Protein AF-A0A034VDF3-F1 (afdb_monomer)

Radius of gyration: 31.43 Å; Cα contacts (8 Å, |Δi|>4): 426; chains: 1; bounding box: 76×62×107 Å

Solvent-accessible surface area (backbone atoms only — not comparable to full-atom values): 31557 Å² total; per-residue (Å²): 115,67,73,64,52,56,60,48,54,59,56,51,50,63,58,51,60,67,54,64,80,74,70,85,83,88,88,80,92,78,87,85,84,91,82,87,89,74,100,77,80,90,82,86,79,82,89,84,81,88,86,86,81,88,84,90,81,88,87,84,90,83,89,78,89,80,91,83,86,88,82,90,83,86,85,84,82,90,80,90,81,88,80,89,76,84,73,83,80,82,69,85,82,65,53,72,37,58,55,27,50,54,52,40,55,52,51,53,57,52,37,75,76,43,74,84,48,64,72,56,47,55,51,39,43,56,33,24,64,58,46,76,39,68,68,53,36,51,49,37,52,50,58,40,53,72,65,34,68,66,53,73,68,58,45,51,58,52,49,55,53,49,61,72,67,42,80,48,76,67,44,37,52,51,49,54,52,48,53,54,53,52,55,65,58,32,63,50,69,69,62,51,50,56,48,58,71,46,24,85,76,44,96,57,34,66,62,50,48,52,53,42,46,72,53,50,34,54,36,40,83,62,4,55,57,49,54,50,52,49,48,54,46,50,72,68,43,88,82,65,51,74,65,58,37,52,50,53,49,53,49,51,50,62,56,54,42,50,44,44,37,55,70,48,66,58,56,53,51,50,50,52,54,52,44,72,76,40,56,94,76,53,85,72,88,75,62,62,69,60,50,51,53,32,32,54,51,14,52,54,51,27,68,70,46,46,67,49,54,53,51,60,70,70,50,59,87,86,44,46,67,62,51,47,52,49,46,52,50,46,50,70,77,36,65,90,74,52,55,65,64,46,49,52,46,52,49,40,45,42,40,47,73,29,49,79,40,66,67,54,42,51,54,46,28,49,52,38,46,51,39,63,74,77,50,76,61,87,86,51,60,97,43,76,85,67,66,57,47,33,66,56,50,43,54,55,39,43,49,56,38,51,61,40,39,68,58,52,42,52,46,41,54,52,39,55,74,70,68,52,54,70,64,64,45,47,50,52,54,57,55,52,69,72,38,62,59,92,49,41,63,44,53,45,54,37,50,48,47,53,54,51,53,47,64,75,68,50,53,70,90,38,67,70,46,47,49,50,52,53,49,50,55,52,48,52,54,51,54,38,36,72,76,43,44,83,58,20,56,71,79,28,61,65,42,52,56,50,21,52,39,21,58,48,77,66,64,35,56,68,60,14,51,51,36,48,50,54,43,37,71,36,80,70,40,72,75,41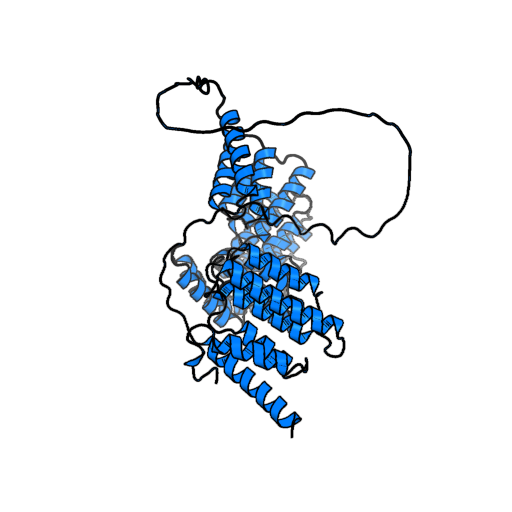,76,92,78,110

Secondary structure (DSSP, 8-state):
-HHHHHHHHHHHHHHHHHHHTT-PPPP---PPPP----S------SSS-------------------------------------------TTS-HHHHHHHHHHHHHHHHHH-TT-HHHHHHHHHHHHHHT-HHHHHHHHHHHHHHSPPPHHHHHHHHHHHHHH--SHHHHHHHHHHHHHHHHHS--HHHHHHHHHHGGGSS-HHHHHHHHHHHTTT-TTTHHHHHHHHHHHHHH-SS--HHHHHHHHHHHHHHHTTS--TTHHHHHHHHHHHHHHHTTT--SPP-HHHHHHHHHHHHHHHHHHHHHHHHHHHS-TT-HHHHHHHHHHHHHHHTTTS-HHHHHHHHHHHHHHTTT-HHHHHHHHHHHHHHHHH---TTS--SHHHH--HHHHHHHHHHH-TT-HHHHHHHHHHHHHTT--HHHHHHHHHHHHTS--SSHHHHHHHHHHHHHHHHHH--TT-HHHHHHHHHHHHHHHHHHHHHHGGGTTTT-HHHHHHHHHHHTTT--HHHHHHHHHHHHHSTTGGG-TTT-

Nearest PDB structures (foldseek):
  5ctq-assembly2_C  TM=8.488E-01  e=6.516E-19  Homo sapiens
  5jjx-assembly1_A  TM=8.533E-01  e=6.844E-13  Homo sapiens
  4eba-assembly2_D  TM=5.563E-01  e=2.983E-06  Kluyveromyces lactis NRRL Y-1140
  7yeh-assembly1_A  TM=3.061E-01  e=1.112E-04  Homo sapiens
  5w5i-assembly1_C  TM=2.427E-01  e=7.327E-03  Homo sapiens

InterPro domains:
  IPR003107 HAT (Half-A-TPR) repeat [SM00386] (132-164)
  IPR003107 HAT (Half-A-TPR) repeat [SM00386] (338-370)
  IPR003107 HAT (Half-A-TPR) repeat [SM00386] (420-456)
  IPR008847 Suppressor of forked [PF05843] (105-186)
  IPR011990 Tetratricopeptide-like helical domain superfamily [G3DSA:1.25.40.10] (109-287)
  IPR011990 Tetratricopeptide-like helical domain superfamily [G3DSA:1.25.40.10] (314-488)
  IPR011990 Tetratricopeptide-like helical domain superfamily [SSF48452] (110-525)

Sequence (532 aa):
MVNRMEEALLKSDDEYDAVRAKVQPAISTLAPPTAVLTDEDSLMNEAAQLQDGTIGIDDASLSDADIAEPSEVAVGQKMEHGVSEDSDDDDDDMDDSEKSLAAYKKLCKELDVNQYAYDKYIQLCDLAHTTDDLDIIREAYSRFSAVYPLSQELWLKYLSIEMNVALSPKEMEFVEGLFRKSLADYYSTAIALEFAALAPRCADPDKIWCELLGTYGLHCLEGQQFFKLYREFLSAHPTMSAEAKQEAYIKSYLQELKYPLFNMEESYIEFKVFYEKNKEHINHEISWELLDKNYFKAKEYQSKILPFEYKLKELDVKCYRERAEVYMNYIKESDKFLDENVLQTVYERMVAACCLNIDCWLTYIDFLTYRDAYGRPEELQDLPIFRQTAVDVNKRALRNCTWSEKLYVKHMLLLEQLGKSREDVQEVLECSMTAGFQTAEQAVTVWLEYLTYLRRHTNYENDDECDILRKNFNLAWTILGQQWGVLADCNCEILQLWGRLEYGPLQDAKRGKELWTTAMESADNSTRSGLW

Mean predicted aligned error: 11.84 Å

pLDDT: mean 83.04, std 23.88, range [24.91, 98.69]

Organism: Bactrocera dorsalis (NCBI:txid27457)

Structure (mmCIF, N/CA/C/O backbone):
data_AF-A0A034VDF3-F1
#
_entry.id   AF-A0A034VDF3-F1
#
loop_
_atom_site.group_PDB
_atom_site.id
_atom_site.type_symbol
_atom_site.label_atom_id
_atom_site.label_alt_id
_atom_site.label_comp_id
_atom_site.label_asym_id
_atom_site.label_entity_id
_atom_site.label_seq_id
_atom_site.pdbx_PDB_ins_code
_atom_site.Cartn_x
_atom_site.Cartn_y
_atom_site.Cartn_z
_atom_site.occupancy
_atom_site.B_iso_or_equiv
_atom_site.auth_seq_id
_atom_site.auth_comp_id
_atom_site.auth_asym_id
_atom_site.auth_atom_id
_atom_site.pdbx_PDB_model_num
ATOM 1 N N . MET A 1 1 ? 44.117 -22.719 -14.085 1.00 38.12 1 MET A N 1
ATOM 2 C CA . MET A 1 1 ? 44.435 -21.272 -14.127 1.00 38.12 1 MET A CA 1
ATOM 3 C C . MET A 1 1 ? 43.209 -20.458 -14.528 1.00 38.12 1 MET A C 1
ATOM 5 O O . MET A 1 1 ? 42.967 -19.462 -13.872 1.00 38.12 1 MET A O 1
ATOM 9 N N . VAL A 1 2 ? 42.399 -20.937 -15.483 1.00 37.16 2 VAL A N 1
ATOM 10 C CA . VAL A 1 2 ? 41.128 -20.322 -15.923 1.00 37.16 2 VAL A CA 1
ATOM 11 C C . VAL A 1 2 ? 40.107 -20.142 -14.780 1.00 37.16 2 VAL A C 1
ATOM 13 O O . VAL A 1 2 ? 39.724 -19.013 -14.509 1.00 37.16 2 VAL A O 1
ATOM 16 N N . ASN A 1 3 ? 39.817 -21.177 -13.978 1.00 36.00 3 ASN A N 1
ATOM 17 C CA . ASN A 1 3 ? 38.837 -21.054 -12.876 1.00 36.00 3 ASN A CA 1
ATOM 18 C C . ASN A 1 3 ? 39.224 -20.060 -11.763 1.00 36.00 3 ASN A C 1
ATOM 20 O O . ASN A 1 3 ? 38.357 -19.597 -11.039 1.00 36.00 3 ASN A O 1
ATOM 24 N N . ARG A 1 4 ? 40.514 -19.717 -11.602 1.00 33.00 4 ARG A N 1
ATOM 25 C CA . ARG A 1 4 ? 40.941 -18.713 -10.603 1.00 33.00 4 ARG A CA 1
ATOM 26 C C . ARG A 1 4 ? 40.824 -17.276 -11.113 1.00 33.00 4 ARG A C 1
ATOM 28 O O . ARG A 1 4 ? 40.828 -16.365 -10.298 1.00 33.00 4 ARG A O 1
ATOM 35 N N . MET A 1 5 ? 40.775 -17.077 -12.432 1.00 37.53 5 MET A N 1
ATOM 36 C CA . MET A 1 5 ? 40.521 -15.767 -13.041 1.00 37.53 5 MET A CA 1
ATOM 37 C C . MET A 1 5 ? 39.025 -15.457 -13.049 1.00 37.53 5 MET A C 1
ATOM 39 O O . MET A 1 5 ? 38.639 -14.343 -12.723 1.00 37.53 5 MET A O 1
ATOM 43 N N . GLU A 1 6 ? 38.199 -16.462 -13.331 1.00 43.53 6 GLU A N 1
ATOM 44 C CA . GLU A 1 6 ? 36.735 -16.370 -13.291 1.00 43.53 6 GLU A CA 1
ATOM 45 C C . GLU A 1 6 ? 36.228 -16.005 -11.882 1.00 43.53 6 GLU A C 1
ATOM 47 O O . GLU A 1 6 ? 35.457 -15.066 -11.709 1.00 43.53 6 GLU A O 1
ATOM 52 N N . GLU A 1 7 ? 36.776 -16.656 -10.850 1.00 35.00 7 GLU A N 1
ATOM 53 C CA . GLU A 1 7 ? 36.454 -16.391 -9.440 1.00 35.00 7 GLU A CA 1
ATOM 54 C C . GLU A 1 7 ? 36.995 -15.035 -8.930 1.00 35.00 7 GLU A C 1
ATOM 56 O O . GLU A 1 7 ? 36.516 -14.509 -7.926 1.00 35.00 7 GLU A O 1
ATOM 61 N N . ALA A 1 8 ? 37.996 -14.460 -9.606 1.00 35.94 8 ALA A N 1
ATOM 62 C CA . ALA A 1 8 ? 38.556 -13.147 -9.276 1.00 35.94 8 ALA A CA 1
ATOM 63 C C . ALA A 1 8 ? 37.782 -11.993 -9.935 1.00 35.94 8 ALA A C 1
ATOM 65 O O . ALA A 1 8 ? 37.648 -10.943 -9.315 1.00 35.94 8 ALA A O 1
ATOM 66 N N . LEU A 1 9 ? 37.249 -12.204 -11.145 1.00 39.12 9 LEU A N 1
ATOM 67 C CA . LEU A 1 9 ? 36.368 -11.260 -11.845 1.00 39.12 9 LEU A CA 1
ATOM 68 C C . LEU A 1 9 ? 35.012 -11.127 -11.140 1.00 39.12 9 LEU A C 1
ATOM 70 O O . LEU A 1 9 ? 34.558 -10.018 -10.889 1.00 39.12 9 LEU A O 1
ATOM 74 N N . LEU A 1 10 ? 34.426 -12.248 -10.708 1.00 41.25 10 LEU A N 1
ATOM 75 C CA . LEU A 1 10 ? 33.172 -12.238 -9.943 1.00 41.25 10 LEU A CA 1
ATOM 76 C C . LEU A 1 10 ? 33.298 -11.488 -8.604 1.00 41.25 10 LEU A C 1
ATOM 78 O O . LEU A 1 10 ? 32.374 -10.796 -8.199 1.00 41.25 10 LEU A O 1
ATOM 82 N N . LYS A 1 11 ? 34.456 -11.574 -7.933 1.00 36.75 11 LYS A N 1
ATOM 83 C CA . LYS A 1 11 ? 34.699 -10.864 -6.664 1.00 36.75 11 LYS A CA 1
ATOM 84 C C . LYS A 1 11 ? 34.949 -9.366 -6.823 1.00 36.75 11 LYS A C 1
ATOM 86 O O . LYS A 1 11 ? 34.703 -8.630 -5.873 1.00 36.75 11 LYS A O 1
ATOM 91 N N . SER A 1 12 ? 35.464 -8.912 -7.969 1.00 39.56 12 SER A N 1
ATOM 92 C CA . SER A 1 12 ? 35.647 -7.475 -8.213 1.00 39.56 12 SER A CA 1
ATOM 93 C C . SER A 1 12 ? 34.336 -6.764 -8.538 1.00 39.56 12 SER A C 1
ATOM 95 O O . SER A 1 12 ? 34.199 -5.586 -8.217 1.00 39.56 12 SER A O 1
ATOM 97 N N . ASP A 1 13 ? 33.375 -7.479 -9.128 1.00 43.44 13 ASP A N 1
ATOM 98 C CA . ASP A 1 13 ? 32.059 -6.938 -9.478 1.00 43.44 13 ASP A CA 1
ATOM 99 C C . ASP A 1 13 ? 31.229 -6.630 -8.212 1.00 43.44 13 ASP A C 1
ATOM 101 O O . ASP A 1 13 ? 30.689 -5.529 -8.089 1.00 43.44 13 ASP A O 1
ATOM 105 N N . ASP A 1 14 ? 31.263 -7.517 -7.205 1.00 38.53 14 ASP A N 1
ATOM 106 C CA . ASP A 1 14 ? 30.608 -7.306 -5.899 1.00 38.53 14 ASP A CA 1
ATOM 107 C C . ASP A 1 14 ? 31.136 -6.054 -5.156 1.00 38.53 14 ASP A C 1
ATOM 109 O O . ASP A 1 14 ? 30.396 -5.372 -4.439 1.00 38.53 14 ASP A O 1
ATOM 113 N N . GLU A 1 15 ? 32.423 -5.723 -5.318 1.00 35.16 15 GLU A N 1
ATOM 114 C CA . GLU A 1 15 ? 33.026 -4.521 -4.722 1.00 35.16 15 GLU A CA 1
ATOM 115 C C . GLU A 1 15 ? 32.682 -3.239 -5.497 1.00 35.16 15 GLU A C 1
ATOM 117 O O . GLU A 1 15 ? 32.597 -2.167 -4.891 1.00 35.16 15 GLU A O 1
ATOM 122 N N . TYR A 1 16 ? 32.463 -3.323 -6.813 1.00 35.56 16 TYR A N 1
ATOM 123 C CA . TYR A 1 16 ? 32.170 -2.165 -7.662 1.00 35.56 16 TYR A CA 1
ATOM 124 C C . TYR A 1 16 ? 30.715 -1.692 -7.507 1.00 35.56 16 TYR A C 1
ATOM 126 O O . TYR A 1 16 ? 30.459 -0.489 -7.367 1.00 35.56 16 TYR A O 1
ATOM 134 N N . ASP A 1 17 ? 29.768 -2.626 -7.402 1.00 37.31 17 ASP A N 1
ATOM 135 C CA . ASP A 1 17 ? 28.349 -2.325 -7.170 1.00 37.31 17 ASP A CA 1
ATOM 136 C C . ASP A 1 17 ? 28.106 -1.679 -5.792 1.00 37.31 17 ASP A C 1
ATOM 138 O O . ASP A 1 17 ? 27.285 -0.765 -5.649 1.00 37.31 17 ASP A O 1
ATOM 142 N N . ALA A 1 18 ? 28.910 -2.038 -4.784 1.00 33.44 18 ALA A N 1
ATOM 143 C CA . ALA A 1 18 ? 28.870 -1.423 -3.456 1.00 33.44 18 ALA A CA 1
ATOM 144 C C . ALA A 1 18 ? 29.307 0.062 -3.440 1.00 33.44 18 ALA A C 1
ATOM 146 O O . ALA A 1 18 ? 28.973 0.804 -2.504 1.00 33.44 18 ALA A O 1
ATOM 147 N N . VAL A 1 19 ? 30.054 0.519 -4.454 1.00 35.34 19 VAL A N 1
ATOM 148 C CA . VAL A 1 19 ? 30.548 1.903 -4.573 1.00 35.34 19 VAL A CA 1
ATOM 149 C C . VAL A 1 19 ? 29.555 2.799 -5.325 1.00 35.34 19 VAL A C 1
ATOM 151 O O . VAL A 1 19 ? 29.384 3.960 -4.939 1.00 35.34 19 VAL A O 1
ATOM 154 N N . ARG A 1 20 ? 28.834 2.269 -6.327 1.00 34.91 20 ARG A N 1
ATOM 155 C CA . ARG A 1 20 ? 27.811 3.005 -7.103 1.00 34.91 20 ARG A CA 1
ATOM 156 C C . ARG A 1 20 ? 26.665 3.526 -6.224 1.00 34.91 20 ARG A C 1
ATOM 158 O O . ARG A 1 20 ? 26.166 4.624 -6.452 1.00 34.91 20 ARG A O 1
ATOM 165 N N . ALA A 1 21 ? 26.324 2.812 -5.149 1.00 34.81 21 ALA A N 1
ATOM 166 C CA . ALA A 1 21 ? 25.263 3.190 -4.210 1.00 34.81 21 ALA A CA 1
ATOM 167 C C . ALA A 1 21 ? 25.528 4.478 -3.388 1.00 34.81 21 ALA A C 1
ATOM 169 O O . ALA A 1 21 ? 24.654 4.909 -2.636 1.00 34.81 21 ALA A O 1
ATOM 170 N N . LYS A 1 22 ? 26.715 5.103 -3.483 1.00 29.62 22 LYS A N 1
ATOM 171 C CA . LYS A 1 22 ? 27.128 6.225 -2.611 1.00 29.62 22 LYS A CA 1
ATOM 172 C C . LYS A 1 22 ? 27.200 7.605 -3.276 1.00 29.62 22 LYS A C 1
ATOM 174 O O . LYS A 1 22 ? 27.598 8.557 -2.605 1.00 29.62 22 LYS A O 1
ATOM 179 N N . VAL A 1 23 ? 26.828 7.757 -4.549 1.00 27.33 23 VAL A N 1
ATOM 180 C CA . VAL A 1 23 ? 26.978 9.035 -5.274 1.00 27.33 23 VAL A CA 1
ATOM 181 C C . VAL A 1 23 ? 25.610 9.615 -5.657 1.00 27.33 23 VAL A C 1
ATOM 183 O O . VAL A 1 23 ? 24.853 8.994 -6.392 1.00 27.33 23 VAL A O 1
ATOM 186 N N . GLN A 1 24 ? 25.288 10.815 -5.157 1.00 26.25 24 GLN A N 1
ATOM 187 C CA . GLN A 1 24 ? 24.077 11.572 -5.522 1.00 26.25 24 GLN A CA 1
ATOM 188 C C . GLN A 1 24 ? 24.335 12.484 -6.738 1.00 26.25 24 GLN A C 1
ATOM 190 O O . GLN A 1 24 ? 25.323 13.224 -6.712 1.00 26.25 24 GLN A O 1
ATOM 195 N N . PRO A 1 25 ? 23.451 12.524 -7.756 1.00 31.33 25 PRO A N 1
ATOM 196 C CA . PRO A 1 25 ? 23.568 13.475 -8.857 1.00 31.33 25 PRO A CA 1
ATOM 197 C C . PRO A 1 25 ? 22.789 14.779 -8.603 1.00 31.33 25 PRO A C 1
ATOM 199 O O . PRO A 1 25 ? 21.683 14.788 -8.061 1.00 31.33 25 PRO A O 1
ATOM 202 N N . ALA A 1 26 ? 23.388 15.901 -9.012 1.00 26.98 26 ALA A N 1
ATOM 203 C CA . ALA A 1 26 ? 22.794 17.235 -8.976 1.00 26.98 26 ALA A CA 1
ATOM 204 C C . ALA A 1 26 ? 21.904 17.472 -10.212 1.00 26.98 26 ALA A C 1
ATOM 206 O O . ALA A 1 26 ? 22.342 17.270 -11.342 1.00 26.98 26 ALA A O 1
ATOM 207 N N . ILE A 1 27 ? 20.665 17.922 -9.992 1.00 27.28 27 ILE A N 1
ATOM 208 C CA . ILE A 1 27 ? 19.632 18.106 -11.024 1.00 27.28 27 ILE A CA 1
ATOM 209 C C . ILE A 1 27 ? 19.645 19.555 -11.540 1.00 27.28 27 ILE A C 1
ATOM 211 O O . ILE A 1 27 ? 19.594 20.495 -10.747 1.00 27.28 27 ILE A O 1
ATOM 215 N N . SER A 1 28 ? 19.643 19.735 -12.864 1.00 24.91 28 SER A N 1
ATOM 216 C CA . SER A 1 28 ? 19.308 20.999 -13.538 1.00 24.91 28 SER A CA 1
ATOM 217 C C . SER A 1 28 ? 18.138 20.758 -14.492 1.00 24.91 28 SER A C 1
ATOM 219 O O . SER A 1 28 ? 18.189 19.862 -15.331 1.00 24.91 28 SER A O 1
ATOM 221 N N . THR A 1 29 ? 17.067 21.531 -14.326 1.00 26.55 29 THR A N 1
ATOM 222 C CA . THR A 1 29 ? 15.771 21.381 -15.001 1.00 26.55 29 THR A CA 1
ATOM 223 C C . THR A 1 29 ? 15.702 22.185 -16.298 1.00 26.55 29 THR A C 1
ATOM 225 O O . THR A 1 29 ? 15.745 23.414 -16.240 1.00 26.55 29 THR A O 1
ATOM 228 N N . LEU A 1 30 ? 15.478 21.527 -17.438 1.00 25.33 30 LEU A N 1
ATOM 229 C CA . LEU A 1 30 ? 14.904 22.141 -18.642 1.00 25.33 30 LEU A CA 1
ATOM 230 C C . LEU A 1 30 ? 13.970 21.131 -19.329 1.00 25.33 30 LEU A C 1
ATOM 232 O O . LEU A 1 30 ? 14.347 19.982 -19.537 1.00 25.33 30 LEU A O 1
ATOM 236 N N . ALA A 1 31 ? 12.743 21.562 -19.630 1.00 25.22 31 ALA A N 1
ATOM 237 C CA . ALA A 1 31 ? 11.687 20.740 -20.224 1.00 25.22 31 ALA A CA 1
ATOM 238 C C . ALA A 1 31 ? 11.920 20.492 -21.733 1.00 25.22 31 ALA A C 1
ATOM 240 O O . ALA A 1 31 ? 12.376 21.414 -22.418 1.00 25.22 31 ALA A O 1
ATOM 241 N N . PRO A 1 32 ? 11.582 19.304 -22.274 1.00 27.06 32 PRO A N 1
ATOM 242 C CA . PRO A 1 32 ? 11.726 19.010 -23.697 1.00 27.06 32 PRO A CA 1
ATOM 243 C C . PRO A 1 32 ? 10.450 19.329 -24.512 1.00 27.06 32 PRO A C 1
ATOM 245 O O . PRO A 1 32 ? 9.351 19.366 -23.953 1.00 27.06 32 PRO A O 1
ATOM 248 N N . PRO A 1 33 ? 10.577 19.563 -25.834 1.00 26.73 33 PRO A N 1
ATOM 249 C CA . PRO A 1 33 ? 9.455 19.831 -26.732 1.00 26.73 33 PRO A CA 1
ATOM 250 C C . PRO A 1 33 ? 8.793 18.545 -27.264 1.00 26.73 33 PRO A C 1
ATOM 252 O O . PRO A 1 33 ? 9.404 17.482 -27.328 1.00 26.73 33 PRO A O 1
ATOM 255 N N . THR A 1 34 ? 7.530 18.677 -27.666 1.00 26.88 34 THR A N 1
ATOM 256 C CA . THR A 1 34 ? 6.620 17.621 -28.139 1.00 26.88 34 THR A CA 1
ATOM 257 C C . THR A 1 34 ? 7.012 17.091 -29.527 1.00 26.88 34 THR A C 1
ATOM 259 O O . THR A 1 34 ? 7.183 17.884 -30.453 1.00 26.88 34 THR A O 1
ATOM 262 N N . ALA A 1 35 ? 7.110 15.766 -29.694 1.00 29.19 35 ALA A N 1
ATOM 263 C CA . ALA A 1 35 ? 7.345 15.113 -30.986 1.00 29.19 35 ALA A CA 1
ATOM 264 C C . ALA A 1 35 ? 6.054 14.469 -31.525 1.00 29.19 35 ALA A C 1
ATOM 266 O O . ALA A 1 35 ? 5.322 13.812 -30.788 1.00 29.19 35 ALA A O 1
ATOM 267 N N . VAL A 1 36 ? 5.783 14.694 -32.813 1.00 26.08 36 VAL A N 1
ATOM 268 C CA . VAL A 1 36 ? 4.655 14.148 -33.585 1.00 26.08 36 VAL A CA 1
ATOM 269 C C . VAL A 1 36 ? 5.129 12.877 -34.292 1.00 26.08 36 VAL A C 1
ATOM 271 O O . VAL A 1 36 ? 6.157 12.909 -34.966 1.00 26.08 36 VAL A O 1
ATOM 274 N N . LEU A 1 37 ? 4.392 11.778 -34.125 1.00 27.64 37 LEU A N 1
ATOM 275 C CA . LEU A 1 37 ? 4.622 10.495 -34.798 1.00 27.64 37 LEU A CA 1
ATOM 276 C C . LEU A 1 37 ? 3.978 10.510 -36.196 1.00 27.64 37 LEU A C 1
ATOM 278 O O . LEU A 1 37 ? 2.889 11.060 -36.359 1.00 27.64 37 LEU A O 1
ATOM 282 N N . THR A 1 38 ? 4.636 9.912 -37.191 1.00 30.61 38 THR A N 1
ATOM 283 C CA . THR A 1 38 ? 4.102 9.710 -38.552 1.00 30.61 38 THR A CA 1
ATOM 284 C C . THR A 1 38 ? 3.950 8.222 -38.872 1.00 30.61 38 THR A C 1
ATOM 286 O O . THR A 1 38 ? 4.781 7.416 -38.461 1.00 30.61 38 THR A O 1
ATOM 289 N N . ASP A 1 39 ? 2.895 7.896 -39.623 1.00 28.80 39 ASP A N 1
ATOM 290 C CA . ASP A 1 39 ? 2.322 6.562 -39.875 1.00 28.80 39 ASP A CA 1
ATOM 291 C C . ASP A 1 39 ? 3.168 5.592 -40.738 1.00 28.80 39 ASP A C 1
ATOM 293 O O . ASP A 1 39 ? 2.749 5.215 -41.832 1.00 28.80 39 ASP A O 1
ATOM 297 N N . GLU A 1 40 ? 4.323 5.116 -40.257 1.00 29.69 40 GLU A N 1
ATOM 298 C CA . GLU A 1 40 ? 5.036 3.985 -40.902 1.00 29.69 40 GLU A CA 1
ATOM 299 C C . GLU A 1 40 ? 5.335 2.770 -39.994 1.00 29.69 40 GLU A C 1
ATOM 301 O O . GLU A 1 40 ? 5.921 1.798 -40.461 1.00 29.69 40 GLU A O 1
ATOM 306 N N . ASP A 1 41 ? 4.843 2.729 -38.749 1.00 36.44 41 ASP A N 1
ATOM 307 C CA . ASP A 1 41 ? 5.169 1.652 -37.784 1.00 36.44 41 ASP A CA 1
ATOM 308 C C . ASP A 1 41 ? 4.055 0.602 -37.548 1.00 36.44 41 ASP A C 1
ATOM 310 O O . ASP A 1 41 ? 4.072 -0.146 -36.568 1.00 36.44 41 ASP A O 1
ATOM 314 N N . SER A 1 42 ? 3.083 0.466 -38.457 1.00 33.34 42 SER A N 1
ATOM 315 C CA . SER A 1 42 ? 2.028 -0.561 -38.348 1.00 33.34 42 SER A CA 1
ATOM 316 C C . SER A 1 42 ? 2.422 -1.890 -39.014 1.00 33.34 42 SER A C 1
ATOM 318 O O . SER A 1 42 ? 1.841 -2.290 -40.018 1.00 33.34 42 SER A O 1
ATOM 320 N N . LEU A 1 43 ? 3.426 -2.590 -38.471 1.00 31.14 43 LEU A N 1
ATOM 321 C CA . LEU A 1 43 ? 3.804 -3.949 -38.907 1.00 31.14 43 LEU A CA 1
ATOM 322 C C . LEU A 1 43 ? 4.241 -4.844 -37.734 1.00 31.14 43 LEU A C 1
ATOM 324 O O . LEU A 1 43 ? 5.315 -5.434 -37.761 1.00 31.14 43 LEU A O 1
ATOM 328 N N . MET A 1 44 ? 3.414 -4.975 -36.694 1.00 34.66 44 MET A N 1
ATOM 329 C CA . MET A 1 44 ? 3.657 -5.937 -35.602 1.00 34.66 44 MET A CA 1
ATOM 330 C C . MET A 1 44 ? 2.360 -6.597 -35.114 1.00 34.66 44 MET A C 1
ATOM 332 O O . MET A 1 44 ? 2.028 -6.516 -33.937 1.00 34.66 44 MET A O 1
ATOM 336 N N . ASN A 1 45 ? 1.602 -7.255 -36.004 1.00 31.86 45 ASN A N 1
ATOM 337 C CA . ASN A 1 45 ? 0.449 -8.059 -35.560 1.00 31.86 45 ASN A CA 1
ATOM 338 C C . ASN A 1 45 ? 0.189 -9.378 -36.317 1.00 31.86 45 ASN A C 1
ATOM 340 O O . ASN A 1 45 ? -0.854 -9.993 -36.125 1.00 31.86 45 ASN A O 1
ATOM 344 N N . GLU A 1 46 ? 1.122 -9.868 -37.142 1.00 28.70 46 GLU A N 1
ATOM 345 C CA . GLU A 1 46 ? 0.889 -11.083 -37.955 1.00 28.70 46 GLU A CA 1
ATOM 346 C C . GLU A 1 46 ? 1.563 -12.369 -37.442 1.00 28.70 46 GLU A C 1
ATOM 348 O O . GLU A 1 46 ? 1.407 -13.428 -38.045 1.00 28.70 46 GLU A O 1
ATOM 353 N N . ALA A 1 47 ? 2.261 -12.348 -36.303 1.00 28.27 47 ALA A N 1
ATOM 354 C CA . ALA A 1 47 ? 2.968 -13.538 -35.805 1.00 28.27 47 ALA A CA 1
ATOM 355 C C . ALA A 1 47 ? 2.179 -14.410 -34.800 1.00 28.27 47 ALA A C 1
ATOM 357 O O . ALA A 1 47 ? 2.719 -15.406 -34.323 1.00 28.27 47 ALA A O 1
ATOM 358 N N . ALA A 1 48 ? 0.917 -14.087 -34.481 1.00 28.66 48 ALA A N 1
ATOM 359 C CA . ALA A 1 48 ? 0.174 -14.736 -33.387 1.00 28.66 48 ALA A CA 1
ATOM 360 C C . ALA A 1 48 ? -1.053 -15.581 -33.798 1.00 28.66 48 ALA A C 1
ATOM 362 O O . ALA A 1 48 ? -1.793 -16.031 -32.926 1.00 28.66 48 ALA A O 1
ATOM 363 N N . GLN A 1 49 ? -1.294 -15.850 -35.087 1.00 30.33 49 GLN A N 1
ATOM 364 C CA . GLN A 1 49 ? -2.448 -16.662 -35.512 1.00 30.33 49 GLN A CA 1
ATOM 365 C C . GLN A 1 49 ? -2.062 -17.796 -36.462 1.00 30.33 49 GLN A C 1
ATOM 367 O O . GLN A 1 49 ? -2.324 -17.757 -37.659 1.00 30.33 49 GLN A O 1
ATOM 372 N N . LEU A 1 50 ? -1.488 -18.860 -35.902 1.00 28.83 50 LEU A N 1
ATOM 373 C CA . LEU A 1 50 ? -1.476 -20.181 -36.531 1.00 28.83 50 LEU A CA 1
ATOM 374 C C . LEU A 1 50 ? -1.741 -21.253 -35.472 1.00 28.83 50 LEU A C 1
ATOM 376 O O . LEU A 1 50 ? -0.807 -21.863 -34.967 1.00 28.83 50 LEU A O 1
ATOM 380 N N . GLN A 1 51 ? -3.021 -21.456 -35.146 1.00 31.28 51 GLN A N 1
ATOM 381 C CA . GLN A 1 51 ? -3.619 -22.719 -34.683 1.00 31.28 51 GLN A CA 1
ATOM 382 C C . GLN A 1 51 ? -5.105 -22.479 -34.366 1.00 31.28 51 GLN A C 1
ATOM 384 O O . GLN A 1 51 ? -5.426 -21.986 -33.295 1.00 31.28 51 GLN A O 1
ATOM 389 N N . ASP A 1 52 ? -6.007 -22.775 -35.304 1.00 28.02 52 ASP A N 1
ATOM 390 C CA . ASP A 1 52 ? -7.048 -23.805 -35.136 1.00 28.02 52 ASP A CA 1
ATOM 391 C C . ASP A 1 52 ? -7.856 -23.950 -36.439 1.00 28.02 52 ASP A C 1
ATOM 393 O O . ASP A 1 52 ? -7.980 -23.016 -37.233 1.00 28.02 52 ASP A O 1
ATOM 397 N N . GLY A 1 53 ? -8.326 -25.162 -36.708 1.00 26.44 53 GLY A N 1
ATOM 398 C CA . GLY A 1 53 ? -8.901 -25.566 -37.982 1.00 26.44 53 GLY A CA 1
ATOM 399 C C . GLY A 1 53 ? -10.424 -25.465 -38.090 1.00 26.44 53 GLY A C 1
ATOM 400 O O . GLY A 1 53 ? -11.157 -25.530 -37.117 1.00 26.44 53 GLY A O 1
ATOM 401 N N . THR A 1 54 ? -10.856 -25.501 -39.354 1.00 27.89 54 THR A N 1
ATOM 402 C CA . THR A 1 54 ? -12.094 -26.112 -39.883 1.00 27.89 54 THR A CA 1
ATOM 403 C C . THR A 1 54 ? -13.452 -25.535 -39.455 1.00 27.89 54 THR A C 1
ATOM 405 O O . THR A 1 54 ? -13.908 -25.744 -38.341 1.00 27.89 54 THR A O 1
ATOM 408 N N . ILE A 1 55 ? -14.191 -24.977 -40.424 1.00 29.12 55 ILE A N 1
ATOM 409 C CA . ILE A 1 55 ? -15.460 -25.499 -40.989 1.00 29.12 55 ILE A CA 1
ATOM 410 C C . ILE A 1 55 ? -15.902 -24.527 -42.099 1.00 29.12 55 ILE A C 1
ATOM 412 O O . ILE A 1 55 ? -15.900 -23.314 -41.912 1.00 29.12 55 ILE A O 1
ATOM 416 N N . GLY A 1 56 ? -16.223 -25.071 -43.275 1.00 24.94 56 GLY A N 1
ATOM 417 C CA . GLY A 1 56 ? -16.677 -24.305 -44.436 1.00 24.94 56 GLY A CA 1
ATOM 418 C C . GLY A 1 56 ? -18.156 -23.924 -44.388 1.00 24.94 56 GLY A C 1
ATOM 419 O O . GLY A 1 56 ? -18.900 -24.477 -43.585 1.00 24.94 56 GLY A O 1
ATOM 420 N N . ILE A 1 57 ? -18.540 -23.009 -45.283 1.00 28.84 57 ILE A N 1
ATOM 421 C CA . ILE A 1 57 ? -19.798 -22.946 -46.051 1.00 28.84 57 ILE A CA 1
ATOM 422 C C . ILE A 1 57 ? -19.645 -21.810 -47.088 1.00 28.84 57 ILE A C 1
ATOM 424 O O . ILE A 1 57 ? -19.520 -20.641 -46.742 1.00 28.84 57 ILE A O 1
ATOM 428 N N . ASP A 1 58 ? -19.517 -22.224 -48.346 1.00 26.53 58 ASP A N 1
ATOM 429 C CA . ASP A 1 58 ? -20.179 -21.783 -49.582 1.00 26.53 58 ASP A CA 1
ATOM 430 C C . ASP A 1 58 ? -20.831 -20.377 -49.707 1.00 26.53 58 ASP A C 1
ATOM 432 O O . ASP A 1 58 ? -21.789 -20.041 -49.016 1.00 26.53 58 ASP A O 1
ATOM 436 N N . ASP A 1 59 ? -20.396 -19.690 -50.778 1.00 26.55 59 ASP A N 1
ATOM 437 C CA . ASP A 1 59 ? -21.198 -19.180 -51.919 1.00 26.55 59 ASP A CA 1
ATOM 438 C C . ASP A 1 59 ? -21.430 -17.662 -52.121 1.00 26.55 59 ASP A C 1
ATOM 440 O O . ASP A 1 59 ? -21.688 -16.893 -51.201 1.00 26.55 59 ASP A O 1
ATOM 444 N N . ALA A 1 60 ? -21.431 -17.326 -53.422 1.00 28.98 60 ALA A N 1
ATOM 445 C CA . ALA A 1 60 ? -21.968 -16.159 -54.132 1.00 28.98 60 ALA A CA 1
ATOM 446 C C . ALA A 1 60 ? -21.197 -14.820 -54.015 1.00 28.98 60 ALA A C 1
ATOM 448 O O . ALA A 1 60 ? -21.317 -14.087 -53.044 1.00 28.98 60 ALA A O 1
ATOM 449 N N . SER A 1 61 ? -20.298 -14.478 -54.951 1.00 26.30 61 SER A N 1
ATOM 450 C CA . SER A 1 61 ? -20.530 -13.965 -56.325 1.00 26.30 61 SER A CA 1
ATOM 451 C C . SER A 1 61 ? -20.927 -12.482 -56.402 1.00 26.30 61 SER A C 1
ATOM 453 O O . SER A 1 61 ? -21.916 -12.108 -55.780 1.00 26.30 61 SER A O 1
ATOM 455 N N . LEU A 1 62 ? -20.190 -11.725 -57.242 1.00 31.17 62 LEU A N 1
ATOM 456 C CA . LEU A 1 62 ? -20.520 -10.530 -58.069 1.00 31.17 62 LEU A CA 1
ATOM 457 C C . LEU A 1 62 ? -19.290 -9.577 -58.067 1.00 31.17 62 LEU A C 1
ATOM 459 O O . LEU A 1 62 ? -19.028 -8.942 -57.054 1.00 31.17 62 LEU A O 1
ATOM 463 N N . SER A 1 63 ? -18.344 -9.613 -59.026 1.00 30.00 63 SER A N 1
ATOM 464 C CA . SER A 1 63 ? -18.350 -9.048 -60.406 1.00 30.00 63 SER A CA 1
ATOM 465 C C . SER A 1 63 ? -18.842 -7.594 -60.461 1.00 30.00 63 SER A C 1
ATOM 467 O O . SER A 1 63 ? -19.924 -7.329 -59.953 1.00 30.00 63 SER A O 1
ATOM 469 N N . ASP A 1 64 ? -18.246 -6.617 -61.138 1.00 28.95 64 ASP A N 1
ATOM 470 C CA . ASP A 1 64 ? -17.064 -6.473 -62.002 1.00 28.95 64 ASP A CA 1
ATOM 471 C C . ASP A 1 64 ? -17.010 -4.967 -62.374 1.00 28.95 64 ASP A C 1
ATOM 473 O O . ASP A 1 64 ? -18.061 -4.321 -62.352 1.00 28.95 64 ASP A O 1
ATOM 477 N N . ALA A 1 65 ? -15.845 -4.489 -62.837 1.00 30.39 65 ALA A N 1
ATOM 478 C CA . ALA A 1 65 ? -15.666 -3.371 -63.789 1.00 30.39 65 ALA A CA 1
ATOM 479 C C . ALA A 1 65 ? -15.984 -1.921 -63.314 1.00 30.39 65 ALA A C 1
ATOM 481 O O . ALA A 1 65 ? -16.957 -1.663 -62.621 1.00 30.39 65 ALA A O 1
ATOM 482 N N . ASP A 1 66 ? -15.281 -0.852 -63.703 1.00 29.95 66 ASP A N 1
ATOM 483 C CA . ASP A 1 66 ? -14.107 -0.661 -64.560 1.00 29.95 66 ASP A CA 1
ATOM 484 C C . ASP A 1 66 ? -13.665 0.829 -64.493 1.00 29.95 66 ASP A C 1
ATOM 486 O O . ASP A 1 66 ? -14.505 1.724 -64.471 1.00 29.95 66 ASP A O 1
ATOM 490 N N . ILE A 1 67 ? -12.343 1.050 -64.554 1.00 28.02 67 ILE A N 1
ATOM 491 C CA . ILE A 1 67 ? -11.621 2.002 -65.437 1.00 28.02 67 ILE A CA 1
ATOM 492 C C . ILE A 1 67 ? -11.857 3.532 -65.297 1.00 28.02 67 ILE A C 1
ATOM 494 O O . ILE A 1 67 ? -12.879 4.056 -65.725 1.00 28.02 67 ILE A O 1
ATOM 498 N N . ALA A 1 68 ? -10.810 4.270 -64.876 1.00 27.94 68 ALA A N 1
ATOM 499 C CA . ALA A 1 68 ? -10.028 5.215 -65.719 1.00 27.94 68 ALA A CA 1
ATOM 500 C C . ALA A 1 68 ? -9.281 6.305 -64.907 1.00 27.94 68 ALA A C 1
ATOM 502 O O . ALA A 1 68 ? -9.883 7.266 -64.437 1.00 27.94 68 ALA A O 1
ATOM 503 N N . GLU A 1 69 ? -7.950 6.225 -64.863 1.00 27.59 69 GLU A N 1
ATOM 504 C CA . GLU A 1 69 ? -7.055 7.402 -64.945 1.00 27.59 69 GLU A CA 1
ATOM 505 C C . GLU A 1 69 ? -6.765 7.709 -66.444 1.00 27.59 69 GLU A C 1
ATOM 507 O O . GLU A 1 69 ? -7.244 6.930 -67.280 1.00 27.59 69 GLU A O 1
ATOM 512 N N . PRO A 1 70 ? -5.946 8.707 -66.877 1.00 41.81 70 PRO A N 1
ATOM 513 C CA . PRO A 1 70 ? -5.198 9.774 -66.171 1.00 41.81 70 PRO A CA 1
ATOM 514 C C . PRO A 1 70 ? -5.295 11.173 -66.847 1.00 41.81 70 PRO A C 1
ATOM 516 O O . PRO A 1 70 ? -5.761 11.289 -67.977 1.00 41.81 70 PRO A O 1
ATOM 519 N N . SER A 1 71 ? -4.746 12.228 -66.221 1.00 27.69 71 SER A N 1
ATOM 520 C CA . SER A 1 71 ? -3.843 13.190 -66.907 1.00 27.69 71 SER A CA 1
ATOM 521 C C . SER A 1 71 ? -3.329 14.307 -65.984 1.00 27.69 71 SER A C 1
ATOM 523 O O . SER A 1 71 ? -4.108 15.076 -65.424 1.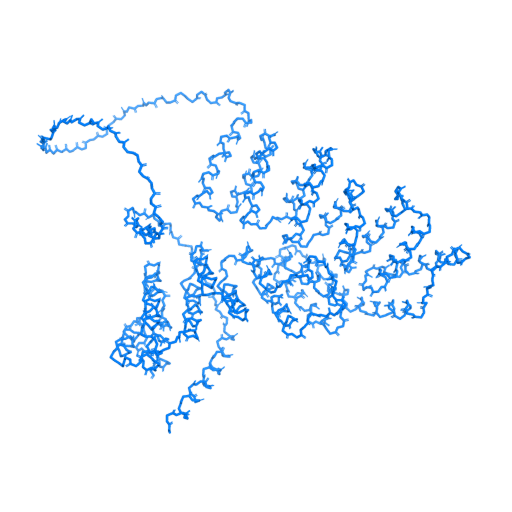00 27.69 71 SER A O 1
ATOM 525 N N . GLU A 1 72 ? -2.002 14.431 -65.922 1.00 27.88 72 GLU A N 1
ATOM 526 C CA . GLU A 1 72 ? -1.224 15.608 -65.504 1.00 27.88 72 GLU A CA 1
ATOM 527 C C . GLU A 1 72 ? -1.586 16.861 -66.333 1.00 27.88 72 GLU A C 1
ATOM 529 O O . GLU A 1 72 ? -1.898 16.695 -67.506 1.00 27.88 72 GLU A O 1
ATOM 534 N N . VAL A 1 73 ? -1.506 18.092 -65.782 1.00 30.05 73 VAL A N 1
ATOM 535 C CA . VAL A 1 73 ? -0.416 19.082 -66.021 1.00 30.05 73 VAL A CA 1
ATOM 536 C C . VAL A 1 73 ? -0.543 20.338 -65.115 1.00 30.05 73 VAL A C 1
ATOM 538 O O . VAL A 1 73 ? -1.580 20.985 -65.069 1.00 30.05 73 VAL A O 1
ATOM 541 N N . ALA A 1 74 ? 0.590 20.717 -64.508 1.00 28.34 74 ALA A N 1
ATOM 542 C CA . ALA A 1 74 ? 1.197 22.061 -64.417 1.00 28.34 74 ALA A CA 1
ATOM 543 C C . ALA A 1 74 ? 0.509 23.302 -63.766 1.00 28.34 74 ALA A C 1
ATOM 545 O O . ALA A 1 74 ? -0.364 23.940 -64.337 1.00 28.34 74 ALA A O 1
ATOM 546 N N . VAL A 1 75 ? 1.212 23.789 -62.723 1.00 30.03 75 VAL A N 1
ATOM 547 C CA . VAL A 1 75 ? 1.717 25.175 -62.511 1.00 30.03 75 VAL A CA 1
ATOM 548 C C . VAL A 1 75 ? 0.766 26.263 -61.962 1.00 30.03 75 VAL A C 1
ATOM 550 O O . VAL A 1 75 ? -0.041 26.830 -62.681 1.00 30.03 75 VAL A O 1
ATOM 553 N N . GLY A 1 76 ? 1.089 26.736 -60.744 1.00 26.83 76 GLY A N 1
ATOM 554 C CA . GLY A 1 76 ? 1.473 28.147 -60.542 1.00 26.83 76 GLY A CA 1
ATOM 555 C C . GLY A 1 76 ? 0.571 29.080 -59.711 1.00 26.83 76 GLY A C 1
ATOM 556 O O . GLY A 1 76 ? -0.445 29.551 -60.191 1.00 26.83 76 GLY A O 1
ATOM 557 N N . GLN A 1 77 ? 1.118 29.501 -58.558 1.00 29.94 77 GLN A N 1
ATOM 558 C CA . GLN A 1 77 ? 0.981 30.813 -57.879 1.00 29.94 77 GLN A CA 1
ATOM 559 C C . GLN A 1 77 ? -0.292 31.204 -57.084 1.00 29.94 77 GLN A C 1
ATOM 561 O O . GLN A 1 77 ? -1.341 31.510 -57.628 1.00 29.94 77 GLN A O 1
ATOM 566 N N . LYS A 1 78 ? -0.067 31.347 -55.762 1.00 29.81 78 LYS A N 1
ATOM 567 C CA . LYS A 1 78 ? -0.459 32.435 -54.827 1.00 29.81 78 LYS A CA 1
ATOM 568 C C . LYS A 1 78 ? -1.544 33.437 -55.280 1.00 29.81 78 LYS A C 1
ATOM 570 O O . LYS A 1 78 ? -1.267 34.253 -56.151 1.00 29.81 78 LYS A O 1
ATOM 575 N N . MET A 1 79 ? -2.612 33.580 -54.489 1.00 30.55 79 MET A N 1
ATOM 576 C CA . MET A 1 79 ? -2.818 34.678 -53.515 1.00 30.55 79 MET A CA 1
ATOM 577 C C . MET A 1 79 ? -4.200 34.580 -52.841 1.00 30.55 79 MET A C 1
ATOM 579 O O . MET A 1 79 ? -5.155 34.070 -53.414 1.00 30.55 79 MET A O 1
ATOM 583 N N . GLU A 1 80 ? -4.241 35.070 -51.603 1.00 34.34 80 GLU A N 1
ATOM 584 C CA . GLU A 1 80 ? -5.377 35.259 -50.694 1.00 34.34 80 GLU A CA 1
ATOM 585 C C . GLU A 1 80 ? -6.586 35.967 -51.337 1.00 34.34 80 GLU A C 1
ATOM 587 O O . GLU A 1 80 ? -6.390 36.927 -52.077 1.00 34.34 80 GLU A O 1
ATOM 592 N N . HIS A 1 81 ? -7.820 35.581 -50.970 1.00 31.05 81 HIS A N 1
ATOM 593 C CA . HIS A 1 81 ? -8.732 36.412 -50.159 1.00 31.05 81 HIS A CA 1
ATOM 594 C C . HIS A 1 81 ? -10.067 35.691 -49.868 1.00 31.05 81 HIS A C 1
ATOM 596 O O . HIS A 1 81 ? -10.735 35.229 -50.785 1.00 31.05 81 HIS A O 1
ATOM 602 N N . GLY A 1 82 ? -10.429 35.652 -48.581 1.00 35.28 82 GLY A N 1
ATOM 603 C CA . GLY A 1 82 ? -11.781 35.696 -48.008 1.00 35.28 82 GLY A CA 1
ATOM 604 C C . GLY A 1 82 ? -12.933 34.926 -48.660 1.00 35.28 82 GLY A C 1
ATOM 605 O O . GLY A 1 82 ? -13.549 35.412 -49.604 1.00 35.28 82 GLY A O 1
ATOM 606 N N . VAL A 1 83 ? -13.363 33.855 -47.991 1.00 35.62 83 VAL A N 1
ATOM 607 C CA . VAL A 1 83 ? -14.790 33.529 -47.871 1.00 35.62 83 VAL A CA 1
ATOM 608 C C . VAL A 1 83 ? -15.055 33.262 -46.393 1.00 35.62 83 VAL A C 1
ATOM 610 O O . VAL A 1 83 ? -14.499 32.334 -45.813 1.00 35.62 83 VAL A O 1
ATOM 613 N N . SER A 1 84 ? -15.824 34.158 -45.776 1.00 42.84 84 SER A N 1
ATOM 614 C CA . SER A 1 84 ? -16.476 33.914 -44.498 1.00 42.84 84 SER A CA 1
ATOM 615 C C . SER A 1 84 ? -17.529 32.834 -44.704 1.00 42.84 84 SER A C 1
ATOM 617 O O . SER A 1 84 ? -18.462 33.036 -45.484 1.00 42.84 84 SER A O 1
ATOM 619 N N . GLU A 1 85 ? -17.399 31.728 -43.992 1.00 38.72 85 GLU A N 1
ATOM 620 C CA . GLU A 1 85 ? -18.543 30.892 -43.662 1.00 38.72 85 GLU A CA 1
ATOM 621 C C . GLU A 1 85 ? -18.861 31.166 -42.194 1.00 38.72 85 GLU A C 1
ATOM 623 O O . GLU A 1 85 ? -18.119 30.771 -41.294 1.00 38.72 85 GLU A O 1
ATOM 628 N N . ASP A 1 86 ? -19.921 31.959 -42.001 1.00 40.34 86 ASP A N 1
ATOM 629 C CA . ASP A 1 86 ? -20.742 31.957 -40.794 1.00 40.34 86 ASP A CA 1
ATOM 630 C C . ASP A 1 86 ? -21.053 30.499 -40.452 1.00 40.34 86 ASP A C 1
ATOM 632 O O . ASP A 1 86 ? -21.795 29.827 -41.171 1.00 40.34 86 ASP A O 1
ATOM 636 N N . SER A 1 87 ? -20.464 30.006 -39.367 1.00 40.00 87 SER A N 1
ATOM 637 C CA . SER A 1 87 ? -21.095 28.942 -38.606 1.00 40.00 87 SER A CA 1
ATOM 638 C C . SER A 1 87 ? -21.911 29.656 -37.544 1.00 40.00 87 SER A C 1
ATOM 640 O O . SER A 1 87 ? -21.343 30.162 -36.577 1.00 40.00 87 SER A O 1
ATOM 642 N N . ASP A 1 88 ? -23.214 29.756 -37.796 1.00 41.19 88 ASP A N 1
ATOM 643 C CA . ASP A 1 88 ? -24.219 30.130 -36.807 1.00 41.19 88 ASP A CA 1
ATOM 644 C C . ASP A 1 88 ? -24.028 29.240 -35.568 1.00 41.19 88 ASP A C 1
ATOM 646 O O . ASP A 1 88 ? -24.324 28.044 -35.580 1.00 41.19 88 ASP A O 1
ATOM 650 N N . ASP A 1 89 ? -23.446 29.831 -34.528 1.00 46.16 89 ASP A N 1
ATOM 651 C CA . ASP A 1 89 ? -23.248 29.247 -33.205 1.00 46.16 89 ASP A CA 1
ATOM 652 C C . ASP A 1 89 ? -24.557 29.422 -32.416 1.00 46.16 89 ASP A C 1
ATOM 654 O O . ASP A 1 89 ? -24.666 30.253 -31.518 1.00 46.16 89 ASP A O 1
ATOM 658 N N . ASP A 1 90 ? -25.591 28.676 -32.815 1.00 47.31 90 ASP A N 1
ATOM 659 C CA . ASP A 1 90 ? -26.837 28.506 -32.051 1.00 47.31 90 ASP A CA 1
ATOM 660 C C . ASP A 1 90 ? -26.624 27.435 -30.948 1.00 47.31 90 ASP A C 1
ATOM 662 O O . ASP A 1 90 ? -27.326 26.427 -30.882 1.00 47.31 90 ASP A O 1
ATOM 666 N N . ASP A 1 91 ? -25.626 27.638 -30.077 1.00 52.28 91 ASP A N 1
ATOM 667 C CA . ASP A 1 91 ? -25.287 26.760 -28.931 1.00 52.28 91 ASP A CA 1
ATOM 668 C C . ASP A 1 91 ? -25.859 27.283 -27.584 1.00 52.28 91 ASP A C 1
ATOM 670 O O . ASP A 1 91 ? -25.579 26.761 -26.492 1.00 52.28 91 ASP A O 1
ATOM 674 N N . ASP A 1 92 ? -26.692 28.327 -27.639 1.00 53.94 92 ASP A N 1
ATOM 675 C CA . ASP A 1 92 ? -27.212 29.034 -26.459 1.00 53.94 92 ASP A CA 1
ATOM 676 C C . ASP A 1 92 ? -28.478 28.408 -25.830 1.00 53.94 92 ASP A C 1
ATOM 678 O O . ASP A 1 92 ? -28.884 28.848 -24.756 1.00 53.94 92 ASP A O 1
ATOM 682 N N . ASP A 1 93 ? -29.050 27.344 -26.416 1.00 61.53 93 ASP A N 1
ATOM 683 C CA . ASP A 1 93 ? -30.254 26.652 -25.897 1.00 61.53 93 ASP A CA 1
ATOM 684 C C . ASP A 1 93 ? -29.996 25.225 -25.350 1.00 61.53 93 ASP A C 1
ATOM 686 O O . ASP A 1 93 ? -30.928 24.549 -24.910 1.00 61.53 93 ASP A O 1
ATOM 690 N N . MET A 1 94 ? -28.746 24.744 -25.350 1.00 61.56 94 MET A N 1
ATOM 691 C CA . MET A 1 94 ? -28.382 23.451 -24.741 1.00 61.56 94 MET A CA 1
ATOM 692 C C . MET A 1 94 ? -28.360 23.552 -23.207 1.00 61.56 94 MET A C 1
ATOM 694 O O . MET A 1 94 ? -27.729 24.461 -22.658 1.00 61.56 94 MET A O 1
ATOM 698 N N . ASP A 1 95 ? -28.995 22.595 -22.522 1.00 79.50 95 ASP A N 1
ATOM 699 C CA . ASP A 1 95 ? -28.977 22.492 -21.056 1.00 79.50 95 ASP A CA 1
ATOM 700 C C . ASP A 1 95 ? -27.541 22.285 -20.533 1.00 79.50 95 ASP A C 1
ATOM 702 O O . ASP A 1 95 ? -26.701 21.647 -21.179 1.00 79.50 95 ASP A O 1
ATOM 706 N N . ASP A 1 96 ? -27.249 22.797 -19.337 1.00 78.69 96 ASP A N 1
ATOM 707 C CA . ASP A 1 96 ? -25.915 22.732 -18.726 1.00 78.69 96 ASP A CA 1
ATOM 708 C C . ASP A 1 96 ? -25.441 21.273 -18.545 1.00 78.69 96 ASP A C 1
ATOM 710 O O . ASP A 1 96 ? -24.240 20.980 -18.642 1.00 78.69 96 ASP A O 1
ATOM 714 N N . SER A 1 97 ? -26.377 20.334 -18.347 1.00 80.38 97 SER A N 1
ATOM 715 C CA . SER A 1 97 ? -26.092 18.894 -18.283 1.00 80.38 97 SER A CA 1
ATOM 716 C C . SER A 1 97 ? -25.668 18.317 -19.643 1.00 80.38 97 SER A C 1
ATOM 718 O O . SER A 1 97 ? -24.695 17.561 -19.725 1.00 80.38 97 SER A O 1
ATOM 720 N N . GLU A 1 98 ? -26.306 18.733 -20.742 1.00 85.00 98 GLU A N 1
ATOM 721 C CA . GLU A 1 98 ? -25.958 18.276 -22.095 1.00 85.00 98 GLU A CA 1
ATOM 722 C C . GLU A 1 98 ? -24.577 18.795 -22.525 1.00 85.00 98 GLU A C 1
ATOM 724 O O . GLU A 1 98 ? -23.757 18.028 -23.048 1.00 85.00 98 GLU A O 1
ATOM 729 N N . LYS A 1 99 ? -24.265 20.061 -22.206 1.00 87.56 99 LYS A N 1
ATOM 730 C CA . LYS A 1 99 ? -22.924 20.647 -22.399 1.00 87.56 99 LYS A CA 1
ATOM 731 C C . LYS A 1 99 ? -21.864 19.886 -21.597 1.00 87.56 99 LYS A C 1
ATOM 733 O O . LYS A 1 99 ? -20.799 19.550 -22.127 1.00 87.56 99 LYS A O 1
ATOM 738 N N . SER A 1 100 ? -22.172 19.550 -20.343 1.00 86.56 100 SER A N 1
ATOM 739 C CA . SER A 1 100 ? -21.286 18.770 -19.468 1.00 86.56 100 SER A CA 1
ATOM 740 C C . SER A 1 100 ? -21.026 17.363 -20.013 1.00 86.56 100 SER A C 1
ATOM 742 O O . SER A 1 100 ? -19.878 16.917 -20.043 1.00 86.56 100 SER A O 1
ATOM 744 N N . LEU A 1 101 ? -22.056 16.681 -20.524 1.00 90.00 101 LEU A N 1
ATOM 745 C CA . LEU A 1 101 ? -21.929 15.348 -21.116 1.00 90.00 101 LEU A CA 1
ATOM 746 C C . LEU A 1 101 ? -21.093 15.360 -22.407 1.00 90.00 101 LEU A C 1
ATOM 748 O O . LEU A 1 101 ? -20.299 14.444 -22.649 1.00 90.00 101 LEU A O 1
ATOM 752 N N . ALA A 1 102 ? -21.238 16.390 -23.244 1.00 91.56 102 ALA A N 1
ATOM 753 C CA . ALA A 1 102 ? -20.412 16.558 -24.438 1.00 91.56 102 ALA A CA 1
ATOM 754 C C . ALA A 1 102 ? -18.931 16.775 -24.073 1.00 91.56 102 ALA A C 1
ATOM 756 O O . ALA A 1 102 ? -18.048 16.116 -24.638 1.00 91.56 102 ALA A O 1
ATOM 757 N N . ALA A 1 103 ? -18.658 17.632 -23.082 1.00 92.44 103 ALA A N 1
ATOM 758 C CA . ALA A 1 103 ? -17.313 17.865 -22.560 1.00 92.44 103 ALA A CA 1
ATOM 759 C C . ALA A 1 103 ? -16.706 16.597 -21.934 1.00 92.44 103 ALA A C 1
ATOM 761 O O . ALA A 1 103 ? -15.554 16.265 -22.223 1.00 92.44 103 ALA A O 1
ATOM 762 N N . TYR A 1 104 ? -17.495 15.839 -21.164 1.00 93.06 104 TYR A N 1
ATOM 763 C CA . TYR A 1 104 ? -17.107 14.547 -20.593 1.00 93.06 104 TYR A CA 1
ATOM 764 C C . TYR A 1 104 ? -16.651 13.567 -21.681 1.00 93.06 104 TYR A C 1
ATOM 766 O O . TYR A 1 104 ? -15.541 13.038 -21.630 1.00 93.06 104 TYR A O 1
ATOM 774 N N . LYS A 1 105 ? -17.461 13.380 -22.732 1.00 93.50 105 LYS A N 1
ATOM 775 C CA . LYS A 1 105 ? -17.134 12.473 -23.847 1.00 93.50 105 LYS A CA 1
ATOM 776 C C . LYS A 1 105 ? -15.878 12.900 -24.602 1.00 93.50 105 LYS A C 1
ATOM 778 O O . LYS A 1 105 ? -15.110 12.045 -25.044 1.00 93.50 105 LYS A O 1
ATOM 783 N N . LYS A 1 106 ? -15.656 14.206 -24.765 1.00 93.75 106 LYS A N 1
ATOM 784 C CA . LYS A 1 106 ? -14.426 14.731 -25.371 1.00 93.75 106 LYS A CA 1
ATOM 785 C C . LYS A 1 106 ? -13.209 14.391 -24.512 1.00 93.75 106 LYS A C 1
ATOM 787 O O . LYS A 1 106 ? -12.233 13.855 -25.029 1.00 93.75 106 LYS A O 1
ATOM 792 N N . LEU A 1 107 ? -13.297 14.640 -23.209 1.00 93.31 107 LEU A N 1
ATOM 793 C CA . LEU A 1 107 ? -12.217 14.370 -22.266 1.00 93.31 107 LEU A CA 1
ATOM 794 C C . LEU A 1 107 ? -11.891 12.874 -22.182 1.00 93.31 107 LEU A C 1
ATOM 796 O O . LEU A 1 107 ? -10.721 12.499 -22.149 1.00 93.31 107 LEU A O 1
ATOM 800 N N . CYS A 1 108 ? -12.913 12.018 -22.265 1.00 92.94 108 CYS A N 1
ATOM 801 C CA . CYS A 1 108 ? -12.746 10.576 -22.390 1.00 92.94 108 CYS A CA 1
ATOM 802 C C . CYS A 1 108 ? -11.861 10.189 -23.584 1.00 92.94 108 CYS A C 1
ATOM 804 O O . CYS A 1 108 ? -10.934 9.404 -23.408 1.00 92.94 108 CYS A O 1
ATOM 806 N N . LYS A 1 109 ? -12.096 10.761 -24.770 1.00 93.06 109 LYS A N 1
ATOM 807 C CA . LYS A 1 109 ? -11.275 10.479 -25.963 1.00 93.06 109 LYS A CA 1
ATOM 808 C C . LYS A 1 109 ? -9.841 10.978 -25.810 1.00 93.06 109 LYS A C 1
ATOM 810 O O . LYS A 1 109 ? -8.905 10.335 -26.267 1.00 93.06 109 LYS A O 1
ATOM 815 N N . GLU A 1 110 ? -9.652 12.124 -25.161 1.00 91.38 110 GLU A N 1
ATOM 816 C CA . GLU A 1 110 ? -8.309 12.648 -24.903 1.00 91.38 110 GLU A CA 1
ATOM 817 C C . GLU A 1 110 ? -7.511 11.760 -23.940 1.00 91.38 110 GLU A C 1
ATOM 819 O O . GLU A 1 110 ? -6.296 11.634 -24.093 1.00 91.38 110 GLU A O 1
ATOM 824 N N . LEU A 1 111 ? -8.181 11.145 -22.964 1.00 91.56 111 LEU A N 1
ATOM 825 C CA . LEU A 1 111 ? -7.580 10.201 -22.021 1.00 91.56 111 LEU A CA 1
ATOM 826 C C . LEU A 1 111 ? -7.256 8.841 -22.654 1.00 91.56 111 LEU A C 1
ATOM 828 O O . LEU A 1 111 ? -6.336 8.181 -22.185 1.00 91.56 111 LEU A O 1
ATOM 832 N N . ASP A 1 112 ? -7.943 8.444 -23.731 1.00 89.00 112 ASP A N 1
ATOM 833 C CA . ASP A 1 112 ? -7.583 7.235 -24.493 1.00 89.00 112 ASP A CA 1
ATOM 834 C C . ASP A 1 112 ? -6.241 7.395 -25.223 1.00 89.00 112 ASP A C 1
ATOM 836 O O . ASP A 1 112 ? -5.538 6.418 -25.455 1.00 89.00 112 ASP A O 1
ATOM 840 N N . VAL A 1 113 ? -5.865 8.635 -25.553 1.00 86.69 113 VAL A N 1
ATOM 841 C CA . VAL A 1 113 ? -4.574 8.956 -26.180 1.00 86.69 113 VAL A CA 1
ATOM 842 C C . VAL A 1 113 ? -3.512 9.297 -25.132 1.00 86.69 113 VAL A C 1
ATOM 844 O O . VAL A 1 113 ? -2.356 8.910 -25.268 1.00 86.69 113 VAL A O 1
ATOM 847 N N . ASN A 1 114 ? -3.883 10.035 -24.082 1.00 83.94 114 ASN A N 1
ATOM 848 C CA . ASN A 1 114 ? -2.977 10.465 -23.019 1.00 83.94 114 ASN A CA 1
ATOM 849 C C . ASN A 1 114 ? -3.457 9.964 -21.650 1.00 83.94 114 ASN A C 1
ATOM 851 O O . ASN A 1 114 ? -3.997 10.722 -20.837 1.00 83.94 114 ASN A O 1
ATOM 855 N N . GLN A 1 115 ? -3.232 8.673 -21.405 1.00 84.81 115 GLN A N 1
ATOM 856 C CA . GLN A 1 115 ? -3.722 7.958 -20.226 1.00 84.81 115 GLN A CA 1
ATOM 857 C C . GLN A 1 115 ? -3.168 8.494 -18.900 1.00 84.81 115 GLN A C 1
ATOM 859 O O . GLN A 1 115 ? -3.823 8.326 -17.874 1.00 84.81 115 GLN A O 1
ATOM 864 N N . TYR A 1 116 ? -2.002 9.147 -18.895 1.00 83.12 116 TYR A N 1
ATOM 865 C CA . TYR A 1 116 ? -1.308 9.566 -17.670 1.00 83.12 116 TYR A CA 1
ATOM 866 C C . TYR A 1 116 ? -1.523 11.047 -17.297 1.00 83.12 116 TYR A C 1
ATOM 868 O O . TYR A 1 116 ? -0.795 11.622 -16.485 1.00 83.12 116 TYR A O 1
ATOM 876 N N . ALA A 1 117 ? -2.532 11.699 -17.878 1.00 87.94 117 ALA A N 1
ATOM 877 C CA . ALA A 1 117 ? -2.875 13.082 -17.561 1.00 87.94 117 ALA A CA 1
ATOM 878 C C . ALA A 1 117 ? -3.773 13.180 -16.310 1.00 87.94 117 ALA A C 1
ATOM 880 O O . ALA A 1 117 ? -4.992 13.299 -16.425 1.00 87.94 117 ALA A O 1
ATOM 881 N N . TYR A 1 118 ? -3.177 13.169 -15.110 1.00 89.81 118 TYR A N 1
ATOM 882 C CA . TYR A 1 118 ? -3.899 13.205 -13.823 1.00 89.81 118 TYR A CA 1
ATOM 883 C C . TYR A 1 118 ? -4.956 14.324 -13.730 1.00 89.81 118 TYR A C 1
ATOM 885 O O . TYR A 1 118 ? -6.114 14.057 -13.412 1.00 89.81 118 TYR A O 1
ATOM 893 N N . ASP A 1 119 ? -4.596 15.565 -14.082 1.00 93.00 119 ASP A N 1
ATOM 894 C CA . ASP A 1 119 ? -5.503 16.723 -13.995 1.00 93.00 119 ASP A CA 1
ATOM 895 C C . ASP A 1 119 ? -6.759 16.566 -14.866 1.00 93.00 119 ASP A C 1
ATOM 897 O O . ASP A 1 119 ? -7.821 17.096 -14.533 1.00 93.00 119 ASP A O 1
ATOM 901 N N . LYS A 1 120 ? -6.665 15.806 -15.966 1.00 93.69 120 LYS A N 1
ATOM 902 C CA . LYS A 1 120 ? -7.815 15.504 -16.823 1.00 93.69 120 LYS A CA 1
ATOM 903 C C . LYS A 1 120 ? -8.783 14.541 -16.146 1.00 93.69 120 LYS A C 1
ATOM 905 O O . LYS A 1 120 ? -9.982 14.703 -16.309 1.00 93.69 120 LYS A O 1
ATOM 910 N N . TYR A 1 121 ? -8.315 13.588 -15.344 1.00 94.56 121 TYR A N 1
ATOM 911 C CA . TYR A 1 121 ? -9.226 12.732 -14.578 1.00 94.56 121 TYR A CA 1
ATOM 912 C C . TYR A 1 121 ? -9.957 13.492 -13.470 1.00 94.56 121 TYR A C 1
ATOM 914 O O . TYR A 1 121 ? -11.126 13.218 -13.215 1.00 94.56 121 TYR A O 1
ATOM 922 N N . ILE A 1 122 ? -9.307 14.478 -12.845 1.00 94.94 122 ILE A N 1
ATOM 923 C CA . ILE A 1 122 ? -9.969 15.358 -11.871 1.00 94.94 122 ILE A CA 1
ATOM 924 C C . ILE A 1 122 ? -11.109 16.123 -12.549 1.00 94.94 122 ILE A C 1
ATOM 926 O O . ILE A 1 122 ? -12.248 16.062 -12.089 1.00 94.94 122 ILE A O 1
ATOM 930 N N . GLN A 1 123 ? -10.821 16.755 -13.692 1.00 94.31 123 GLN A N 1
ATOM 931 C CA . GLN A 1 123 ? -11.831 17.443 -14.501 1.00 94.31 123 GLN A CA 1
ATOM 932 C C . GLN A 1 123 ? -12.943 16.494 -14.963 1.00 94.31 123 GLN A C 1
ATOM 934 O O . GLN A 1 123 ? -14.108 16.877 -14.962 1.00 94.31 123 GLN A O 1
ATOM 939 N N . LEU A 1 124 ? -12.600 15.251 -15.317 1.00 94.81 124 LEU A N 1
ATOM 940 C CA . LEU A 1 124 ? -13.562 14.226 -15.716 1.00 94.81 124 LEU A CA 1
ATOM 941 C C . LEU A 1 124 ? -14.546 13.913 -14.589 1.00 94.81 124 LEU A C 1
ATOM 943 O O . LEU A 1 124 ? -15.750 13.891 -14.827 1.00 94.81 124 LEU A O 1
ATOM 947 N N . CYS A 1 125 ? -14.050 13.703 -13.367 1.00 94.69 125 CYS A N 1
ATOM 948 C CA . CYS A 1 125 ? -14.911 13.478 -12.212 1.00 94.69 125 CYS A CA 1
ATOM 949 C C . CYS A 1 125 ? -15.773 14.706 -11.908 1.00 94.69 125 CYS A C 1
ATOM 951 O O . CYS A 1 125 ? -16.959 14.550 -11.638 1.00 94.69 125 CYS A O 1
ATOM 953 N N . ASP A 1 126 ? -15.215 15.917 -11.963 1.00 93.38 126 ASP A N 1
ATOM 954 C CA . ASP A 1 126 ? -15.982 17.139 -11.703 1.00 93.38 126 ASP A CA 1
ATOM 955 C C . ASP A 1 126 ? -17.095 17.365 -12.736 1.00 93.38 126 ASP A C 1
ATOM 957 O O . ASP A 1 126 ? -18.219 17.661 -12.335 1.00 93.38 126 ASP A O 1
ATOM 961 N N . LEU A 1 127 ? -16.829 17.133 -14.027 1.00 93.31 127 LEU A N 1
ATOM 962 C CA . LEU A 1 127 ? -17.851 17.145 -15.081 1.00 93.31 127 LEU A CA 1
ATOM 963 C C . LEU A 1 127 ? -18.888 16.034 -14.895 1.00 93.31 127 LEU A C 1
ATOM 965 O O . LEU A 1 127 ? -20.068 16.250 -15.137 1.00 93.31 127 LEU A O 1
ATOM 969 N N . ALA A 1 128 ? -18.484 14.845 -14.444 1.00 93.50 128 ALA A N 1
ATOM 970 C CA . ALA A 1 128 ? -19.439 13.772 -14.184 1.00 93.50 128 ALA A CA 1
ATOM 971 C C . ALA A 1 128 ? -20.464 14.185 -13.114 1.00 93.50 128 ALA A C 1
ATOM 973 O O . ALA A 1 128 ? -21.658 13.959 -13.289 1.00 93.50 128 ALA A O 1
ATOM 974 N N . HIS A 1 129 ? -20.031 14.879 -12.055 1.00 91.81 129 HIS A N 1
ATOM 975 C CA . HIS A 1 129 ? -20.948 15.397 -11.029 1.00 91.81 129 HIS A CA 1
ATOM 976 C C . HIS A 1 129 ? -21.910 16.472 -11.550 1.00 91.81 129 HIS A C 1
ATOM 978 O O . HIS A 1 129 ? -22.989 16.613 -10.983 1.00 91.81 129 HIS A O 1
ATOM 984 N N . THR A 1 130 ? -21.569 17.224 -12.605 1.00 90.88 130 THR A N 1
ATOM 985 C CA . THR A 1 130 ? -22.489 18.222 -13.186 1.00 90.88 130 THR A CA 1
ATOM 986 C C . THR A 1 130 ? -23.556 17.605 -14.088 1.00 90.88 130 THR A C 1
ATOM 988 O O . THR A 1 130 ? -24.552 18.265 -14.365 1.00 90.88 130 THR A O 1
ATOM 991 N N . THR A 1 131 ? -23.391 16.346 -14.514 1.00 89.19 131 THR A N 1
ATOM 992 C CA . THR A 1 131 ? -24.413 15.631 -15.305 1.00 89.19 131 THR A CA 1
ATOM 993 C C . THR A 1 131 ? -25.591 15.115 -14.472 1.00 89.19 131 THR A C 1
ATOM 995 O O . THR A 1 131 ? -26.652 14.863 -15.037 1.00 89.19 131 THR A O 1
ATOM 998 N N . ASP A 1 132 ? -25.411 14.957 -13.152 1.00 88.19 132 ASP A N 1
ATOM 999 C CA . ASP A 1 132 ? -26.353 14.297 -12.225 1.00 88.19 132 ASP A CA 1
ATOM 1000 C C . ASP A 1 132 ? -26.753 12.861 -12.648 1.00 88.19 132 ASP A C 1
ATOM 1002 O O . ASP A 1 132 ? -27.770 12.319 -12.217 1.00 88.19 132 ASP A O 1
ATOM 1006 N N . ASP A 1 133 ? -25.933 12.216 -13.489 1.00 92.31 133 ASP A N 1
ATOM 1007 C CA . ASP A 1 133 ? -26.107 10.832 -13.928 1.00 92.31 133 ASP A CA 1
ATOM 1008 C C . ASP A 1 133 ? -25.161 9.905 -13.149 1.00 92.31 133 ASP A C 1
ATOM 1010 O O . ASP A 1 133 ? -23.933 9.948 -13.283 1.00 92.31 133 ASP A O 1
ATOM 1014 N N . LEU A 1 134 ? -25.747 9.038 -12.319 1.00 92.62 134 LEU A N 1
ATOM 1015 C CA . LEU A 1 134 ? -25.006 8.122 -11.457 1.00 92.62 134 LEU A CA 1
ATOM 1016 C C . LEU A 1 134 ? -24.117 7.150 -12.245 1.00 92.62 134 LEU A C 1
ATOM 1018 O O . LEU A 1 134 ? -23.031 6.810 -11.772 1.00 92.62 134 LEU A O 1
ATOM 1022 N N . ASP A 1 135 ? -24.536 6.712 -13.432 1.00 94.25 135 ASP A N 1
ATOM 1023 C CA . ASP A 1 135 ? -23.751 5.774 -14.234 1.00 94.25 135 ASP A CA 1
ATOM 1024 C C . ASP A 1 135 ? -22.516 6.468 -14.827 1.00 94.25 135 ASP A C 1
ATOM 1026 O O . ASP A 1 135 ? -21.421 5.899 -14.805 1.00 94.25 135 ASP A O 1
ATOM 1030 N N . ILE A 1 136 ? -22.645 7.738 -15.229 1.00 94.88 136 ILE A N 1
ATOM 1031 C CA . ILE A 1 136 ? -21.518 8.569 -15.686 1.00 94.88 136 ILE A CA 1
ATOM 1032 C C . ILE A 1 136 ? -20.528 8.840 -14.545 1.00 94.88 136 ILE A C 1
ATOM 1034 O O . ILE A 1 136 ? -19.311 8.756 -14.740 1.00 94.88 136 ILE A O 1
ATOM 1038 N N . ILE A 1 137 ? -21.025 9.112 -13.333 1.00 95.25 137 ILE A N 1
ATOM 1039 C CA . ILE A 1 137 ? -20.187 9.281 -12.135 1.00 95.25 137 ILE A CA 1
ATOM 1040 C C . ILE A 1 137 ? -19.416 7.990 -11.840 1.00 95.25 137 ILE A C 1
ATOM 1042 O O . ILE A 1 137 ? -18.190 8.021 -11.687 1.00 95.25 137 ILE A O 1
ATOM 1046 N N . ARG A 1 138 ? -20.101 6.842 -11.814 1.00 95.88 138 ARG A N 1
ATOM 1047 C CA . ARG A 1 138 ? -19.478 5.525 -11.603 1.00 95.88 138 ARG A CA 1
ATOM 1048 C C . ARG A 1 138 ? -18.401 5.234 -12.638 1.00 95.88 138 ARG A C 1
ATOM 1050 O O . ARG A 1 138 ? -17.310 4.792 -12.270 1.00 95.88 138 ARG A O 1
ATOM 1057 N N . GLU A 1 139 ? -18.679 5.500 -13.912 1.00 95.88 139 GLU A N 1
ATOM 1058 C CA . GLU A 1 139 ? -17.725 5.314 -15.005 1.00 95.88 139 GLU A CA 1
ATOM 1059 C C . GLU A 1 139 ? -16.488 6.205 -14.825 1.00 95.88 139 GLU A C 1
ATOM 1061 O O . GLU A 1 139 ? -15.361 5.709 -14.910 1.00 95.88 139 GLU A O 1
ATOM 1066 N N . ALA A 1 140 ? -16.676 7.484 -14.481 1.00 96.19 140 ALA A N 1
ATOM 1067 C CA . ALA A 1 140 ? -15.584 8.432 -14.258 1.00 96.19 140 ALA A CA 1
ATOM 1068 C C . ALA A 1 140 ? -14.621 7.955 -13.157 1.00 96.19 140 ALA A C 1
ATOM 1070 O O . ALA A 1 140 ? -13.410 7.854 -13.376 1.00 96.19 140 ALA A O 1
ATOM 1071 N N . TYR A 1 141 ? -15.160 7.596 -11.986 1.00 96.38 141 TYR A N 1
ATOM 1072 C CA . TYR A 1 141 ? -14.359 7.103 -10.864 1.00 96.38 141 TYR A CA 1
ATOM 1073 C C . TYR A 1 141 ? -13.747 5.730 -11.140 1.00 96.38 141 TYR A C 1
ATOM 1075 O O . TYR A 1 141 ? -12.604 5.482 -10.753 1.00 96.38 141 TYR A O 1
ATOM 1083 N N . SER A 1 142 ? -14.467 4.837 -11.825 1.00 95.19 142 SER A N 1
ATOM 1084 C CA . SER A 1 142 ? -13.933 3.538 -12.240 1.00 95.19 142 SER A CA 1
ATOM 1085 C C . SER A 1 142 ? -12.705 3.723 -13.128 1.00 95.19 142 SER A C 1
ATOM 1087 O O . SER A 1 142 ? -11.640 3.187 -12.814 1.00 95.19 142 SER A O 1
ATOM 1089 N N . ARG A 1 143 ? -12.817 4.572 -14.156 1.00 94.88 143 ARG A N 1
ATOM 1090 C CA . ARG A 1 143 ? -11.738 4.864 -15.099 1.00 94.88 143 ARG A CA 1
ATOM 1091 C C . ARG A 1 143 ? -10.541 5.525 -14.426 1.00 94.88 143 ARG A C 1
ATOM 1093 O O . ARG A 1 143 ? -9.410 5.111 -14.663 1.00 94.88 143 ARG A O 1
ATOM 1100 N N . PHE A 1 144 ? -10.776 6.495 -13.545 1.00 95.19 144 PHE A N 1
ATOM 1101 C CA . PHE A 1 144 ? -9.698 7.133 -12.793 1.00 95.19 144 PHE A CA 1
ATOM 1102 C C . PHE A 1 144 ? -8.997 6.128 -11.869 1.00 95.19 144 PHE A C 1
ATOM 1104 O O . PHE A 1 144 ? -7.777 5.974 -11.931 1.00 95.19 144 PHE A O 1
ATOM 1111 N N . SER A 1 145 ? -9.770 5.367 -11.086 1.00 94.75 145 SER A N 1
ATOM 1112 C CA . SER A 1 145 ? -9.232 4.375 -10.147 1.00 94.75 145 SER A CA 1
ATOM 1113 C C . SER A 1 145 ? -8.504 3.214 -10.831 1.00 94.75 145 SER A C 1
ATOM 1115 O O . SER A 1 145 ? -7.700 2.544 -10.192 1.00 94.75 145 SER A O 1
ATOM 1117 N N . ALA A 1 146 ? -8.764 2.948 -12.114 1.00 91.75 146 ALA A N 1
ATOM 1118 C CA . ALA A 1 146 ? -8.044 1.927 -12.869 1.00 91.75 146 ALA A CA 1
ATOM 1119 C C . ALA A 1 146 ? -6.587 2.336 -13.141 1.00 91.75 146 ALA A C 1
ATOM 1121 O O . ALA A 1 146 ? -5.705 1.482 -13.160 1.00 91.75 146 ALA A O 1
ATOM 1122 N N . VAL A 1 147 ? -6.329 3.637 -13.299 1.00 89.75 147 VAL A N 1
ATOM 1123 C CA . VAL A 1 147 ? -4.994 4.166 -13.611 1.00 89.75 147 VAL A CA 1
A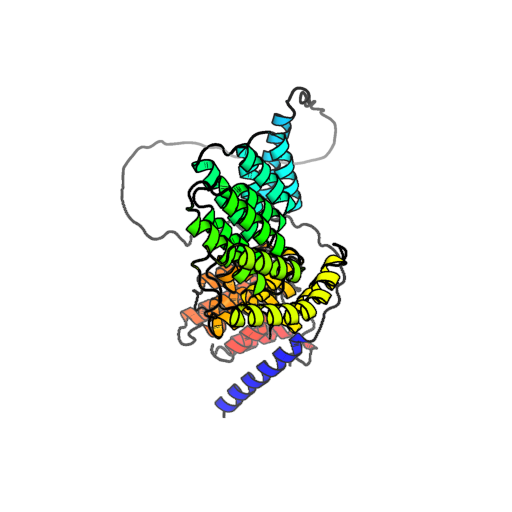TOM 1124 C C . VAL A 1 147 ? -4.282 4.634 -12.346 1.00 89.75 147 VAL A C 1
ATOM 1126 O O . VAL A 1 147 ? -3.165 4.201 -12.073 1.00 89.75 147 VAL A O 1
ATOM 1129 N N . TYR A 1 148 ? -4.951 5.444 -11.523 1.00 92.31 148 TYR A N 1
ATOM 1130 C CA . TYR A 1 148 ? -4.359 6.076 -10.345 1.00 92.31 148 TYR A CA 1
ATOM 1131 C C . TYR A 1 148 ? -5.050 5.656 -9.048 1.00 92.31 148 TYR A C 1
ATOM 1133 O O . TYR A 1 148 ? -6.270 5.482 -9.035 1.00 92.31 148 TYR A O 1
ATOM 1141 N N . PRO A 1 149 ? -4.310 5.513 -7.936 1.00 95.31 149 PRO A N 1
ATOM 1142 C CA . PRO A 1 149 ? -4.928 5.418 -6.623 1.00 95.31 149 PRO A CA 1
ATOM 1143 C C . PRO A 1 149 ? -5.589 6.760 -6.292 1.00 95.31 149 PRO A C 1
ATOM 1145 O O . PRO A 1 149 ? -4.967 7.812 -6.465 1.00 95.31 149 PRO A O 1
ATOM 1148 N N . LEU A 1 150 ? -6.838 6.747 -5.825 1.00 96.31 150 LEU A N 1
ATOM 1149 C CA . LEU A 1 150 ? -7.554 7.997 -5.558 1.00 96.31 150 LEU A CA 1
ATOM 1150 C C . LEU A 1 150 ? -7.234 8.528 -4.160 1.00 96.31 150 LEU A C 1
ATOM 1152 O O . LEU A 1 150 ? -7.025 7.768 -3.212 1.00 96.31 150 LEU A O 1
ATOM 1156 N N . SER A 1 151 ? -7.215 9.855 -4.024 1.00 95.25 151 SER A N 1
ATOM 1157 C CA . SER A 1 151 ? -7.030 10.501 -2.725 1.00 95.25 151 SER A CA 1
ATOM 1158 C C . SER A 1 151 ? -8.221 10.251 -1.797 1.00 95.25 151 SER A C 1
ATOM 1160 O O . SER A 1 151 ? -9.324 9.900 -2.233 1.00 95.25 151 SER A O 1
ATOM 1162 N N . GLN A 1 152 ? -8.009 10.484 -0.501 1.00 96.06 152 GLN A N 1
ATOM 1163 C CA . GLN A 1 152 ? -9.056 10.367 0.510 1.00 96.06 152 GLN A CA 1
ATOM 1164 C C . GLN A 1 152 ? -10.287 11.217 0.160 1.00 96.06 152 GLN A C 1
ATOM 1166 O O . GLN A 1 152 ? -11.418 10.759 0.291 1.00 96.06 152 GLN A O 1
ATOM 1171 N N . GLU A 1 153 ? -10.079 12.446 -0.306 1.00 95.88 153 GLU A N 1
ATOM 1172 C CA . GLU A 1 153 ? -11.144 13.396 -0.633 1.00 95.88 153 GLU A CA 1
ATOM 1173 C C . GLU A 1 153 ? -11.982 12.913 -1.820 1.00 95.88 153 GLU A C 1
ATOM 1175 O O . GLU A 1 153 ? -13.211 12.995 -1.786 1.00 95.88 153 GLU A O 1
ATOM 1180 N N . LEU A 1 154 ? -11.328 12.371 -2.852 1.00 96.62 154 LEU A N 1
ATOM 1181 C CA . LEU A 1 154 ? -11.999 11.831 -4.034 1.00 96.62 154 LEU A CA 1
ATOM 1182 C C . LEU A 1 154 ? -12.843 10.606 -3.678 1.00 96.62 154 LEU A C 1
ATOM 1184 O O . LEU A 1 154 ? -13.998 10.521 -4.101 1.00 96.62 154 LEU A O 1
ATOM 1188 N N . TRP A 1 155 ? -12.290 9.695 -2.871 1.00 97.69 155 TRP A N 1
ATOM 1189 C CA . TRP A 1 155 ? -13.017 8.527 -2.387 1.00 97.69 155 TRP A CA 1
ATOM 1190 C C . TRP A 1 155 ? -14.207 8.914 -1.515 1.00 97.69 155 TRP A C 1
ATOM 1192 O O . TRP A 1 155 ? -15.300 8.411 -1.751 1.00 97.69 155 TRP A O 1
ATOM 1202 N N . LEU A 1 156 ? -14.039 9.825 -0.552 1.00 97.56 156 LEU A N 1
ATOM 1203 C CA . LEU A 1 156 ? -15.138 10.276 0.308 1.00 97.56 156 LEU A CA 1
ATOM 1204 C C . LEU A 1 156 ? -16.255 10.957 -0.496 1.00 97.56 156 LEU A C 1
ATOM 1206 O O . LEU A 1 156 ? -17.428 10.684 -0.244 1.00 97.56 156 LEU A O 1
ATOM 1210 N N . LYS A 1 157 ? -15.910 11.781 -1.499 1.00 95.56 157 LYS A N 1
ATOM 1211 C CA . LYS A 1 157 ? -16.895 12.392 -2.408 1.00 95.56 157 LYS A CA 1
ATOM 1212 C C . LYS A 1 157 ? -17.727 11.311 -3.101 1.00 95.56 157 LYS A C 1
ATOM 1214 O O . LYS A 1 157 ? -18.952 11.362 -3.043 1.00 95.56 157 LYS A O 1
ATOM 1219 N N . TYR A 1 158 ? -17.080 10.299 -3.677 1.00 96.56 158 TYR A N 1
ATOM 1220 C CA . TYR A 1 158 ? -17.772 9.212 -4.371 1.00 96.56 158 TYR A CA 1
ATOM 1221 C C . TYR A 1 158 ? -18.595 8.317 -3.431 1.00 96.56 158 TYR A C 1
ATOM 1223 O O . TYR A 1 158 ? -19.780 8.093 -3.670 1.00 96.56 158 TYR A O 1
ATOM 1231 N N . LEU A 1 159 ? -17.999 7.862 -2.325 1.00 96.88 159 LEU A N 1
ATOM 1232 C CA . LEU A 1 159 ? -18.656 7.010 -1.328 1.00 96.88 159 LEU A CA 1
ATOM 1233 C C . LEU A 1 159 ? -19.916 7.672 -0.767 1.00 96.88 159 LEU A C 1
ATOM 1235 O O . LEU A 1 159 ? -20.927 6.997 -0.595 1.00 96.88 159 LEU A O 1
ATOM 1239 N N . SER A 1 160 ? -19.886 8.989 -0.539 1.00 95.56 160 SER A N 1
ATOM 1240 C CA . SER A 1 160 ? -21.045 9.721 -0.020 1.00 95.56 160 SER A CA 1
ATOM 1241 C C . SER A 1 160 ? -22.266 9.640 -0.946 1.00 95.56 160 SER A C 1
ATOM 1243 O O . SER A 1 160 ? -23.391 9.517 -0.466 1.00 95.56 160 SER A O 1
ATOM 1245 N N . ILE A 1 161 ? -22.055 9.644 -2.266 1.00 93.88 161 ILE A N 1
ATOM 1246 C CA . ILE A 1 161 ? -23.126 9.526 -3.262 1.00 93.88 161 ILE A CA 1
ATOM 1247 C C . ILE A 1 161 ? -23.698 8.114 -3.233 1.00 93.88 161 ILE A C 1
ATOM 1249 O O . ILE A 1 161 ? -24.903 7.938 -3.061 1.00 93.88 161 ILE A O 1
ATOM 1253 N N . GLU A 1 162 ? -22.835 7.104 -3.320 1.00 94.81 162 GLU A N 1
ATOM 1254 C CA . GLU A 1 162 ? -23.270 5.705 -3.338 1.00 94.81 162 GLU A CA 1
ATOM 1255 C C . GLU A 1 162 ? -23.986 5.308 -2.037 1.00 94.81 162 GLU A C 1
ATOM 1257 O O . GLU A 1 162 ? -24.999 4.612 -2.067 1.00 94.81 162 GLU A O 1
ATOM 1262 N N . MET A 1 163 ? -23.540 5.822 -0.886 1.00 93.88 163 MET A N 1
ATOM 1263 C CA . MET A 1 163 ? -24.209 5.609 0.402 1.00 93.88 163 MET A CA 1
ATOM 1264 C C . MET A 1 163 ? -25.624 6.199 0.467 1.00 93.88 163 MET A C 1
ATOM 1266 O O . MET A 1 163 ? -26.476 5.638 1.166 1.00 93.88 163 MET A O 1
ATOM 1270 N N . ASN A 1 164 ? -25.865 7.321 -0.219 1.00 91.81 164 ASN A N 1
ATOM 1271 C CA . ASN A 1 164 ? -27.173 7.979 -0.273 1.00 91.81 164 ASN A CA 1
ATOM 1272 C C . ASN A 1 164 ? -28.152 7.242 -1.195 1.00 91.81 164 ASN A C 1
ATOM 1274 O O . ASN A 1 164 ? -29.357 7.270 -0.947 1.00 91.81 164 ASN A O 1
ATOM 1278 N N . VAL A 1 165 ? -27.642 6.576 -2.234 1.00 92.06 165 VAL A N 1
ATOM 1279 C CA . VAL A 1 165 ? -28.457 5.831 -3.205 1.00 92.06 165 VAL A CA 1
ATOM 1280 C C . VAL A 1 165 ? -28.691 4.380 -2.766 1.00 92.06 165 VAL A C 1
ATOM 1282 O O . VAL A 1 165 ? -29.715 3.796 -3.112 1.00 92.06 165 VAL A O 1
ATOM 1285 N N . ALA A 1 166 ? -27.793 3.793 -1.971 1.00 93.12 166 ALA A N 1
ATOM 1286 C CA . ALA A 1 166 ? -27.902 2.401 -1.543 1.00 93.12 166 ALA A CA 1
ATOM 1287 C C . ALA A 1 166 ? -29.054 2.169 -0.547 1.00 93.12 166 ALA A C 1
ATOM 1289 O O . ALA A 1 166 ? -28.958 2.488 0.644 1.00 93.12 166 ALA A O 1
ATOM 1290 N N . LEU A 1 167 ? -30.136 1.547 -1.030 1.00 91.06 167 LEU A N 1
ATOM 1291 C CA . LEU A 1 167 ? -31.335 1.227 -0.245 1.00 91.06 167 LEU A CA 1
ATOM 1292 C C . LEU A 1 167 ? -31.581 -0.282 -0.139 1.00 91.06 167 LEU A C 1
ATOM 1294 O O . LEU A 1 167 ? -32.153 -0.757 0.843 1.00 91.06 167 LEU A O 1
ATOM 1298 N N . SER A 1 168 ? -31.161 -1.046 -1.145 1.00 94.31 168 SER A N 1
ATOM 1299 C CA . SER A 1 168 ? -31.303 -2.497 -1.194 1.00 94.31 168 SER A CA 1
ATOM 1300 C C . SER A 1 168 ? -30.077 -3.218 -0.611 1.00 94.31 168 SER A C 1
ATOM 1302 O O . SER A 1 168 ? -28.964 -2.693 -0.656 1.00 94.31 168 SER A O 1
ATOM 1304 N N . PRO A 1 169 ? -30.225 -4.467 -0.128 1.00 93.44 169 PRO A N 1
ATOM 1305 C CA . PRO A 1 169 ? -29.091 -5.252 0.370 1.00 93.44 169 PRO A CA 1
ATOM 1306 C C . PRO A 1 169 ? -27.964 -5.446 -0.655 1.00 93.44 169 PRO A C 1
ATOM 1308 O O . PRO A 1 169 ? -26.799 -5.475 -0.279 1.00 93.44 169 PRO A O 1
ATOM 1311 N N . LYS A 1 170 ? -28.300 -5.545 -1.949 1.00 94.44 170 LYS A N 1
ATOM 1312 C CA . LYS A 1 170 ? -27.309 -5.686 -3.029 1.00 94.44 170 LYS A CA 1
ATOM 1313 C C . LYS A 1 170 ? -26.505 -4.406 -3.245 1.00 94.44 170 LYS A C 1
ATOM 1315 O O . LYS A 1 170 ? -25.302 -4.470 -3.464 1.00 94.44 170 LYS A O 1
ATOM 1320 N N . GLU A 1 171 ? -27.160 -3.250 -3.180 1.00 94.56 171 GLU A N 1
ATOM 1321 C CA . GLU A 1 171 ? -26.464 -1.962 -3.263 1.00 94.56 171 GLU A CA 1
ATOM 1322 C C . GLU A 1 171 ? -25.579 -1.749 -2.033 1.00 94.56 171 GLU A C 1
ATOM 1324 O O . GLU A 1 171 ? -24.461 -1.270 -2.165 1.00 94.56 171 GLU A O 1
ATOM 1329 N N . MET A 1 172 ? -26.027 -2.176 -0.848 1.00 95.62 172 MET A N 1
ATOM 1330 C CA . MET A 1 172 ? -25.196 -2.136 0.359 1.00 95.62 172 MET A CA 1
ATOM 1331 C C . MET A 1 172 ? -23.947 -3.018 0.235 1.00 95.62 172 MET A C 1
ATOM 1333 O O . MET A 1 172 ? -22.868 -2.581 0.621 1.00 95.62 172 MET A O 1
ATOM 1337 N N . GLU A 1 173 ? -24.061 -4.218 -0.341 1.00 96.06 173 GLU A N 1
ATOM 1338 C CA . GLU A 1 173 ? -22.909 -5.088 -0.632 1.00 96.06 173 GLU A CA 1
ATOM 1339 C C . GLU A 1 173 ? -21.936 -4.435 -1.628 1.00 96.06 173 GLU A C 1
ATOM 1341 O O . GLU A 1 173 ? -20.719 -4.485 -1.441 1.00 96.06 173 GLU A O 1
ATOM 1346 N N . PHE A 1 174 ? -22.460 -3.758 -2.655 1.00 95.50 174 PHE A N 1
ATOM 1347 C CA . PHE A 1 174 ? -21.645 -2.979 -3.588 1.00 95.50 174 PHE A CA 1
ATOM 1348 C C . PHE A 1 174 ? -20.886 -1.844 -2.882 1.00 95.50 174 PHE A C 1
ATOM 1350 O O . PHE A 1 174 ? -19.673 -1.719 -3.058 1.00 95.50 174 PHE A O 1
ATOM 1357 N N . VAL A 1 175 ? -21.566 -1.062 -2.035 1.00 96.81 175 VAL A N 1
ATOM 1358 C CA . VAL A 1 175 ? -20.943 0.016 -1.246 1.00 96.81 175 VAL A CA 1
ATOM 1359 C C . VAL A 1 175 ? -19.893 -0.541 -0.283 1.00 96.81 175 VAL A C 1
ATOM 1361 O O . VAL A 1 175 ? -18.807 0.022 -0.167 1.00 96.81 175 VAL A O 1
ATOM 1364 N N . GLU A 1 176 ? -20.162 -1.675 0.365 1.00 96.81 176 GLU A N 1
ATOM 1365 C CA . GLU A 1 176 ? -19.196 -2.369 1.224 1.00 96.81 176 GLU A CA 1
ATOM 1366 C C . GLU A 1 176 ? -17.923 -2.759 0.448 1.00 96.81 176 GLU A C 1
ATOM 1368 O O . GLU A 1 176 ? -16.801 -2.560 0.923 1.00 96.81 176 GLU A O 1
ATOM 1373 N N . GLY A 1 177 ? -18.079 -3.271 -0.777 1.00 96.69 177 GLY A N 1
ATOM 1374 C CA . GLY A 1 177 ? -16.966 -3.536 -1.690 1.00 96.69 177 GLY A CA 1
ATOM 1375 C C . GLY A 1 177 ? -16.197 -2.266 -2.067 1.00 96.69 177 GLY A C 1
ATOM 1376 O O . GLY A 1 177 ? -14.965 -2.283 -2.120 1.00 96.69 177 GLY A O 1
ATOM 1377 N N . LEU A 1 178 ? -16.906 -1.152 -2.263 1.00 96.94 178 LEU A N 1
ATOM 1378 C CA . LEU A 1 178 ? -16.309 0.138 -2.594 1.00 96.94 178 LEU A CA 1
ATOM 1379 C C . LEU A 1 178 ? -15.461 0.702 -1.447 1.00 96.94 178 LEU A C 1
ATOM 1381 O O . LEU A 1 178 ? -14.362 1.194 -1.696 1.00 96.94 178 LEU A O 1
ATOM 1385 N N . PHE A 1 179 ? -15.910 0.554 -0.197 1.00 97.88 179 PHE A N 1
ATOM 1386 C CA . PHE A 1 179 ? -15.116 0.891 0.990 1.00 97.88 179 PHE A CA 1
ATOM 1387 C C . PHE A 1 179 ? -13.833 0.064 1.090 1.00 97.88 179 PHE A C 1
ATOM 1389 O O . PHE A 1 179 ? -12.768 0.595 1.390 1.00 97.88 179 PHE A O 1
ATOM 1396 N N . ARG A 1 180 ? -13.887 -1.240 0.800 1.00 96.88 180 ARG A N 1
ATOM 1397 C CA . ARG A 1 180 ? -12.661 -2.055 0.792 1.00 96.88 180 ARG A CA 1
ATOM 1398 C C . ARG A 1 180 ? -11.714 -1.660 -0.335 1.00 96.88 180 ARG A C 1
ATOM 1400 O O . ARG A 1 180 ? -10.506 -1.651 -0.123 1.00 96.88 180 ARG A O 1
ATOM 1407 N N . LYS A 1 181 ? -12.249 -1.305 -1.508 1.00 96.12 181 LYS A N 1
ATOM 1408 C CA . LYS A 1 181 ? -11.450 -0.802 -2.632 1.00 96.12 181 LYS A CA 1
ATOM 1409 C C . LYS A 1 181 ? -10.764 0.520 -2.280 1.00 96.12 181 LYS A C 1
ATOM 1411 O O . LYS A 1 181 ? -9.574 0.658 -2.540 1.00 96.12 181 LYS A O 1
ATOM 1416 N N . SER A 1 182 ? -11.472 1.459 -1.654 1.00 96.88 182 SER A N 1
ATOM 1417 C CA . SER A 1 182 ? -10.893 2.753 -1.276 1.00 96.88 182 SER A CA 1
ATOM 1418 C C . SER A 1 182 ? -9.806 2.619 -0.206 1.00 96.88 182 SER A C 1
ATOM 1420 O O . SER A 1 182 ? -8.746 3.229 -0.324 1.00 96.88 182 SER A O 1
ATOM 1422 N N . LEU A 1 183 ? -10.015 1.750 0.787 1.00 96.81 183 LEU A N 1
ATOM 1423 C CA . LEU A 1 183 ? -9.022 1.450 1.825 1.00 96.81 183 LEU A CA 1
ATOM 1424 C C . LEU A 1 183 ? -7.825 0.620 1.321 1.00 96.81 183 LEU A C 1
ATOM 1426 O O . LEU A 1 183 ? -6.842 0.477 2.046 1.00 96.81 183 LEU A O 1
ATOM 1430 N N . ALA A 1 184 ? -7.889 0.072 0.102 1.00 95.19 184 ALA A N 1
ATOM 1431 C CA . ALA A 1 184 ? -6.768 -0.619 -0.535 1.00 95.19 184 ALA A CA 1
ATOM 1432 C C . ALA A 1 184 ? -5.805 0.337 -1.264 1.00 95.19 184 ALA A C 1
ATOM 1434 O O . ALA A 1 184 ? -4.631 -0.002 -1.434 1.00 95.19 184 ALA A O 1
ATOM 1435 N N . ASP A 1 185 ? -6.267 1.524 -1.678 1.00 95.50 185 ASP A N 1
ATOM 1436 C CA . ASP A 1 185 ? -5.391 2.537 -2.277 1.00 95.50 185 ASP A CA 1
ATOM 1437 C C . ASP A 1 185 ? -4.443 3.107 -1.209 1.00 95.50 185 ASP A C 1
ATOM 1439 O O . ASP A 1 185 ? -3.217 2.985 -1.329 1.00 95.50 185 ASP A O 1
ATOM 1443 N N . TYR A 1 186 ? -5.005 3.646 -0.121 1.00 96.75 186 TYR A N 1
ATOM 1444 C CA . TYR A 1 186 ? -4.240 4.221 0.985 1.00 96.75 186 TYR A CA 1
ATOM 1445 C C . TYR A 1 186 ? -4.865 3.940 2.349 1.00 96.75 186 TYR A C 1
ATOM 1447 O O . TYR A 1 186 ? -6.083 3.855 2.504 1.00 96.75 186 TYR A O 1
ATOM 1455 N N . TYR A 1 187 ? -4.008 3.904 3.370 1.00 97.88 187 TYR A N 1
ATOM 1456 C CA . TYR A 1 187 ? -4.435 3.911 4.762 1.00 97.88 187 TYR A CA 1
ATOM 1457 C C . TYR A 1 187 ? -5.149 5.230 5.093 1.00 97.88 187 TYR A C 1
ATOM 1459 O O . TYR A 1 187 ? -4.523 6.292 5.094 1.00 97.88 187 TYR A O 1
ATOM 1467 N N . SER A 1 188 ? -6.445 5.168 5.408 1.00 98.00 188 SER A N 1
ATOM 1468 C CA . SER A 1 188 ? -7.255 6.344 5.751 1.00 98.00 188 SER A CA 1
ATOM 1469 C C . SER A 1 188 ? -8.186 6.058 6.924 1.00 98.00 188 SER A C 1
ATOM 1471 O O . SER A 1 188 ? -9.141 5.288 6.818 1.00 98.00 188 SER A O 1
ATOM 1473 N N . THR A 1 189 ? -7.940 6.731 8.046 1.00 98.00 189 THR A N 1
ATOM 1474 C CA . THR A 1 189 ? -8.826 6.670 9.213 1.00 98.00 189 THR A CA 1
ATOM 1475 C C . THR A 1 189 ? -10.162 7.360 8.954 1.00 98.00 189 THR A C 1
ATOM 1477 O O . THR A 1 189 ? -11.179 6.894 9.457 1.00 98.00 189 THR A O 1
ATOM 1480 N N . ALA A 1 190 ? -10.197 8.412 8.130 1.00 98.12 190 ALA A N 1
ATOM 1481 C CA . ALA A 1 190 ? -11.436 9.105 7.778 1.00 98.12 190 ALA A CA 1
ATOM 1482 C C . ALA A 1 190 ? -12.398 8.203 6.989 1.00 98.12 190 ALA A C 1
ATOM 1484 O O . ALA A 1 190 ? -13.569 8.101 7.340 1.00 98.12 190 ALA A O 1
ATOM 1485 N N . ILE A 1 191 ? -11.905 7.485 5.973 1.00 98.50 191 ILE A N 1
ATOM 1486 C CA . ILE A 1 191 ? -12.728 6.516 5.233 1.00 98.50 191 ILE A CA 1
ATOM 1487 C C . ILE A 1 191 ? -13.127 5.349 6.143 1.00 98.50 191 ILE A C 1
ATOM 1489 O O . ILE A 1 191 ? -14.270 4.898 6.105 1.00 98.50 191 ILE A O 1
ATOM 1493 N N . ALA A 1 192 ? -12.217 4.875 6.997 1.00 98.44 192 ALA A N 1
ATOM 1494 C CA . ALA A 1 192 ? -12.514 3.803 7.942 1.00 98.44 192 ALA A CA 1
ATOM 1495 C C . ALA A 1 192 ? -13.604 4.187 8.963 1.00 98.44 192 ALA A C 1
ATOM 1497 O O . ALA A 1 192 ? -14.384 3.327 9.366 1.00 98.44 192 ALA A O 1
ATOM 1498 N N . LEU A 1 193 ? -13.690 5.460 9.367 1.00 98.44 193 LEU A N 1
ATOM 1499 C CA . LEU A 1 193 ? -14.769 5.974 10.219 1.00 98.44 193 LEU A CA 1
ATOM 1500 C C . LEU A 1 193 ? -16.128 5.937 9.511 1.00 98.44 193 LEU A C 1
ATOM 1502 O O . LEU A 1 193 ? -17.106 5.479 10.099 1.00 98.44 193 LEU A O 1
ATOM 1506 N N . GLU A 1 194 ? -16.188 6.354 8.246 1.00 98.19 194 GLU A N 1
ATOM 1507 C CA . GLU A 1 194 ? -17.412 6.233 7.442 1.00 98.19 194 GLU A CA 1
ATOM 1508 C C . GLU A 1 194 ? -17.796 4.760 7.234 1.00 98.19 194 GLU A C 1
ATOM 1510 O O . GLU A 1 194 ? -18.972 4.397 7.306 1.00 98.19 194 GLU A O 1
ATOM 1515 N N . PHE A 1 195 ? -16.806 3.873 7.085 1.00 98.06 195 PHE A N 1
ATOM 1516 C CA . PHE A 1 195 ? -17.066 2.439 6.996 1.00 98.06 195 PHE A CA 1
ATOM 1517 C C . PHE A 1 195 ? -17.622 1.868 8.310 1.00 98.06 195 PHE A C 1
ATOM 1519 O O . PHE A 1 195 ? -18.553 1.063 8.300 1.00 98.06 195 PHE A O 1
ATOM 1526 N N . ALA A 1 196 ? -17.109 2.335 9.453 1.00 97.50 196 ALA A N 1
ATOM 1527 C CA . ALA A 1 196 ? -17.635 1.997 10.773 1.00 97.50 196 ALA A CA 1
ATOM 1528 C C . ALA A 1 196 ? -19.101 2.434 10.934 1.00 97.50 196 ALA A C 1
ATOM 1530 O O . ALA A 1 196 ? -19.916 1.683 11.472 1.00 97.50 196 ALA A O 1
ATOM 1531 N N . ALA A 1 197 ? -19.451 3.624 10.437 1.00 95.62 197 ALA A N 1
ATOM 1532 C CA . ALA A 1 197 ? -20.821 4.134 10.448 1.00 95.62 197 ALA A CA 1
ATOM 1533 C C . ALA A 1 197 ? -21.758 3.334 9.523 1.00 95.62 197 ALA A C 1
ATOM 1535 O O . ALA A 1 197 ? -22.943 3.175 9.828 1.00 95.62 197 ALA A O 1
ATOM 1536 N N . LEU A 1 198 ? -21.234 2.796 8.415 1.00 94.69 198 LEU A N 1
ATOM 1537 C CA . LEU A 1 198 ? -21.970 1.917 7.507 1.00 94.69 198 LEU A CA 1
ATOM 1538 C C . LEU A 1 198 ? -22.216 0.525 8.106 1.00 94.69 198 LEU A C 1
ATOM 1540 O O . LEU A 1 198 ? -23.269 -0.058 7.845 1.00 94.69 198 LEU A O 1
ATOM 1544 N N . ALA A 1 199 ? -21.283 0.003 8.911 1.00 94.81 199 ALA A N 1
ATOM 1545 C CA . ALA A 1 199 ? -21.259 -1.391 9.362 1.00 94.81 199 ALA A CA 1
ATOM 1546 C C . ALA A 1 199 ? -22.613 -1.947 9.859 1.00 94.81 199 ALA A C 1
ATOM 1548 O O . ALA A 1 199 ? -22.974 -3.039 9.424 1.00 94.81 199 ALA A O 1
ATOM 1549 N N . PRO A 1 200 ? -23.427 -1.236 10.673 1.00 92.94 200 PRO A N 1
ATOM 1550 C CA . PRO A 1 200 ? -24.724 -1.747 11.138 1.00 92.94 200 PRO A CA 1
ATOM 1551 C C . PRO A 1 200 ? -25.757 -2.002 10.028 1.00 92.94 200 PRO A C 1
ATOM 1553 O O . PRO A 1 200 ? -26.744 -2.695 10.264 1.00 92.94 200 PRO A O 1
ATOM 1556 N N . ARG A 1 201 ? -25.569 -1.408 8.843 1.00 92.06 201 ARG A N 1
ATOM 1557 C CA . ARG A 1 201 ? -26.430 -1.580 7.663 1.00 92.06 201 ARG A CA 1
ATOM 1558 C C . ARG A 1 201 ? -25.955 -2.719 6.747 1.00 92.06 201 ARG A C 1
ATOM 1560 O O . ARG A 1 201 ? -26.675 -3.063 5.811 1.00 92.06 201 ARG A O 1
ATOM 1567 N N . CYS A 1 202 ? -24.761 -3.265 6.978 1.00 93.12 202 CYS A N 1
ATOM 1568 C CA . CYS A 1 202 ? -24.171 -4.323 6.161 1.00 93.12 202 CYS A CA 1
ATOM 1569 C C . CYS A 1 202 ? -24.637 -5.718 6.597 1.00 93.12 202 CYS A C 1
ATOM 1571 O O . CYS A 1 202 ? -25.206 -5.903 7.673 1.00 93.12 202 CYS A O 1
ATOM 1573 N N . ALA A 1 203 ? -24.384 -6.716 5.745 1.00 92.50 203 ALA A N 1
ATOM 1574 C CA . ALA A 1 203 ? -24.803 -8.093 5.997 1.00 92.50 203 ALA A CA 1
ATOM 1575 C C . ALA A 1 203 ? -24.052 -8.743 7.174 1.00 92.50 203 ALA A C 1
ATOM 1577 O O . ALA A 1 203 ? -24.655 -9.503 7.932 1.00 92.50 203 ALA A O 1
ATOM 1578 N N . ASP A 1 204 ? -22.761 -8.431 7.330 1.00 93.44 204 ASP A N 1
ATOM 1579 C CA . ASP A 1 204 ? -21.897 -8.956 8.394 1.00 93.44 204 ASP A CA 1
ATOM 1580 C C . ASP A 1 204 ? -21.123 -7.813 9.089 1.00 93.44 204 ASP A C 1
ATOM 1582 O O . ASP A 1 204 ? -19.963 -7.536 8.760 1.00 93.44 204 ASP A O 1
ATOM 1586 N N . PRO A 1 205 ? -21.771 -7.103 10.033 1.00 94.50 205 PRO A N 1
ATOM 1587 C CA . PRO A 1 205 ? -21.146 -6.001 10.760 1.00 94.50 205 PRO A CA 1
ATOM 1588 C C . PRO A 1 205 ? -19.947 -6.445 11.607 1.00 94.50 205 PRO A C 1
ATOM 1590 O O . PRO A 1 205 ? -18.978 -5.698 11.740 1.00 94.50 205 PRO A O 1
ATOM 1593 N N . ASP A 1 206 ? -19.996 -7.653 12.176 1.00 93.12 206 ASP A N 1
ATOM 1594 C CA . ASP A 1 206 ? -18.952 -8.171 13.065 1.00 93.12 206 ASP A CA 1
ATOM 1595 C C . ASP A 1 206 ? -17.636 -8.359 12.309 1.00 93.12 206 ASP A C 1
ATOM 1597 O O . ASP A 1 206 ? -16.575 -7.955 12.791 1.00 93.12 206 ASP A O 1
ATOM 1601 N N . LYS A 1 207 ? -17.696 -8.885 11.079 1.00 95.00 207 LYS A N 1
ATOM 1602 C CA . LYS A 1 207 ? -16.522 -8.995 10.208 1.00 95.00 207 LYS A CA 1
ATOM 1603 C C . LYS A 1 207 ? -15.905 -7.633 9.890 1.00 95.00 207 LYS A C 1
ATOM 1605 O O . LYS A 1 207 ? -14.681 -7.497 9.940 1.00 95.00 207 LYS A O 1
ATOM 1610 N N . ILE A 1 208 ? -16.729 -6.623 9.604 1.00 97.00 208 ILE A N 1
ATOM 1611 C CA . ILE A 1 208 ? -16.256 -5.252 9.356 1.00 97.00 208 ILE A CA 1
ATOM 1612 C C . ILE A 1 208 ? -15.543 -4.714 10.601 1.00 97.00 208 ILE A C 1
ATOM 1614 O O . ILE A 1 208 ? -14.437 -4.187 10.501 1.00 97.00 208 ILE A O 1
ATOM 1618 N N . TRP A 1 209 ? -16.115 -4.901 11.790 1.00 97.25 209 TRP A N 1
ATOM 1619 C CA . TRP A 1 209 ? -15.477 -4.472 13.034 1.00 97.25 209 TRP A CA 1
ATOM 1620 C C . TRP A 1 209 ? -14.177 -5.214 13.336 1.00 97.25 209 TRP A C 1
ATOM 1622 O O . TRP A 1 209 ? -13.218 -4.584 13.783 1.00 97.25 209 TRP A O 1
ATOM 1632 N N . CYS A 1 210 ? -14.091 -6.512 13.046 1.00 96.38 210 CYS A N 1
ATOM 1633 C CA . CYS A 1 210 ? -12.829 -7.244 13.128 1.00 96.38 210 CYS A CA 1
ATOM 1634 C C . CYS A 1 210 ? -11.754 -6.630 12.215 1.00 96.38 210 CYS A C 1
ATOM 1636 O O . CYS A 1 210 ? -10.626 -6.420 12.664 1.00 96.38 210 CYS A O 1
ATOM 1638 N N . GLU A 1 211 ? -12.101 -6.293 10.967 1.00 97.12 211 GLU A N 1
ATOM 1639 C CA . GLU A 1 211 ? -11.195 -5.627 10.020 1.00 97.12 211 GLU A CA 1
ATOM 1640 C C . GLU A 1 211 ? -10.759 -4.241 10.534 1.00 97.12 211 GLU A C 1
ATOM 1642 O O . GLU A 1 211 ? -9.564 -3.919 10.539 1.00 97.12 211 GLU A O 1
ATOM 1647 N N . LEU A 1 212 ? -11.713 -3.438 11.019 1.00 98.31 212 LEU A N 1
ATOM 1648 C CA . LEU A 1 212 ? -11.477 -2.075 11.495 1.00 98.31 212 LEU A CA 1
ATOM 1649 C C . LEU A 1 212 ? -10.625 -2.035 12.765 1.00 98.31 212 LEU A C 1
ATOM 1651 O O . LEU A 1 212 ? -9.636 -1.306 12.813 1.00 98.31 212 LEU A O 1
ATOM 1655 N N . LEU A 1 213 ? -10.948 -2.829 13.786 1.00 98.06 213 LEU A N 1
ATOM 1656 C CA . LEU A 1 213 ? -10.163 -2.871 15.024 1.00 98.06 213 LEU A CA 1
ATOM 1657 C C . LEU A 1 213 ? -8.775 -3.473 14.798 1.00 98.06 213 LEU A C 1
ATOM 1659 O O . LEU A 1 213 ? -7.801 -3.007 15.388 1.00 98.06 213 LEU A O 1
ATOM 1663 N N . GLY A 1 214 ? -8.676 -4.483 13.932 1.00 97.12 214 GLY A N 1
ATOM 1664 C CA . GLY A 1 214 ? -7.411 -5.136 13.612 1.00 97.12 214 GLY A CA 1
ATOM 1665 C C . GLY A 1 214 ? -6.460 -4.291 12.761 1.00 97.12 214 GLY A C 1
ATOM 1666 O O . GLY A 1 214 ? -5.267 -4.584 12.744 1.00 97.12 214 GLY A O 1
ATOM 1667 N N . THR A 1 215 ? -6.954 -3.236 12.102 1.00 97.44 215 THR A N 1
ATOM 1668 C CA . THR A 1 215 ? -6.160 -2.373 11.205 1.00 97.44 215 THR A CA 1
ATOM 1669 C C . THR A 1 215 ? -6.078 -0.928 11.700 1.00 97.44 215 THR A C 1
ATOM 1671 O O . THR A 1 215 ? -4.996 -0.372 11.882 1.00 97.44 215 THR A O 1
ATOM 1674 N N . TYR A 1 216 ? -7.226 -0.300 11.943 1.00 98.25 216 TYR A N 1
ATOM 1675 C CA . TYR A 1 216 ? -7.337 1.107 12.332 1.00 98.25 216 TYR A CA 1
ATOM 1676 C C . TYR A 1 216 ? -7.330 1.298 13.846 1.00 98.25 216 TYR A C 1
ATOM 1678 O O . TYR A 1 216 ? -6.814 2.301 14.335 1.00 98.25 216 TYR A O 1
ATOM 1686 N N . GLY A 1 217 ? -7.771 0.287 14.603 1.00 97.88 217 GLY A N 1
ATOM 1687 C CA . GLY A 1 217 ? -7.587 0.237 16.056 1.00 97.88 217 GLY A CA 1
ATOM 1688 C C . GLY A 1 217 ? -6.114 0.238 16.489 1.00 97.88 217 GLY A C 1
ATOM 1689 O O . GLY A 1 217 ? -5.820 0.547 17.639 1.00 97.88 217 GLY A O 1
ATOM 1690 N N . LEU A 1 218 ? -5.177 -0.047 15.577 1.00 97.88 218 LEU A N 1
ATOM 1691 C CA . LEU A 1 218 ? -3.736 -0.060 15.852 1.00 97.88 218 LEU A CA 1
ATOM 1692 C C . LEU A 1 218 ? -3.070 1.320 15.756 1.00 97.88 218 LEU A C 1
ATOM 1694 O O . LEU A 1 218 ? -1.918 1.474 16.165 1.00 97.88 218 LEU A O 1
ATOM 1698 N N . HIS A 1 219 ? -3.766 2.328 15.223 1.00 98.25 219 HIS A N 1
ATOM 1699 C CA . HIS A 1 219 ? -3.211 3.668 15.063 1.00 98.25 219 HIS A CA 1
ATOM 1700 C C . HIS A 1 219 ? -2.962 4.320 16.429 1.00 98.25 219 HIS A C 1
ATOM 1702 O O . HIS A 1 219 ? -3.902 4.512 17.193 1.00 98.25 219 HIS A O 1
ATOM 1708 N N . CYS A 1 220 ? -1.735 4.776 16.715 1.00 97.88 220 CYS A N 1
ATOM 1709 C CA . CYS A 1 220 ? -1.386 5.319 18.036 1.00 97.88 220 CYS A CA 1
ATOM 1710 C C . CYS A 1 220 ? -2.331 6.445 18.497 1.00 97.88 220 CYS A C 1
ATOM 1712 O O . CYS A 1 220 ? -2.935 6.333 19.558 1.00 97.88 220 CYS A O 1
ATOM 1714 N N . LEU A 1 221 ? -2.502 7.509 17.703 1.00 97.81 221 LEU A N 1
ATOM 1715 C CA . LEU A 1 221 ? -3.335 8.654 18.109 1.00 97.81 221 LEU A CA 1
ATOM 1716 C C . LEU A 1 221 ? -4.851 8.452 17.938 1.00 97.81 221 LEU A C 1
ATOM 1718 O O . LEU A 1 221 ? -5.619 8.969 18.743 1.00 97.81 221 LEU A O 1
ATOM 1722 N N . GLU A 1 222 ? -5.285 7.732 16.903 1.00 97.38 222 GLU A N 1
ATOM 1723 C CA . GLU A 1 222 ? -6.695 7.669 16.489 1.00 97.38 222 GLU A CA 1
ATOM 1724 C C . GLU A 1 222 ? -7.352 6.310 16.778 1.00 97.38 222 GLU A C 1
ATOM 1726 O O . GLU A 1 222 ? -8.572 6.206 16.779 1.00 97.38 222 GLU A O 1
ATOM 1731 N N . GLY A 1 223 ? -6.583 5.265 17.094 1.00 97.62 223 GLY A N 1
ATOM 1732 C CA . GLY A 1 223 ? -7.088 3.896 17.245 1.00 97.62 223 GLY A CA 1
ATOM 1733 C C . GLY A 1 223 ? -8.116 3.731 18.363 1.00 97.62 223 GLY A C 1
ATOM 1734 O O . GLY A 1 223 ? -9.088 2.991 18.204 1.00 97.62 223 GLY A O 1
ATOM 1735 N N . GLN A 1 224 ? -7.974 4.486 19.461 1.00 97.06 224 GLN A N 1
ATOM 1736 C CA . GLN A 1 224 ? -8.924 4.461 20.582 1.00 97.06 224 GLN A CA 1
ATOM 1737 C C . GLN A 1 224 ? -10.362 4.766 20.129 1.00 97.06 224 GLN A C 1
ATOM 1739 O O . GLN A 1 224 ? -11.313 4.192 20.664 1.00 97.06 224 GLN A O 1
ATOM 1744 N N . GLN A 1 225 ? -10.546 5.648 19.140 1.00 97.62 225 GLN A N 1
ATOM 1745 C CA . GLN A 1 225 ? -11.882 6.034 18.687 1.00 97.62 225 GLN A CA 1
ATOM 1746 C C . GLN A 1 225 ? -12.638 4.845 18.076 1.00 97.62 225 GLN A C 1
ATOM 1748 O O . GLN A 1 225 ? -13.831 4.695 18.318 1.00 97.62 225 GLN A O 1
ATOM 1753 N N . PHE A 1 226 ? -11.942 3.950 17.368 1.00 98.38 226 PHE A N 1
ATOM 1754 C CA . PHE A 1 226 ? -12.546 2.760 16.770 1.00 98.38 226 PHE A CA 1
ATOM 1755 C C . PHE A 1 226 ? -13.011 1.778 17.845 1.00 98.38 226 PHE A C 1
ATOM 1757 O O . PHE A 1 226 ? -14.109 1.236 17.748 1.00 98.38 226 PHE A O 1
ATOM 1764 N N . PHE A 1 227 ? -12.230 1.606 18.914 1.00 98.19 227 PHE A N 1
ATOM 1765 C CA . PHE A 1 227 ? -12.642 0.794 20.059 1.00 98.19 227 PHE A CA 1
ATOM 1766 C C . PHE A 1 227 ? -13.856 1.384 20.790 1.00 98.19 227 PHE A C 1
ATOM 1768 O O . PHE A 1 227 ? -14.758 0.637 21.173 1.00 98.19 227 PHE A O 1
ATOM 1775 N N . LYS A 1 228 ? -13.918 2.713 20.950 1.00 97.06 228 LYS A N 1
ATOM 1776 C CA . LYS A 1 228 ? -15.083 3.405 21.529 1.00 97.06 228 LYS A CA 1
ATOM 1777 C C . LYS A 1 228 ? -16.337 3.204 20.671 1.00 97.06 228 LYS A C 1
ATOM 1779 O O . LYS A 1 228 ? -17.346 2.737 21.192 1.00 97.06 228 LYS A O 1
ATOM 1784 N N . LEU A 1 229 ? -16.245 3.446 19.363 1.00 97.81 229 LEU A N 1
ATOM 1785 C CA . LEU A 1 229 ? -17.359 3.249 18.430 1.00 97.81 229 LEU A CA 1
ATOM 1786 C C . LEU A 1 229 ? -17.822 1.785 18.379 1.00 97.81 229 LEU A C 1
ATOM 1788 O O . LEU A 1 229 ? -19.022 1.521 18.367 1.00 97.81 229 LEU A O 1
ATOM 1792 N N . TYR A 1 230 ? -16.899 0.819 18.424 1.00 97.94 230 TYR A N 1
ATOM 1793 C CA . TYR A 1 230 ? -17.263 -0.597 18.490 1.00 97.94 230 TYR A CA 1
ATOM 1794 C C . TYR A 1 230 ? -18.040 -0.932 19.767 1.00 97.94 230 TYR A C 1
ATOM 1796 O O . TYR A 1 230 ? -19.048 -1.634 19.727 1.00 97.94 230 TYR A O 1
ATOM 1804 N N . ARG A 1 231 ? -17.612 -0.408 20.920 1.00 96.81 231 ARG A N 1
ATOM 1805 C CA . ARG A 1 231 ? -18.328 -0.601 22.189 1.00 96.81 231 ARG A CA 1
ATOM 1806 C C . ARG A 1 231 ? -19.726 0.021 22.175 1.00 96.81 231 ARG A C 1
ATOM 1808 O O . ARG A 1 231 ? -20.661 -0.585 22.701 1.00 96.81 231 ARG A O 1
ATOM 1815 N N . GLU A 1 232 ? -19.890 1.181 21.543 1.00 95.44 232 GLU A N 1
ATOM 1816 C CA . GLU A 1 232 ? -21.203 1.792 21.301 1.00 95.44 232 GLU A CA 1
ATOM 1817 C C . GLU A 1 232 ? -22.067 0.906 20.392 1.00 95.44 232 GLU A C 1
ATOM 1819 O O . GLU A 1 232 ? -23.218 0.612 20.729 1.00 95.44 232 GLU A O 1
ATOM 1824 N N . PHE A 1 233 ? -21.492 0.388 19.304 1.00 95.31 233 PHE A N 1
ATOM 1825 C CA . PHE A 1 233 ? -22.143 -0.566 18.409 1.00 95.31 233 PHE A CA 1
ATOM 1826 C C . PHE A 1 233 ? -22.618 -1.829 19.146 1.00 95.31 233 PHE A C 1
ATOM 1828 O O . PHE A 1 233 ? -23.779 -2.214 19.007 1.00 95.31 233 PHE A O 1
ATOM 1835 N N . LEU A 1 234 ? -21.783 -2.430 20.003 1.00 94.62 234 LEU A N 1
ATOM 1836 C CA . LEU A 1 234 ? -22.153 -3.605 20.803 1.00 94.62 234 LEU A CA 1
ATOM 1837 C C . LEU A 1 234 ? -23.382 -3.349 21.685 1.00 94.62 234 LEU A C 1
ATOM 1839 O O . LEU A 1 234 ? -24.246 -4.221 21.830 1.00 94.62 234 LEU A O 1
ATOM 1843 N N . SER A 1 235 ? -23.491 -2.146 22.258 1.00 88.31 235 SER A N 1
ATOM 1844 C CA . SER A 1 235 ? -24.645 -1.771 23.081 1.00 88.31 235 SER A CA 1
ATOM 1845 C C . SER A 1 235 ? -25.943 -1.770 22.259 1.00 88.31 235 SER A C 1
ATOM 1847 O O . SER A 1 235 ? -26.946 -2.359 22.681 1.00 88.31 235 SER A O 1
ATOM 1849 N N . ALA A 1 236 ? -25.884 -1.222 21.042 1.00 88.81 236 ALA A N 1
ATOM 1850 C CA . ALA A 1 236 ? -26.998 -1.111 20.106 1.00 88.81 236 ALA A CA 1
ATOM 1851 C C . ALA A 1 236 ? -27.235 -2.377 19.261 1.00 88.81 236 ALA A C 1
ATOM 1853 O O . ALA A 1 236 ? -28.223 -2.441 18.530 1.00 88.81 236 ALA A O 1
ATOM 1854 N N . HIS A 1 237 ? -26.370 -3.394 19.363 1.00 87.69 237 HIS A N 1
ATOM 1855 C CA . HIS A 1 237 ? -26.423 -4.566 18.491 1.00 87.69 237 HIS A CA 1
ATOM 1856 C C . HIS A 1 237 ? -27.778 -5.297 18.607 1.00 87.69 237 HIS A C 1
ATOM 1858 O O . HIS A 1 237 ? -28.155 -5.701 19.715 1.00 87.69 237 HIS A O 1
ATOM 1864 N N . PRO A 1 238 ? -28.523 -5.512 17.504 1.00 75.56 238 PRO A N 1
ATOM 1865 C CA . PRO A 1 238 ? -29.918 -5.959 17.573 1.00 75.56 238 PRO A CA 1
ATOM 1866 C C . PRO A 1 238 ? -30.088 -7.440 17.942 1.00 75.56 238 PRO A C 1
ATOM 1868 O O . PRO A 1 238 ? -31.068 -7.805 18.584 1.00 75.56 238 PRO A O 1
ATOM 1871 N N . THR A 1 239 ? -29.147 -8.295 17.537 1.00 83.94 239 THR A N 1
ATOM 1872 C CA . THR A 1 239 ? -29.289 -9.762 17.598 1.00 83.94 239 THR A CA 1
ATOM 1873 C C . THR A 1 239 ? -28.417 -10.461 18.646 1.00 83.94 239 THR A C 1
ATOM 1875 O O . THR A 1 239 ? -28.695 -11.610 18.983 1.00 83.94 239 THR A O 1
ATOM 1878 N N . MET A 1 240 ? -27.384 -9.806 19.187 1.00 89.25 240 MET A N 1
ATOM 1879 C CA . MET A 1 240 ? -26.491 -10.422 20.177 1.00 89.25 240 MET A CA 1
ATOM 1880 C C . MET A 1 240 ? -27.158 -10.545 21.554 1.00 89.25 240 MET A C 1
ATOM 1882 O O . MET A 1 240 ? -27.745 -9.587 22.062 1.00 89.25 240 MET A O 1
ATOM 1886 N N . SER A 1 241 ? -26.993 -11.705 22.200 1.00 91.19 241 SER A N 1
ATOM 1887 C CA . SER A 1 241 ? -27.375 -11.923 23.606 1.00 91.19 241 SER A CA 1
ATOM 1888 C C . SER A 1 241 ? -26.609 -10.997 24.557 1.00 91.19 241 SER A C 1
ATOM 1890 O O . SER A 1 241 ? -25.490 -10.587 24.242 1.00 91.19 241 SER A O 1
ATOM 1892 N N . ALA A 1 242 ? -27.158 -10.727 25.743 1.00 89.62 242 ALA A N 1
ATOM 1893 C CA . ALA A 1 242 ? -26.504 -9.891 26.753 1.00 89.62 242 ALA A CA 1
ATOM 1894 C C . ALA A 1 242 ? -25.128 -10.442 27.172 1.00 89.62 242 ALA A C 1
ATOM 1896 O O . ALA A 1 242 ? -24.180 -9.676 27.328 1.00 89.62 242 ALA A O 1
ATOM 1897 N N . GLU A 1 243 ? -25.005 -11.764 27.279 1.00 89.56 243 GLU A N 1
ATOM 1898 C CA . GLU A 1 243 ? -23.769 -12.462 27.627 1.00 89.56 243 GLU A CA 1
ATOM 1899 C C . GLU A 1 243 ? -22.706 -12.277 26.536 1.00 89.56 243 GLU A C 1
ATOM 1901 O O . GLU A 1 243 ? -21.595 -11.838 26.826 1.00 89.56 243 GLU A O 1
ATOM 1906 N N . ALA A 1 244 ? -23.064 -12.518 25.270 1.00 91.06 244 ALA A N 1
ATOM 1907 C CA . ALA A 1 244 ? -22.161 -12.299 24.136 1.00 91.06 244 ALA A CA 1
ATOM 1908 C C . ALA A 1 244 ? -21.730 -10.828 24.004 1.00 91.06 244 ALA A C 1
ATOM 1910 O O . ALA A 1 244 ? -20.565 -10.551 23.724 1.00 91.06 244 ALA A O 1
ATOM 1911 N N . LYS A 1 245 ? -22.645 -9.875 24.242 1.00 91.81 245 LYS A N 1
ATOM 1912 C CA . LYS A 1 245 ? -22.320 -8.440 24.265 1.00 91.81 245 LYS A CA 1
ATOM 1913 C C . LYS A 1 245 ? -21.305 -8.124 25.357 1.00 91.81 245 LYS A C 1
ATOM 1915 O O . LYS A 1 245 ? -20.329 -7.431 25.092 1.00 91.81 245 LYS A O 1
ATOM 1920 N N . GLN A 1 246 ? -21.518 -8.639 26.568 1.00 91.62 246 GLN A N 1
ATOM 1921 C CA . GLN A 1 246 ? -20.598 -8.440 27.687 1.00 91.62 246 GLN A CA 1
ATOM 1922 C C . GLN A 1 246 ? -19.218 -9.041 27.388 1.00 91.62 246 GLN A C 1
ATOM 1924 O O . GLN A 1 246 ? -18.202 -8.396 27.641 1.00 91.62 246 GLN A O 1
ATOM 1929 N N . GLU A 1 247 ? -19.167 -10.239 26.806 1.00 92.44 247 GLU A N 1
ATOM 1930 C CA . GLU A 1 247 ? -17.914 -10.885 26.418 1.00 92.44 247 GLU A CA 1
ATOM 1931 C C . GLU A 1 247 ? -17.162 -10.085 25.343 1.00 92.44 247 GLU A C 1
ATOM 1933 O O . GLU A 1 247 ? -15.970 -9.818 25.497 1.00 92.44 247 GLU A O 1
ATOM 1938 N N . ALA A 1 248 ? -17.847 -9.650 24.282 1.00 94.25 248 ALA A N 1
ATOM 1939 C CA . ALA A 1 248 ? -17.261 -8.822 23.228 1.00 94.25 248 ALA A CA 1
ATOM 1940 C C . ALA A 1 248 ? -16.779 -7.462 23.763 1.00 94.25 248 ALA A C 1
ATOM 1942 O O . ALA A 1 248 ? -15.703 -6.990 23.392 1.00 94.25 248 ALA A O 1
ATOM 1943 N N . TYR A 1 249 ? -17.533 -6.867 24.692 1.00 94.69 249 TYR A N 1
ATOM 1944 C CA . TYR A 1 249 ? -17.178 -5.617 25.359 1.00 94.69 249 TYR A CA 1
ATOM 1945 C C . TYR A 1 249 ? -15.881 -5.770 26.163 1.00 94.69 249 TYR A C 1
ATOM 1947 O O . TYR A 1 249 ? -14.963 -4.965 26.007 1.00 94.69 249 TYR A O 1
ATOM 1955 N N . ILE A 1 250 ? -15.758 -6.844 26.952 1.00 95.12 250 ILE A N 1
ATOM 1956 C CA . ILE A 1 250 ? -14.534 -7.175 27.696 1.00 95.12 250 ILE A CA 1
ATOM 1957 C C . ILE A 1 250 ? -13.363 -7.406 26.735 1.00 95.12 250 ILE A C 1
ATOM 1959 O O . ILE A 1 250 ? -12.316 -6.775 26.887 1.00 95.12 250 ILE A O 1
ATOM 1963 N N . LYS A 1 251 ? -13.544 -8.254 25.714 1.00 95.31 251 LYS A N 1
ATOM 1964 C CA . LYS A 1 251 ? -12.514 -8.548 24.704 1.00 95.31 251 LYS A CA 1
ATOM 1965 C C . LYS A 1 251 ? -12.008 -7.285 24.008 1.00 95.31 251 LYS A C 1
ATOM 1967 O O . LYS A 1 251 ? -10.806 -7.180 23.779 1.00 95.31 251 LYS A O 1
ATOM 1972 N N . SER A 1 252 ? -12.885 -6.311 23.748 1.00 96.56 252 SER A N 1
ATOM 1973 C CA . SER A 1 252 ? -12.489 -5.035 23.142 1.00 96.56 252 SER A CA 1
ATOM 1974 C C . SER A 1 252 ? -11.452 -4.280 23.984 1.00 96.56 252 SER A C 1
ATOM 1976 O O . SER A 1 252 ? -10.452 -3.826 23.436 1.00 96.56 252 SER A O 1
ATOM 1978 N N . TYR A 1 253 ? -11.619 -4.211 25.313 1.00 97.25 253 TYR A N 1
ATOM 1979 C CA . TYR A 1 253 ? -10.636 -3.574 26.198 1.00 97.25 253 TYR A CA 1
ATOM 1980 C C . TYR A 1 253 ? -9.346 -4.375 26.289 1.00 97.25 253 TYR A C 1
ATOM 1982 O O . TYR A 1 253 ? -8.266 -3.794 26.269 1.00 97.25 253 TYR A O 1
ATOM 1990 N N . LEU A 1 254 ? -9.443 -5.703 26.383 1.00 96.06 254 LEU A N 1
ATOM 1991 C CA . LEU A 1 254 ? -8.256 -6.557 26.443 1.00 96.06 254 LEU A CA 1
ATOM 1992 C C . LEU A 1 254 ? -7.403 -6.419 25.174 1.00 96.06 254 LEU A C 1
ATOM 1994 O O . LEU A 1 254 ? -6.176 -6.423 25.257 1.00 96.06 254 LEU A O 1
ATOM 1998 N N . GLN A 1 255 ? -8.046 -6.264 24.014 1.00 95.62 255 GLN A N 1
ATOM 1999 C CA . GLN A 1 255 ? -7.371 -5.986 22.751 1.00 95.62 255 GLN A CA 1
ATOM 2000 C C . GLN A 1 255 ? -6.778 -4.571 22.726 1.00 95.62 255 GLN A C 1
ATOM 2002 O O . GLN A 1 255 ? -5.593 -4.426 22.439 1.00 95.62 255 GLN A O 1
ATOM 2007 N N . GLU A 1 256 ? -7.569 -3.546 23.057 1.00 97.31 256 GLU A N 1
ATOM 2008 C CA . GLU A 1 256 ? -7.145 -2.138 23.071 1.00 97.31 256 GLU A CA 1
ATOM 2009 C C . GLU A 1 256 ? -5.908 -1.919 23.956 1.00 97.31 256 GLU A C 1
ATOM 2011 O O . GLU A 1 256 ? -4.915 -1.333 23.530 1.00 97.31 256 GLU A O 1
ATOM 2016 N N . LEU A 1 257 ? -5.938 -2.454 25.180 1.00 97.56 257 LEU A N 1
ATOM 2017 C CA . LEU A 1 257 ? -4.918 -2.234 26.207 1.00 97.56 257 LEU A CA 1
ATOM 2018 C C . LEU A 1 257 ? -3.606 -2.984 25.949 1.00 97.56 257 LEU A C 1
ATOM 2020 O O . LEU A 1 257 ? -2.637 -2.776 26.681 1.00 97.56 257 LEU A O 1
ATOM 2024 N N . LYS A 1 258 ? -3.548 -3.839 24.919 1.00 95.75 258 LYS A N 1
ATOM 2025 C CA . LYS A 1 258 ? -2.303 -4.485 24.482 1.00 95.75 258 LYS A CA 1
ATOM 2026 C C . LYS A 1 258 ? -1.477 -3.600 23.541 1.00 95.75 258 LYS A C 1
ATOM 2028 O O . LYS A 1 258 ? -0.295 -3.880 23.341 1.00 95.75 258 LYS A O 1
ATOM 2033 N N . TYR A 1 259 ? -2.079 -2.563 22.960 1.00 97.12 259 TYR A N 1
ATOM 2034 C CA . TYR A 1 259 ? -1.446 -1.713 21.956 1.00 97.12 259 TYR A CA 1
ATOM 2035 C C . TYR A 1 259 ? -1.051 -0.341 22.529 1.00 97.12 259 TYR A C 1
ATOM 2037 O O . TYR A 1 259 ? -1.718 0.166 23.433 1.00 97.12 259 TYR A O 1
ATOM 2045 N N . PRO A 1 260 ? 0.035 0.283 22.027 1.00 97.69 260 PRO A N 1
ATOM 2046 C CA . PRO A 1 260 ? 0.553 1.555 22.536 1.00 97.69 260 PRO A CA 1
ATOM 2047 C C . PRO A 1 260 ? -0.281 2.759 22.051 1.00 97.69 260 PRO A C 1
ATOM 2049 O O . PRO A 1 260 ? 0.213 3.630 21.335 1.00 97.69 260 PRO A O 1
ATOM 2052 N N . LEU A 1 261 ? -1.561 2.805 22.422 1.00 97.81 261 LEU A N 1
ATOM 2053 C CA . LEU A 1 261 ? -2.525 3.818 21.978 1.00 97.81 261 LEU A CA 1
ATOM 2054 C C . LEU A 1 261 ? -2.526 5.045 22.883 1.00 97.81 261 LEU A C 1
ATOM 2056 O O . LEU A 1 261 ? -2.360 4.929 24.094 1.00 97.81 261 LEU A O 1
ATOM 2060 N N . PHE A 1 262 ? -2.748 6.226 22.314 1.00 96.06 262 PHE A N 1
ATOM 2061 C CA . PHE A 1 262 ? -2.928 7.479 23.040 1.00 96.06 262 PHE A CA 1
ATOM 2062 C C . PHE A 1 262 ? -4.115 7.392 24.014 1.00 96.06 262 PHE A C 1
ATOM 2064 O O . PHE A 1 262 ? -5.127 6.761 23.718 1.00 96.06 262 PHE A O 1
ATOM 2071 N N . ASN A 1 263 ? -3.975 8.004 25.194 1.00 94.44 263 ASN A N 1
ATOM 2072 C CA . ASN A 1 263 ? -4.968 7.979 26.280 1.00 94.44 263 ASN A CA 1
ATOM 2073 C C . ASN A 1 263 ? -5.397 6.579 26.774 1.00 94.44 263 ASN A C 1
ATOM 2075 O O . ASN A 1 263 ? -6.466 6.439 27.368 1.00 94.44 263 ASN A O 1
ATOM 2079 N N . MET A 1 264 ? -4.570 5.543 26.596 1.00 95.38 264 MET A N 1
ATOM 2080 C CA . MET A 1 264 ? -4.876 4.184 27.067 1.00 95.38 264 MET A CA 1
ATOM 2081 C C . MET A 1 264 ? -5.104 4.078 28.591 1.00 95.38 264 MET A C 1
ATOM 2083 O O . MET A 1 264 ? -5.760 3.144 29.050 1.00 95.38 264 MET A O 1
ATOM 2087 N N . GLU A 1 265 ? -4.603 5.027 29.393 1.00 97.25 265 GLU A N 1
ATOM 2088 C CA . GLU A 1 265 ? -4.885 5.089 30.835 1.00 97.25 265 GLU A CA 1
ATOM 2089 C C . GLU A 1 265 ? -6.371 5.289 31.141 1.00 97.25 265 GLU A C 1
ATOM 2091 O O . GLU A 1 265 ? -6.878 4.712 32.105 1.00 97.25 265 GLU A O 1
ATOM 2096 N N . GLU A 1 266 ? -7.073 6.083 30.326 1.00 96.88 266 GLU A N 1
ATOM 2097 C CA . GLU A 1 266 ? -8.512 6.308 30.477 1.00 96.88 266 GLU A CA 1
ATOM 2098 C C . GLU A 1 266 ? -9.264 4.990 30.292 1.00 96.88 266 GLU A C 1
ATOM 2100 O O . GLU A 1 266 ? -10.049 4.600 31.156 1.00 96.88 266 GLU A O 1
ATOM 2105 N N . SER A 1 267 ? -8.946 4.259 29.220 1.00 97.00 267 SER A N 1
ATOM 2106 C CA . SER A 1 267 ? -9.534 2.954 28.908 1.00 97.00 267 SER A CA 1
ATOM 2107 C C . SER A 1 267 ? -9.228 1.911 29.985 1.00 97.00 267 SER A C 1
ATOM 2109 O O . SER A 1 267 ? -10.085 1.104 30.338 1.00 97.00 267 SER A O 1
ATOM 2111 N N . TYR A 1 268 ? -8.022 1.941 30.559 1.00 97.62 268 TYR A N 1
ATOM 2112 C CA . TYR A 1 268 ? -7.628 1.032 31.636 1.00 97.62 268 TYR A CA 1
ATOM 2113 C C . TYR A 1 268 ? -8.429 1.283 32.922 1.00 97.62 268 TYR A C 1
ATOM 2115 O O . TYR A 1 268 ? -8.911 0.340 33.558 1.00 97.62 268 TYR A O 1
ATOM 2123 N N . ILE A 1 269 ? -8.610 2.554 33.299 1.00 97.44 269 ILE A N 1
ATOM 2124 C CA . ILE A 1 269 ? -9.427 2.943 34.456 1.00 97.44 269 ILE A CA 1
ATOM 2125 C C . ILE A 1 269 ? -10.897 2.596 34.209 1.00 97.44 269 ILE A C 1
ATOM 2127 O O . ILE A 1 269 ? -11.540 2.008 35.080 1.00 97.44 269 ILE A O 1
ATOM 2131 N N . GLU A 1 270 ? -11.420 2.929 33.029 1.00 96.94 270 GLU A N 1
ATOM 2132 C CA . GLU A 1 270 ? -12.797 2.637 32.640 1.00 96.94 270 GLU A CA 1
ATOM 2133 C C . GLU A 1 270 ? -13.089 1.136 32.731 1.00 96.94 270 GLU A C 1
ATOM 2135 O O . GLU A 1 270 ? -14.066 0.735 33.369 1.00 96.94 270 GLU A O 1
ATOM 2140 N N . PHE A 1 271 ? -12.197 0.300 32.191 1.00 96.62 271 PHE A N 1
ATOM 2141 C CA . PHE A 1 271 ? -12.339 -1.149 32.243 1.00 96.62 271 PHE A CA 1
ATOM 2142 C C . PHE A 1 271 ? -12.333 -1.689 33.677 1.00 96.62 271 PHE A C 1
ATOM 2144 O O . PHE A 1 271 ? -13.180 -2.512 34.028 1.00 96.62 271 PHE A O 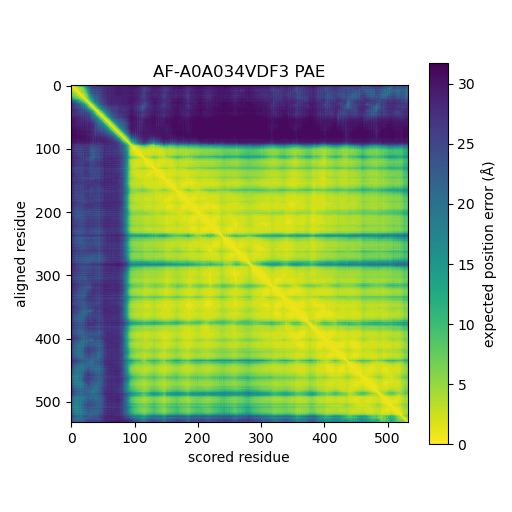1
ATOM 2151 N N . LYS A 1 272 ? -11.439 -1.195 34.545 1.00 95.38 272 LYS A N 1
ATOM 2152 C CA . LYS A 1 272 ? -11.421 -1.581 35.967 1.00 95.38 272 LYS A CA 1
ATOM 2153 C C . LYS A 1 272 ? -12.717 -1.215 36.682 1.00 95.38 272 LYS A C 1
ATOM 2155 O O . LYS A 1 272 ? -13.263 -2.033 37.419 1.00 95.38 272 LYS A O 1
ATOM 2160 N N . VAL A 1 273 ? -13.231 -0.006 36.455 1.00 96.62 273 VAL A N 1
ATOM 2161 C CA . VAL A 1 273 ? -14.501 0.442 37.045 1.00 96.62 273 VAL A CA 1
ATOM 2162 C C . VAL A 1 273 ? -15.667 -0.400 36.530 1.00 96.62 273 VAL A C 1
ATOM 2164 O O . VAL A 1 273 ? -16.536 -0.783 37.314 1.00 96.62 273 VAL A O 1
ATOM 2167 N N . PHE A 1 274 ? -15.694 -0.698 35.230 1.00 94.62 274 PHE A N 1
ATOM 2168 C CA . PHE A 1 274 ? -16.689 -1.580 34.630 1.00 94.62 274 PHE A CA 1
ATOM 2169 C C . PHE A 1 274 ? -16.644 -2.977 35.256 1.00 94.62 274 PHE A C 1
ATOM 2171 O O . PHE A 1 274 ? -17.684 -3.480 35.683 1.00 94.62 274 PHE A O 1
ATOM 2178 N N . TYR A 1 275 ? -15.459 -3.581 35.362 1.00 93.75 275 TYR A N 1
ATOM 2179 C CA . TYR A 1 275 ? -15.307 -4.910 35.941 1.00 93.75 275 TYR A CA 1
ATOM 2180 C C . TYR A 1 275 ? -15.757 -4.947 37.400 1.00 93.75 275 TYR A C 1
ATOM 2182 O O . TYR A 1 275 ? -16.586 -5.777 37.756 1.00 93.75 275 TYR A O 1
ATOM 2190 N N . GLU A 1 276 ? -15.297 -4.018 38.243 1.00 93.88 276 GLU A N 1
ATOM 2191 C CA . GLU A 1 276 ? -15.672 -4.000 39.663 1.00 93.88 276 GLU A CA 1
ATOM 2192 C C . GLU A 1 276 ? -17.183 -3.869 39.881 1.00 93.88 276 GLU A C 1
ATOM 2194 O O . GLU A 1 276 ? -17.727 -4.483 40.799 1.00 93.88 276 GLU A O 1
ATOM 2199 N N . LYS A 1 277 ? -17.876 -3.115 39.018 1.00 93.62 277 LYS A N 1
ATOM 2200 C CA . LYS A 1 277 ? -19.340 -2.973 39.060 1.00 93.62 277 LYS A CA 1
ATOM 2201 C C . LYS A 1 277 ? -20.091 -4.234 38.629 1.00 93.62 277 LYS A C 1
ATOM 2203 O O . LYS A 1 277 ? -21.234 -4.403 39.035 1.00 93.62 277 LYS A O 1
ATOM 2208 N N . ASN A 1 278 ? -19.483 -5.081 37.800 1.00 90.81 278 ASN A N 1
ATOM 2209 C CA . ASN A 1 278 ? -20.161 -6.199 37.141 1.00 90.81 278 ASN A CA 1
ATOM 2210 C C . ASN A 1 278 ? -19.574 -7.574 37.492 1.00 90.81 278 ASN A C 1
ATOM 2212 O O . ASN A 1 278 ? -20.064 -8.576 36.986 1.00 90.81 278 ASN A O 1
ATOM 2216 N N . LYS A 1 279 ? -18.559 -7.657 38.360 1.00 89.25 279 LYS A N 1
ATOM 2217 C CA . LYS A 1 279 ? -17.812 -8.894 38.661 1.00 89.25 279 LYS A CA 1
ATOM 2218 C C . LYS A 1 279 ? -18.663 -10.073 39.136 1.00 89.25 279 LYS A C 1
ATOM 2220 O O . LYS A 1 279 ? -18.265 -11.211 38.945 1.00 89.25 279 LYS A O 1
ATOM 2225 N N . GLU A 1 280 ? -19.826 -9.818 39.736 1.00 89.50 280 GLU A N 1
ATOM 2226 C CA . GLU A 1 280 ? -20.770 -10.868 40.158 1.00 89.50 280 GLU A CA 1
ATOM 2227 C C . GLU A 1 280 ? -21.543 -11.488 38.980 1.00 89.50 280 GLU A C 1
ATOM 2229 O O . GLU A 1 280 ? -22.116 -12.567 39.109 1.00 89.50 280 GLU A O 1
ATOM 2234 N N . HIS A 1 281 ? -21.560 -10.807 37.834 1.00 85.44 281 HIS A N 1
ATOM 2235 C CA . HIS A 1 281 ? -22.285 -11.188 36.621 1.00 85.44 281 HIS A CA 1
ATOM 2236 C C . HIS A 1 281 ? -21.358 -11.483 35.436 1.00 85.44 281 HIS A C 1
ATOM 2238 O O . HIS A 1 281 ? -21.840 -11.867 34.374 1.00 85.44 281 HIS A O 1
ATOM 2244 N N . ILE A 1 282 ? -20.046 -11.284 35.594 1.00 85.19 282 ILE A N 1
ATOM 2245 C CA . ILE A 1 282 ? -19.050 -11.600 34.573 1.00 85.19 282 ILE A CA 1
ATOM 2246 C C . ILE A 1 282 ? -18.648 -13.065 34.732 1.00 85.19 282 ILE A C 1
ATOM 2248 O O . ILE A 1 282 ? -17.977 -13.439 35.689 1.00 85.19 282 ILE A O 1
ATOM 2252 N N . ASN A 1 283 ? -19.019 -13.880 33.747 1.00 77.44 283 ASN A N 1
ATOM 2253 C CA . ASN A 1 283 ? -18.587 -15.279 33.661 1.00 77.44 283 ASN A CA 1
ATOM 2254 C C . ASN A 1 283 ? -17.250 -15.443 32.915 1.00 77.44 283 ASN A C 1
ATOM 2256 O O . ASN A 1 283 ? -16.705 -16.543 32.860 1.00 77.44 283 ASN A O 1
ATOM 2260 N N . HIS A 1 284 ? -16.735 -14.369 32.310 1.00 78.56 284 HIS A N 1
ATOM 2261 C CA . HIS A 1 284 ? -15.480 -14.379 31.566 1.00 78.56 284 HIS A CA 1
ATOM 2262 C C . HIS A 1 284 ? -14.285 -14.288 32.521 1.00 78.56 284 HIS A C 1
ATOM 2264 O O . HIS A 1 284 ? -14.141 -13.308 33.255 1.00 78.56 284 HIS A O 1
ATOM 2270 N N . GLU A 1 285 ? -13.412 -15.293 32.505 1.00 82.00 285 GLU A N 1
ATOM 2271 C CA . GLU A 1 285 ? -12.207 -15.299 33.332 1.00 82.00 285 GLU A CA 1
ATOM 2272 C C . GLU A 1 285 ? -11.182 -14.292 32.790 1.00 82.00 285 GLU A C 1
ATOM 2274 O O . GLU A 1 285 ? -10.692 -14.417 31.668 1.00 82.00 285 GLU A O 1
ATOM 2279 N N . ILE A 1 286 ? -10.860 -13.274 33.591 1.00 89.00 286 ILE A N 1
ATOM 2280 C CA . ILE A 1 286 ? -9.883 -12.241 33.234 1.00 89.00 286 ILE A CA 1
ATOM 2281 C C . ILE A 1 286 ? -8.576 -12.503 33.977 1.00 89.00 286 ILE A C 1
ATOM 2283 O O . ILE A 1 286 ? -8.515 -12.451 35.207 1.00 89.00 286 ILE A O 1
ATOM 2287 N N . SER A 1 287 ? -7.500 -12.708 33.216 1.00 93.12 287 SER A N 1
ATOM 2288 C CA . SER A 1 287 ? -6.143 -12.731 33.762 1.00 93.12 287 SER A CA 1
ATOM 2289 C C . SER A 1 287 ? -5.640 -11.303 33.991 1.00 93.12 287 SER A C 1
ATOM 2291 O O . SER A 1 287 ? -5.079 -10.669 33.096 1.00 93.12 287 SER A O 1
ATOM 2293 N N . TRP A 1 288 ? -5.847 -10.790 35.206 1.00 93.88 288 TRP A N 1
ATOM 2294 C CA . TRP A 1 288 ? -5.389 -9.456 35.615 1.00 93.88 288 TRP A CA 1
ATOM 2295 C C . TRP A 1 288 ? -3.874 -9.286 35.515 1.00 93.88 288 TRP A C 1
ATOM 2297 O O . TRP A 1 288 ? -3.403 -8.226 35.119 1.00 93.88 288 TRP A O 1
ATOM 2307 N N . GLU A 1 289 ? -3.110 -10.338 35.812 1.00 95.56 289 GLU A N 1
ATOM 2308 C CA . GLU A 1 289 ? -1.650 -10.317 35.693 1.00 95.56 289 GLU A CA 1
ATOM 2309 C C . GLU A 1 289 ? -1.205 -10.123 34.236 1.00 95.56 289 GLU A C 1
ATOM 2311 O O . GLU A 1 289 ? -0.344 -9.289 33.951 1.00 95.56 289 GLU A O 1
ATOM 2316 N N . LEU A 1 290 ? -1.818 -10.857 33.298 1.00 95.00 290 LEU A N 1
ATOM 2317 C CA . LEU A 1 290 ? -1.518 -10.717 31.874 1.00 95.00 290 LEU A CA 1
ATOM 2318 C C . LEU A 1 290 ? -1.960 -9.351 31.339 1.00 95.00 290 LEU A C 1
ATOM 2320 O O . LEU A 1 290 ? -1.221 -8.730 30.575 1.00 95.00 290 LEU A O 1
ATOM 2324 N N . LEU A 1 291 ? -3.139 -8.877 31.752 1.00 95.94 291 LEU A N 1
ATOM 2325 C CA . LEU A 1 291 ? -3.642 -7.557 31.383 1.00 95.94 291 LEU A CA 1
ATOM 2326 C C . LEU A 1 291 ? -2.688 -6.451 31.838 1.00 95.94 291 LEU A C 1
ATOM 2328 O O . LEU A 1 291 ? -2.291 -5.624 31.022 1.00 95.94 291 LEU A O 1
ATOM 2332 N N . ASP A 1 292 ? -2.286 -6.461 33.108 1.00 96.88 292 ASP A N 1
ATOM 2333 C CA . ASP A 1 292 ? -1.373 -5.465 33.667 1.00 96.88 292 ASP A CA 1
ATOM 2334 C C . ASP A 1 292 ? -0.022 -5.508 32.950 1.00 96.88 292 ASP A C 1
ATOM 2336 O O . ASP A 1 292 ? 0.496 -4.470 32.538 1.00 96.88 292 ASP A O 1
ATOM 2340 N N . LYS A 1 293 ? 0.520 -6.707 32.709 1.00 97.25 293 LYS A N 1
ATOM 2341 C CA . LYS A 1 293 ? 1.758 -6.885 31.941 1.00 97.25 293 LYS A CA 1
ATOM 2342 C C . LYS A 1 293 ? 1.656 -6.277 30.539 1.00 97.25 293 LYS A C 1
ATOM 2344 O O . LYS A 1 293 ? 2.566 -5.555 30.127 1.00 97.25 293 LYS A O 1
ATOM 2349 N N . ASN A 1 294 ? 0.577 -6.564 29.813 1.00 96.50 294 ASN A N 1
ATOM 2350 C CA . ASN A 1 294 ? 0.357 -6.041 28.464 1.00 96.50 294 ASN A CA 1
ATOM 2351 C C . ASN A 1 294 ? 0.197 -4.518 28.479 1.00 96.50 294 ASN A C 1
ATOM 2353 O O . ASN A 1 294 ? 0.868 -3.836 27.709 1.00 96.50 294 ASN A O 1
ATOM 2357 N N . TYR A 1 295 ? -0.606 -3.992 29.405 1.00 98.06 295 TYR A N 1
ATOM 2358 C CA . TYR A 1 295 ? -0.830 -2.561 29.581 1.00 98.06 295 TYR A CA 1
ATOM 2359 C C . TYR A 1 295 ? 0.468 -1.805 29.883 1.00 98.06 295 TYR A C 1
ATOM 2361 O O . TYR A 1 295 ? 0.785 -0.830 29.204 1.00 98.06 295 TYR A O 1
ATOM 2369 N N . PHE A 1 296 ? 1.264 -2.253 30.860 1.00 98.00 296 PHE A N 1
ATOM 2370 C CA . PHE A 1 296 ? 2.507 -1.561 31.215 1.00 98.00 296 PHE A CA 1
ATOM 2371 C C . PHE A 1 296 ? 3.545 -1.624 30.090 1.00 98.00 296 PHE A C 1
ATOM 2373 O O . PHE A 1 296 ? 4.228 -0.631 29.841 1.00 98.00 296 PHE A O 1
ATOM 2380 N N . LYS A 1 297 ? 3.621 -2.748 29.364 1.00 97.81 297 LYS A N 1
ATOM 2381 C CA . LYS A 1 297 ? 4.469 -2.880 28.171 1.00 97.81 297 LYS A CA 1
ATOM 2382 C C . LYS A 1 297 ? 4.029 -1.915 27.065 1.00 97.81 297 LYS A C 1
ATOM 2384 O O . LYS A 1 297 ? 4.850 -1.173 26.531 1.00 97.81 297 LYS A O 1
ATOM 2389 N N . ALA A 1 298 ? 2.735 -1.884 26.754 1.00 98.06 298 ALA A N 1
ATOM 2390 C CA . ALA A 1 298 ? 2.167 -0.967 25.772 1.00 98.06 298 ALA A CA 1
ATOM 2391 C C . ALA A 1 298 ? 2.391 0.499 26.168 1.00 98.06 298 ALA A C 1
ATOM 2393 O O . ALA A 1 298 ? 2.770 1.307 25.325 1.00 98.06 298 ALA A O 1
ATOM 2394 N N . LYS A 1 299 ? 2.264 0.833 27.456 1.00 98.06 299 LYS A N 1
ATOM 2395 C CA . LYS A 1 299 ? 2.522 2.178 27.978 1.00 98.06 299 LYS A CA 1
ATOM 2396 C C . LYS A 1 299 ? 3.988 2.592 27.838 1.00 98.06 299 LYS A C 1
ATOM 2398 O O . LYS A 1 299 ? 4.274 3.730 27.462 1.00 98.06 299 LYS A O 1
ATOM 2403 N N . GLU A 1 300 ? 4.921 1.676 28.099 1.00 97.94 300 GLU A N 1
ATOM 2404 C CA . GLU A 1 300 ? 6.348 1.911 27.863 1.00 97.94 300 GLU A CA 1
ATOM 2405 C C . GLU A 1 300 ? 6.608 2.214 26.381 1.00 97.94 300 GLU A C 1
ATOM 2407 O O . GLU A 1 300 ? 7.267 3.201 26.054 1.00 97.94 300 GLU A O 1
ATOM 2412 N N . TYR A 1 301 ? 6.057 1.405 25.475 1.00 98.12 301 TYR A N 1
ATOM 2413 C CA . TYR A 1 301 ? 6.238 1.576 24.031 1.00 98.12 301 TYR A CA 1
ATOM 2414 C C . TYR A 1 301 ? 5.588 2.858 23.519 1.00 98.12 301 TYR A C 1
ATOM 2416 O O . TYR A 1 301 ? 6.218 3.590 22.759 1.00 98.12 301 TYR A O 1
ATOM 2424 N N . GLN A 1 302 ? 4.393 3.187 24.011 1.00 97.88 302 GLN A N 1
ATOM 2425 C CA . GLN A 1 302 ? 3.696 4.438 23.727 1.00 97.88 302 GLN A CA 1
ATOM 2426 C C . GLN A 1 302 ? 4.596 5.646 24.033 1.00 97.88 302 GLN A C 1
ATOM 2428 O O . GLN A 1 302 ? 4.756 6.526 23.191 1.00 97.88 302 GLN A O 1
ATOM 2433 N N . SER A 1 303 ? 5.267 5.660 25.192 1.00 97.50 303 SER A N 1
ATOM 2434 C CA . SER A 1 303 ? 6.174 6.758 25.560 1.00 97.50 303 SER A CA 1
ATOM 2435 C C . SER A 1 303 ? 7.335 6.965 24.577 1.00 97.50 303 SER A C 1
ATOM 2437 O O . SER A 1 303 ? 7.780 8.098 24.393 1.00 97.50 303 SER A O 1
ATOM 2439 N N . LYS A 1 304 ? 7.797 5.894 23.914 1.00 98.19 304 LYS A N 1
ATOM 2440 C CA . LYS A 1 304 ? 8.888 5.938 22.928 1.00 98.19 304 LYS A CA 1
ATOM 2441 C C . LYS A 1 304 ? 8.415 6.424 21.561 1.00 98.19 304 LYS A C 1
ATOM 2443 O O . LYS A 1 304 ? 9.183 7.073 20.860 1.00 98.19 304 LYS A O 1
ATOM 2448 N N . ILE A 1 305 ? 7.170 6.120 21.185 1.00 98.06 305 ILE A N 1
ATOM 2449 C CA . ILE A 1 305 ? 6.635 6.435 19.851 1.00 98.06 305 ILE A CA 1
ATOM 2450 C C . ILE A 1 305 ? 5.926 7.795 19.777 1.00 98.06 305 ILE A C 1
ATOM 2452 O O . ILE A 1 305 ? 5.943 8.434 18.727 1.00 98.06 305 ILE A O 1
ATOM 2456 N N . LEU A 1 306 ? 5.366 8.291 20.889 1.00 98.00 306 LEU A N 1
ATOM 2457 C CA . LEU A 1 306 ? 4.649 9.575 20.931 1.00 98.00 306 LEU A CA 1
ATOM 2458 C C . LEU A 1 306 ? 5.442 10.785 20.405 1.00 98.00 306 LEU A C 1
ATOM 2460 O O . LEU A 1 306 ? 4.834 11.621 19.737 1.00 98.00 306 LEU A O 1
ATOM 2464 N N . PRO A 1 307 ? 6.764 10.917 20.640 1.00 98.31 307 PRO A N 1
ATOM 2465 C CA . PRO A 1 307 ? 7.535 12.013 20.057 1.00 98.31 307 PRO A CA 1
ATOM 2466 C C . PRO A 1 307 ? 7.470 12.056 18.523 1.00 98.31 307 PRO A C 1
ATOM 2468 O O . PRO A 1 307 ? 7.389 13.141 17.949 1.00 98.31 307 PRO A O 1
ATOM 2471 N N . PHE A 1 308 ? 7.460 10.895 17.857 1.00 98.50 308 PHE A N 1
ATOM 2472 C CA . PHE A 1 308 ? 7.313 10.820 16.402 1.00 98.50 308 PHE A CA 1
ATOM 2473 C C . PHE A 1 308 ? 5.896 11.196 15.970 1.00 98.50 308 PHE A C 1
ATOM 2475 O O . PHE A 1 308 ? 5.732 11.989 15.048 1.00 98.50 308 PHE A O 1
ATOM 2482 N N . GLU A 1 309 ? 4.882 10.684 16.670 1.00 98.25 309 GLU A N 1
ATOM 2483 C CA . GLU A 1 309 ? 3.468 10.970 16.395 1.00 98.25 309 GLU A CA 1
ATOM 2484 C C . GLU A 1 309 ? 3.144 12.467 16.493 1.00 98.25 309 GLU A C 1
ATOM 2486 O O . GLU A 1 309 ? 2.514 13.036 15.599 1.00 98.25 309 GLU A O 1
ATOM 2491 N N . TYR A 1 310 ? 3.624 13.141 17.542 1.00 98.12 310 TYR A N 1
ATOM 2492 C CA . TYR A 1 310 ? 3.439 14.585 17.682 1.00 98.12 310 TYR A CA 1
ATOM 2493 C C . TYR A 1 310 ? 4.190 15.366 16.615 1.00 98.12 310 TYR A C 1
ATOM 2495 O O . TYR A 1 310 ? 3.607 16.264 16.010 1.00 98.12 310 TYR A O 1
ATOM 2503 N N . LYS A 1 311 ? 5.434 14.979 16.306 1.00 98.12 311 LYS A N 1
ATOM 2504 C CA . LYS A 1 311 ? 6.184 15.622 15.228 1.00 98.12 311 LYS A CA 1
ATOM 2505 C C . LYS A 1 311 ? 5.451 15.492 13.888 1.00 98.12 311 LYS A C 1
ATOM 2507 O O . LYS A 1 311 ? 5.300 16.479 13.179 1.00 98.12 311 LYS A O 1
ATOM 2512 N N . LEU A 1 312 ? 4.940 14.306 13.552 1.00 97.94 312 LEU A N 1
ATOM 2513 C CA . LEU A 1 312 ? 4.166 14.082 12.326 1.00 97.94 312 LEU A CA 1
ATOM 2514 C C . LEU A 1 312 ? 2.897 14.939 12.266 1.00 97.94 312 LEU A C 1
ATOM 2516 O O . LEU A 1 312 ? 2.561 15.443 11.192 1.00 97.94 312 LEU A O 1
ATOM 2520 N N . LYS A 1 313 ? 2.209 15.110 13.399 1.00 96.38 313 LYS A N 1
ATOM 2521 C CA . LYS A 1 313 ? 1.002 15.938 13.508 1.00 96.38 313 LYS A CA 1
ATOM 2522 C C . LYS A 1 313 ? 1.289 17.434 13.340 1.00 96.38 313 LYS A C 1
ATOM 2524 O O . LYS A 1 313 ? 0.458 18.147 12.790 1.00 96.38 313 LYS A O 1
ATOM 2529 N N . GLU A 1 314 ? 2.435 17.905 13.825 1.00 96.69 314 GLU A N 1
ATOM 2530 C CA . GLU A 1 314 ? 2.839 19.316 13.751 1.00 96.69 314 GLU A CA 1
ATOM 2531 C C . GLU A 1 314 ? 3.375 19.725 12.373 1.00 96.69 314 GLU A C 1
ATOM 2533 O O . GLU A 1 314 ? 3.313 20.901 12.016 1.00 96.69 314 GLU A O 1
ATOM 2538 N N . LEU A 1 315 ? 3.902 18.775 11.594 1.00 96.94 315 LEU A N 1
ATOM 2539 C CA . LEU A 1 315 ? 4.433 19.059 10.263 1.00 96.94 315 LEU A CA 1
ATOM 2540 C C . LEU A 1 315 ? 3.345 19.568 9.313 1.00 96.94 315 LEU A C 1
ATOM 2542 O O . LEU A 1 315 ? 2.295 18.943 9.155 1.00 96.94 315 LEU A O 1
ATOM 2546 N N . ASP A 1 316 ? 3.663 20.642 8.589 1.00 94.69 316 ASP A N 1
ATOM 2547 C CA . ASP A 1 316 ? 2.847 21.131 7.479 1.00 94.69 316 ASP A CA 1
ATOM 2548 C C . ASP A 1 316 ? 2.747 20.076 6.362 1.00 94.69 316 ASP A C 1
ATOM 2550 O O . ASP A 1 316 ? 3.627 19.222 6.179 1.00 94.69 316 ASP A O 1
ATOM 2554 N N . VAL A 1 317 ? 1.663 20.130 5.589 1.00 88.25 317 VAL A N 1
ATOM 2555 C CA . VAL A 1 317 ? 1.413 19.207 4.472 1.00 88.25 317 VAL A CA 1
ATOM 2556 C C . VAL A 1 317 ? 2.521 19.295 3.413 1.00 88.25 317 VAL A C 1
ATOM 2558 O O . VAL A 1 317 ? 2.890 18.286 2.819 1.00 88.25 317 VAL A O 1
ATOM 2561 N N . LYS A 1 318 ? 3.129 20.473 3.218 1.00 91.75 318 LYS A N 1
ATOM 2562 C CA . LYS A 1 318 ? 4.195 20.695 2.227 1.00 91.75 318 LYS A CA 1
ATOM 2563 C C . LYS A 1 318 ? 5.555 20.141 2.658 1.00 91.75 318 LYS A C 1
ATOM 2565 O O . LYS A 1 318 ? 6.448 20.019 1.821 1.00 91.75 318 LYS A O 1
ATOM 2570 N N . CYS A 1 319 ? 5.736 19.777 3.927 1.00 95.06 319 CYS A N 1
ATOM 2571 C CA . CYS A 1 319 ? 6.995 19.247 4.458 1.00 95.06 319 CYS A CA 1
ATOM 2572 C C . CYS A 1 319 ? 7.184 17.750 4.143 1.00 95.06 319 CYS A C 1
ATOM 2574 O O . CYS A 1 319 ? 7.542 16.966 5.019 1.00 95.06 319 CYS A O 1
ATOM 2576 N N . TYR A 1 320 ? 6.951 17.331 2.895 1.00 92.81 320 TYR A N 1
ATOM 2577 C CA . TYR A 1 320 ? 6.921 15.913 2.507 1.00 92.81 320 TYR A CA 1
ATOM 2578 C C . TYR A 1 320 ? 8.260 15.185 2.731 1.00 92.81 320 TYR A C 1
ATOM 2580 O O . TYR A 1 320 ? 8.266 14.027 3.142 1.00 92.81 320 TYR A O 1
ATOM 2588 N N . ARG A 1 321 ? 9.404 15.858 2.521 1.00 95.06 321 ARG A N 1
ATOM 2589 C CA . ARG A 1 321 ? 10.738 15.268 2.762 1.00 95.06 321 ARG A CA 1
ATOM 2590 C C . ARG A 1 321 ? 10.979 15.008 4.242 1.00 95.06 321 ARG A C 1
ATOM 2592 O O . ARG A 1 321 ? 11.293 13.887 4.622 1.00 95.06 321 ARG A O 1
ATOM 2599 N N . GLU A 1 322 ? 10.756 16.022 5.075 1.00 97.50 322 GLU A N 1
ATOM 2600 C CA . GLU A 1 322 ? 10.903 15.879 6.524 1.00 97.50 322 GLU A CA 1
ATOM 2601 C C . GLU A 1 322 ? 9.911 14.848 7.076 1.00 97.50 322 GLU A C 1
ATOM 2603 O O . GLU A 1 322 ? 10.270 14.036 7.922 1.00 97.50 322 GLU A O 1
ATOM 2608 N N . ARG A 1 323 ? 8.677 14.813 6.558 1.00 98.12 323 ARG A N 1
ATOM 2609 C CA . ARG A 1 323 ? 7.685 13.802 6.937 1.00 98.12 323 ARG A CA 1
ATOM 2610 C C . ARG A 1 323 ? 8.182 12.382 6.658 1.00 98.12 323 ARG A C 1
ATOM 2612 O O . ARG A 1 323 ? 8.082 11.534 7.542 1.00 98.12 323 ARG A O 1
ATOM 2619 N N . ALA A 1 324 ? 8.748 12.135 5.475 1.00 98.12 324 ALA A N 1
ATOM 2620 C CA . ALA A 1 324 ? 9.354 10.848 5.138 1.00 98.12 324 ALA A CA 1
ATOM 2621 C C . ALA A 1 324 ? 10.503 10.494 6.098 1.00 98.12 324 ALA A C 1
ATOM 2623 O O . ALA A 1 324 ? 10.529 9.390 6.633 1.00 98.12 324 ALA A O 1
ATOM 2624 N N . GLU A 1 325 ? 11.399 11.437 6.397 1.00 98.19 325 GLU A N 1
ATOM 2625 C CA . GLU A 1 325 ? 12.497 11.222 7.351 1.00 98.19 325 GLU A CA 1
ATOM 2626 C C . GLU A 1 325 ? 11.999 10.884 8.763 1.00 98.19 325 GLU A C 1
ATOM 2628 O O . GLU A 1 325 ? 12.566 10.020 9.435 1.00 98.19 325 GLU A O 1
ATOM 2633 N N . VAL A 1 326 ? 10.932 11.538 9.232 1.00 98.56 326 VAL A N 1
ATOM 2634 C CA . VAL A 1 326 ? 10.339 11.242 10.543 1.00 98.56 326 VAL A CA 1
ATOM 2635 C C . VAL A 1 326 ? 9.754 9.835 10.571 1.00 98.56 326 VAL A C 1
ATOM 2637 O O . VAL A 1 326 ? 10.026 9.112 11.526 1.00 98.56 326 VAL A O 1
ATOM 2640 N N . TYR A 1 327 ? 9.019 9.416 9.537 1.00 98.69 327 TYR A N 1
ATOM 2641 C CA . TYR A 1 327 ? 8.512 8.043 9.447 1.00 98.69 327 TYR A CA 1
ATOM 2642 C C . TYR A 1 327 ? 9.637 7.005 9.391 1.00 98.69 327 TYR A C 1
ATOM 2644 O O . TYR A 1 327 ? 9.582 6.018 10.119 1.00 98.69 327 TYR A O 1
ATOM 2652 N N . MET A 1 328 ? 10.680 7.240 8.593 1.00 98.31 328 MET A N 1
ATOM 2653 C CA . MET A 1 328 ? 11.820 6.323 8.496 1.00 98.31 328 MET A CA 1
ATOM 2654 C C . MET A 1 328 ? 12.535 6.151 9.836 1.00 98.31 328 MET A C 1
ATOM 2656 O O . MET A 1 328 ? 12.850 5.033 10.239 1.00 98.31 328 MET A O 1
ATOM 2660 N N . ASN A 1 329 ? 12.756 7.252 10.559 1.00 98.38 329 ASN A N 1
ATOM 2661 C CA . ASN A 1 329 ? 13.342 7.197 11.895 1.00 98.38 329 ASN A CA 1
ATOM 2662 C C . ASN A 1 329 ? 12.398 6.533 12.900 1.00 98.38 329 ASN A C 1
ATOM 2664 O O . ASN A 1 329 ? 12.851 5.746 13.724 1.00 98.38 329 ASN A O 1
ATOM 2668 N N . TYR A 1 330 ? 11.095 6.806 12.812 1.00 98.38 330 TYR A N 1
ATOM 2669 C CA . TYR A 1 330 ? 10.096 6.157 13.651 1.00 98.38 330 TYR A CA 1
ATOM 2670 C C . TYR A 1 330 ? 10.153 4.631 13.468 1.00 98.38 330 TYR A C 1
ATOM 2672 O O . TYR A 1 330 ? 10.347 3.901 14.438 1.00 98.38 330 TYR A O 1
ATOM 2680 N N . ILE A 1 331 ? 10.076 4.141 12.233 1.00 98.25 331 ILE A N 1
ATOM 2681 C CA . ILE A 1 331 ? 10.161 2.711 11.912 1.00 98.25 331 ILE A CA 1
ATOM 2682 C C . ILE A 1 331 ? 11.477 2.119 12.429 1.00 98.25 331 ILE A C 1
ATOM 2684 O O . ILE A 1 331 ? 11.460 1.150 13.183 1.00 98.25 331 ILE A O 1
ATOM 2688 N N . LYS A 1 332 ? 12.614 2.745 12.108 1.00 97.62 332 LYS A N 1
ATOM 2689 C CA . LYS A 1 332 ? 13.946 2.270 12.504 1.00 97.62 332 LYS A CA 1
ATOM 2690 C C . LYS A 1 332 ? 14.136 2.156 14.017 1.00 97.62 332 LYS A C 1
ATOM 2692 O O . LYS A 1 332 ? 14.800 1.237 14.477 1.00 97.62 332 LYS A O 1
ATOM 2697 N N . GLU A 1 333 ? 13.622 3.105 14.793 1.00 97.25 333 GLU A N 1
ATOM 2698 C CA . GLU A 1 333 ? 13.772 3.084 16.252 1.00 97.25 333 GLU A CA 1
ATOM 2699 C C . GLU A 1 333 ? 12.771 2.133 16.926 1.00 97.25 333 GLU A C 1
ATOM 2701 O O . GLU A 1 333 ? 12.950 1.789 18.095 1.00 97.25 333 GLU A O 1
ATOM 2706 N N . SER A 1 334 ? 11.718 1.714 16.215 1.00 96.50 334 SER A N 1
ATOM 2707 C CA . SER A 1 334 ? 10.606 0.941 16.774 1.00 96.50 334 SER A CA 1
ATOM 2708 C C . SER A 1 334 ? 10.514 -0.517 16.310 1.00 96.50 334 SER A C 1
ATOM 2710 O O . SER A 1 334 ? 9.838 -1.314 16.967 1.00 96.50 334 SER A O 1
ATOM 2712 N N . ASP A 1 335 ? 11.259 -0.889 15.266 1.00 93.06 335 ASP A N 1
ATOM 2713 C CA . ASP A 1 335 ? 11.312 -2.225 14.655 1.00 93.06 335 ASP A CA 1
ATOM 2714 C C . ASP A 1 335 ? 11.540 -3.377 15.652 1.00 93.06 335 ASP A C 1
ATOM 2716 O O . ASP A 1 335 ? 10.960 -4.450 15.526 1.00 93.06 335 ASP A O 1
ATOM 2720 N N . LYS A 1 336 ? 12.357 -3.153 16.684 1.00 92.25 336 LYS A N 1
ATOM 2721 C CA . LYS A 1 336 ? 12.762 -4.176 17.662 1.00 92.25 336 LYS A CA 1
ATOM 2722 C C . LYS A 1 336 ? 11.757 -4.427 18.773 1.00 92.25 336 LYS A C 1
ATOM 2724 O O . LYS A 1 336 ? 11.945 -5.371 19.542 1.00 92.25 336 LYS A O 1
ATOM 2729 N N . PHE A 1 337 ? 10.774 -3.549 18.951 1.00 94.81 337 PHE A N 1
ATOM 2730 C CA . PHE A 1 337 ? 9.877 -3.634 20.102 1.00 94.81 337 PHE A CA 1
ATOM 2731 C C . PHE A 1 337 ? 8.397 -3.558 19.749 1.00 94.81 337 PHE A C 1
ATOM 2733 O O . PHE A 1 337 ? 7.591 -4.087 20.514 1.00 94.81 337 PHE A O 1
ATOM 2740 N N . LEU A 1 338 ? 8.014 -2.915 18.644 1.00 95.06 338 LEU A N 1
ATOM 2741 C CA . LEU A 1 338 ? 6.613 -2.882 18.245 1.00 95.06 338 LEU A CA 1
ATOM 2742 C C . LEU A 1 338 ? 6.143 -4.247 17.746 1.00 95.06 338 LEU A C 1
ATOM 2744 O O . LEU A 1 338 ? 6.878 -4.996 17.113 1.00 95.06 338 LEU A O 1
ATOM 2748 N N . ASP A 1 339 ? 4.879 -4.540 18.044 1.00 93.31 339 ASP A N 1
ATOM 2749 C CA . ASP A 1 339 ? 4.143 -5.637 17.424 1.00 93.31 339 ASP A CA 1
ATOM 2750 C C . ASP A 1 339 ? 4.118 -5.440 15.903 1.00 93.31 339 ASP A C 1
ATOM 2752 O O . ASP A 1 339 ? 3.915 -4.319 15.431 1.00 93.31 339 ASP A O 1
ATOM 2756 N N . GLU A 1 340 ? 4.313 -6.513 15.137 1.00 93.94 340 GLU A N 1
ATOM 2757 C CA . GLU A 1 340 ? 4.456 -6.413 13.682 1.00 93.94 340 GLU A CA 1
ATOM 2758 C C . GLU A 1 340 ? 3.195 -5.870 13.002 1.00 93.94 340 GLU A C 1
ATOM 2760 O O . GLU A 1 340 ? 3.302 -5.111 12.039 1.00 93.94 340 GLU A O 1
ATOM 2765 N N . ASN A 1 341 ? 2.004 -6.150 13.548 1.00 95.62 341 ASN A N 1
ATOM 2766 C CA . ASN A 1 341 ? 0.776 -5.549 13.037 1.00 95.62 341 ASN A CA 1
ATOM 2767 C C . ASN A 1 341 ? 0.824 -4.023 13.197 1.00 95.62 341 ASN A C 1
ATOM 2769 O O . ASN A 1 341 ? 0.493 -3.285 12.272 1.00 95.62 341 ASN A O 1
ATOM 2773 N N . VAL A 1 342 ? 1.282 -3.533 14.356 1.00 97.12 342 VAL A N 1
ATOM 2774 C CA . VAL A 1 342 ? 1.421 -2.091 14.609 1.00 97.12 342 VAL A CA 1
ATOM 2775 C C . VAL A 1 342 ? 2.490 -1.500 13.693 1.00 97.12 342 VAL A C 1
ATOM 2777 O O . VAL A 1 342 ? 2.240 -0.485 13.045 1.00 97.12 342 VAL A O 1
ATOM 2780 N N . LEU A 1 343 ? 3.650 -2.149 13.576 1.00 96.81 343 LEU A N 1
ATOM 2781 C CA . LEU A 1 343 ? 4.747 -1.688 12.727 1.00 96.81 343 LEU A CA 1
ATOM 2782 C C . LEU A 1 343 ? 4.319 -1.581 11.256 1.00 96.81 343 LEU A C 1
ATOM 2784 O O . LEU A 1 343 ? 4.541 -0.546 10.628 1.00 96.81 343 LEU A O 1
ATOM 2788 N N . GLN A 1 344 ? 3.632 -2.594 10.720 1.00 97.19 344 GLN A N 1
ATOM 2789 C CA . GLN A 1 344 ? 3.134 -2.560 9.345 1.00 97.19 344 GLN A CA 1
ATOM 2790 C C . GLN A 1 344 ? 2.088 -1.452 9.138 1.00 97.19 344 GLN A C 1
ATOM 2792 O O . GLN A 1 344 ? 2.073 -0.825 8.080 1.00 97.19 344 GLN A O 1
ATOM 2797 N N . THR A 1 345 ? 1.277 -1.103 10.147 1.00 97.88 345 THR A N 1
ATOM 2798 C CA . THR A 1 345 ? 0.397 0.076 10.022 1.00 97.88 345 THR A CA 1
ATOM 2799 C C . THR A 1 345 ? 1.173 1.395 9.949 1.00 97.88 345 THR A C 1
ATOM 2801 O O . THR A 1 345 ? 0.728 2.317 9.270 1.00 97.88 345 THR A O 1
ATOM 2804 N N . VAL A 1 346 ? 2.352 1.505 10.578 1.00 98.50 346 VAL A N 1
ATOM 2805 C CA . VAL A 1 346 ? 3.234 2.679 10.425 1.00 98.50 346 VAL A CA 1
ATOM 2806 C C . VAL A 1 346 ? 3.792 2.761 9.001 1.00 98.50 346 VAL A C 1
ATOM 2808 O O . VAL A 1 346 ? 3.806 3.850 8.428 1.00 98.50 346 VAL A O 1
ATOM 2811 N N . TYR A 1 347 ? 4.177 1.632 8.395 1.00 98.62 347 TYR A N 1
ATOM 2812 C CA . TYR A 1 347 ? 4.561 1.584 6.977 1.00 98.62 347 TYR A CA 1
ATOM 2813 C C . TYR A 1 347 ? 3.430 2.046 6.053 1.00 98.62 347 TYR A C 1
ATOM 2815 O O . TYR A 1 347 ? 3.651 2.866 5.165 1.00 98.62 347 TYR A O 1
ATOM 2823 N N . GLU A 1 348 ? 2.208 1.578 6.296 1.00 98.56 348 GLU A N 1
ATOM 2824 C CA . GLU A 1 348 ? 1.032 1.934 5.493 1.00 98.56 348 GLU A CA 1
ATOM 2825 C C . GLU A 1 348 ? 0.668 3.418 5.627 1.00 98.56 348 GLU A C 1
ATOM 2827 O O . GLU A 1 348 ? 0.382 4.090 4.635 1.00 98.56 348 GLU A O 1
ATOM 2832 N N . ARG A 1 349 ? 0.791 3.978 6.834 1.00 98.50 349 ARG A N 1
ATOM 2833 C CA . ARG A 1 349 ? 0.664 5.424 7.072 1.00 98.50 349 ARG A CA 1
ATOM 2834 C C . ARG A 1 349 ? 1.771 6.225 6.385 1.00 98.50 349 ARG A C 1
ATOM 2836 O O . ARG A 1 349 ? 1.499 7.304 5.859 1.00 98.50 349 ARG A O 1
ATOM 2843 N N . MET A 1 350 ? 3.003 5.712 6.367 1.00 98.50 350 MET A N 1
ATOM 2844 C CA . MET A 1 350 ? 4.130 6.353 5.687 1.00 98.50 350 MET A CA 1
ATOM 2845 C C . MET A 1 350 ? 3.876 6.448 4.183 1.00 98.50 350 MET A C 1
ATOM 2847 O O . MET A 1 350 ? 3.992 7.536 3.625 1.00 98.50 350 MET A O 1
ATOM 2851 N N . VAL A 1 351 ? 3.514 5.344 3.525 1.00 98.19 351 VAL A N 1
ATOM 2852 C CA . VAL A 1 351 ? 3.281 5.357 2.073 1.00 98.19 351 VAL A CA 1
ATOM 2853 C C . VAL A 1 351 ? 1.989 6.077 1.691 1.00 98.19 351 VAL A C 1
ATOM 2855 O O . VAL A 1 351 ? 1.938 6.656 0.616 1.00 98.19 351 VAL A O 1
ATOM 2858 N N . ALA A 1 352 ? 0.985 6.144 2.571 1.00 97.62 352 ALA A N 1
ATOM 2859 C CA . ALA A 1 352 ? -0.188 6.996 2.361 1.00 97.62 352 ALA A CA 1
ATOM 2860 C C . ALA A 1 352 ? 0.165 8.495 2.407 1.00 97.62 352 ALA A C 1
ATOM 2862 O O . ALA A 1 352 ? -0.295 9.271 1.576 1.00 97.62 352 ALA A O 1
ATOM 2863 N N . ALA A 1 353 ? 1.008 8.912 3.357 1.00 96.81 353 ALA A N 1
ATOM 2864 C CA . ALA A 1 353 ? 1.371 10.320 3.532 1.00 96.81 353 ALA A CA 1
ATOM 2865 C C . ALA A 1 353 ? 2.511 10.793 2.609 1.00 96.81 353 ALA A C 1
ATOM 2867 O O . ALA A 1 353 ? 2.638 11.989 2.343 1.00 96.81 353 ALA A O 1
ATOM 2868 N N . CYS A 1 354 ? 3.358 9.870 2.152 1.00 97.19 354 CYS A N 1
ATOM 2869 C CA . CYS A 1 354 ? 4.544 10.128 1.337 1.00 97.19 354 CYS A CA 1
ATOM 2870 C C . CYS A 1 354 ? 4.514 9.297 0.045 1.00 97.19 354 CYS A C 1
ATOM 2872 O O . CYS A 1 354 ? 5.541 8.771 -0.379 1.00 97.19 354 CYS A O 1
ATOM 2874 N N . CYS A 1 355 ? 3.342 9.171 -0.581 1.00 96.81 355 CYS A N 1
ATOM 2875 C CA . CYS A 1 355 ? 3.104 8.249 -1.692 1.00 96.81 355 CYS A CA 1
ATOM 2876 C C . CYS A 1 355 ? 3.970 8.500 -2.935 1.00 96.81 355 CYS A C 1
ATOM 2878 O O . CYS A 1 355 ? 4.235 7.568 -3.683 1.00 96.81 355 CYS A O 1
ATOM 2880 N N . LEU A 1 356 ? 4.483 9.719 -3.125 1.00 95.81 356 LEU A N 1
ATOM 2881 C CA . LEU A 1 356 ? 5.388 10.058 -4.231 1.00 95.81 356 LEU A CA 1
ATOM 2882 C C . LEU A 1 356 ? 6.880 9.900 -3.879 1.00 95.81 356 LEU A C 1
ATOM 2884 O O . LEU A 1 356 ? 7.754 10.240 -4.676 1.00 95.81 356 LEU A O 1
ATOM 2888 N N . ASN A 1 357 ? 7.196 9.427 -2.669 1.00 97.50 357 ASN A N 1
ATOM 2889 C CA . ASN A 1 357 ? 8.564 9.157 -2.244 1.00 97.50 357 ASN A CA 1
ATOM 2890 C C . ASN A 1 357 ? 8.922 7.690 -2.527 1.00 97.50 357 ASN A C 1
ATOM 2892 O O . ASN A 1 357 ? 8.451 6.772 -1.856 1.00 97.50 357 ASN A O 1
ATOM 2896 N N . ILE A 1 358 ? 9.790 7.481 -3.516 1.00 97.50 358 ILE A N 1
ATOM 2897 C CA . ILE A 1 358 ? 10.243 6.155 -3.958 1.00 97.50 358 ILE A CA 1
ATOM 2898 C C . ILE A 1 358 ? 10.924 5.377 -2.820 1.00 97.50 358 ILE A C 1
ATOM 2900 O O . ILE A 1 358 ? 10.678 4.182 -2.665 1.00 97.50 358 ILE A O 1
ATOM 2904 N N . ASP A 1 359 ? 11.730 6.041 -1.989 1.00 98.12 359 ASP A N 1
ATOM 2905 C CA . ASP A 1 359 ? 12.480 5.384 -0.914 1.00 98.12 359 ASP A CA 1
ATOM 2906 C C . ASP A 1 359 ? 11.549 4.885 0.207 1.00 98.12 359 ASP A C 1
ATOM 2908 O O . ASP A 1 359 ? 11.815 3.843 0.810 1.00 98.12 359 ASP A O 1
ATOM 2912 N N . CYS A 1 360 ? 10.419 5.565 0.451 1.00 98.56 360 CYS A N 1
ATOM 2913 C CA . CYS A 1 360 ? 9.357 5.079 1.344 1.00 98.56 360 CYS A CA 1
ATOM 2914 C C . CYS A 1 360 ? 8.798 3.732 0.880 1.00 98.56 360 CYS A C 1
ATOM 2916 O O . CYS A 1 360 ? 8.694 2.800 1.680 1.00 98.56 360 CYS A O 1
ATOM 2918 N N . TRP A 1 361 ? 8.492 3.608 -0.411 1.00 98.69 361 TRP A N 1
ATOM 2919 C CA . TRP A 1 361 ? 8.006 2.355 -0.982 1.00 98.69 361 TRP A CA 1
ATOM 2920 C C . TRP A 1 361 ? 9.063 1.258 -0.961 1.00 98.69 361 TRP A C 1
ATOM 2922 O O . TRP A 1 361 ? 8.767 0.157 -0.509 1.00 98.69 361 TRP A O 1
ATOM 2932 N N . LEU A 1 362 ? 10.293 1.549 -1.395 1.00 98.69 362 LEU A N 1
ATOM 2933 C CA . LEU A 1 362 ? 11.385 0.570 -1.388 1.00 98.69 362 LEU A CA 1
ATOM 2934 C C . LEU A 1 362 ? 11.639 0.022 0.018 1.00 98.69 362 LEU A C 1
ATOM 2936 O O . LEU A 1 362 ? 11.717 -1.190 0.191 1.00 98.69 362 LEU A O 1
ATOM 2940 N N . THR A 1 363 ? 11.646 0.891 1.032 1.00 98.44 363 THR A N 1
ATOM 2941 C CA . THR A 1 363 ? 11.819 0.472 2.431 1.00 98.44 363 THR A CA 1
ATOM 2942 C C . THR A 1 363 ? 10.682 -0.438 2.902 1.00 98.44 363 THR A C 1
ATOM 2944 O O . THR A 1 363 ? 10.920 -1.388 3.648 1.00 98.44 363 THR A O 1
ATOM 2947 N N . TYR A 1 364 ? 9.443 -0.181 2.470 1.00 98.56 364 TYR A N 1
ATOM 2948 C CA . TYR A 1 364 ? 8.313 -1.050 2.800 1.00 98.56 364 TYR A CA 1
ATOM 2949 C C . TYR A 1 364 ? 8.396 -2.405 2.080 1.00 98.56 364 TYR A C 1
ATOM 2951 O O . TYR A 1 364 ? 8.197 -3.456 2.689 1.00 98.56 364 TYR A O 1
ATOM 2959 N N . ILE A 1 365 ? 8.755 -2.396 0.797 1.00 98.62 365 ILE A N 1
ATOM 2960 C CA . ILE A 1 365 ? 8.960 -3.608 -0.002 1.00 98.62 365 ILE A CA 1
ATOM 2961 C C . ILE A 1 365 ? 10.071 -4.469 0.613 1.00 98.62 365 ILE A C 1
ATOM 2963 O O . ILE A 1 365 ? 9.912 -5.684 0.721 1.00 98.62 365 ILE A O 1
ATOM 2967 N N . ASP A 1 366 ? 11.172 -3.860 1.056 1.00 97.44 366 ASP A N 1
ATOM 2968 C CA . ASP A 1 366 ? 12.286 -4.558 1.704 1.00 97.44 366 ASP A CA 1
ATOM 2969 C C . ASP A 1 366 ? 11.876 -5.188 3.036 1.00 97.44 366 ASP A C 1
ATOM 2971 O O . ASP A 1 366 ? 12.237 -6.334 3.305 1.00 97.44 366 ASP A O 1
ATOM 2975 N N . PHE A 1 367 ? 11.067 -4.487 3.835 1.00 96.62 367 PHE A N 1
ATOM 2976 C CA . PHE A 1 367 ? 10.489 -5.038 5.061 1.00 96.62 367 PHE A CA 1
ATOM 2977 C C . PHE A 1 367 ? 9.673 -6.309 4.788 1.00 96.62 367 PHE A C 1
ATOM 2979 O O . PHE A 1 367 ? 9.900 -7.335 5.431 1.00 96.62 367 PHE A O 1
ATOM 2986 N N . LEU A 1 368 ? 8.776 -6.278 3.796 1.00 96.56 368 LEU A N 1
ATOM 2987 C CA . LEU A 1 368 ? 7.975 -7.452 3.437 1.00 96.56 368 LEU A CA 1
ATOM 2988 C C . LEU A 1 368 ? 8.825 -8.566 2.822 1.00 96.56 368 LEU A C 1
ATOM 2990 O O . LEU A 1 368 ? 8.609 -9.731 3.133 1.00 96.56 368 LEU A O 1
ATOM 2994 N N . THR A 1 369 ? 9.828 -8.221 2.011 1.00 95.50 369 THR A N 1
ATOM 2995 C CA . THR A 1 369 ? 10.759 -9.198 1.420 1.00 95.50 369 THR A CA 1
ATOM 2996 C C . THR A 1 369 ? 11.533 -9.936 2.512 1.00 95.50 369 THR A C 1
ATOM 2998 O O . THR A 1 369 ? 11.656 -11.159 2.469 1.00 95.50 369 THR A O 1
ATOM 3001 N N . TYR A 1 370 ? 12.026 -9.205 3.517 1.00 93.19 370 TYR A N 1
ATOM 3002 C CA . TYR A 1 370 ? 12.688 -9.789 4.679 1.00 93.19 370 TYR A CA 1
ATOM 3003 C C . TYR A 1 370 ? 11.730 -10.703 5.451 1.00 93.19 370 TYR A C 1
ATOM 3005 O O . TYR A 1 370 ? 12.044 -11.868 5.684 1.00 93.19 370 TYR A O 1
ATOM 3013 N N . ARG A 1 371 ? 10.532 -10.218 5.794 1.00 91.81 371 ARG A N 1
ATOM 3014 C CA . ARG A 1 371 ? 9.516 -11.013 6.497 1.00 91.81 371 ARG A CA 1
ATOM 3015 C C . ARG A 1 371 ? 9.185 -12.308 5.750 1.00 91.81 371 ARG A C 1
ATOM 3017 O O . ARG A 1 371 ? 9.194 -13.381 6.346 1.00 91.81 371 ARG A O 1
ATOM 3024 N N . ASP A 1 372 ? 8.929 -12.226 4.449 1.00 86.75 372 ASP A N 1
ATOM 3025 C CA . ASP A 1 372 ? 8.547 -13.381 3.635 1.00 86.75 372 ASP A CA 1
ATOM 3026 C C . ASP A 1 372 ? 9.703 -14.400 3.530 1.00 86.75 372 ASP A C 1
ATOM 3028 O O . ASP A 1 372 ? 9.460 -15.607 3.538 1.00 86.75 372 ASP A O 1
ATOM 3032 N N . ALA A 1 373 ? 10.962 -13.940 3.521 1.00 88.94 373 ALA A N 1
ATOM 3033 C CA . ALA A 1 373 ? 12.145 -14.805 3.505 1.00 88.94 373 ALA A CA 1
ATOM 3034 C C . ALA A 1 373 ? 12.403 -15.537 4.837 1.00 88.94 373 ALA A C 1
ATOM 3036 O O . ALA A 1 373 ? 12.870 -16.677 4.827 1.00 88.94 373 ALA A O 1
ATOM 3037 N N . TYR A 1 374 ? 12.113 -14.902 5.979 1.00 87.50 374 TYR A N 1
ATOM 3038 C CA . TYR A 1 374 ? 12.338 -15.478 7.316 1.00 87.50 374 TYR A CA 1
ATOM 3039 C C . TYR A 1 374 ? 11.089 -16.120 7.939 1.00 87.50 374 TYR A C 1
ATOM 3041 O O . TYR A 1 374 ? 11.191 -16.775 8.977 1.00 87.50 374 TYR A O 1
ATOM 3049 N N . GLY A 1 375 ? 9.941 -16.004 7.271 1.00 83.38 375 GLY A N 1
ATOM 3050 C CA . GLY A 1 375 ? 8.668 -16.587 7.670 1.00 83.38 375 GLY A CA 1
ATOM 3051 C C . GLY A 1 375 ? 7.731 -15.564 8.310 1.00 83.38 375 GLY A C 1
ATOM 3052 O O . GLY A 1 375 ? 8.118 -14.787 9.181 1.00 83.38 375 GLY A O 1
ATOM 3053 N N . ARG A 1 376 ? 6.460 -15.603 7.893 1.00 84.19 376 ARG A N 1
ATOM 3054 C CA . ARG A 1 376 ? 5.382 -14.782 8.459 1.00 84.19 376 ARG A CA 1
ATOM 3055 C C . ARG A 1 376 ? 5.186 -15.124 9.949 1.00 84.19 376 ARG A C 1
ATOM 3057 O O . ARG A 1 376 ? 4.982 -16.305 10.245 1.00 84.19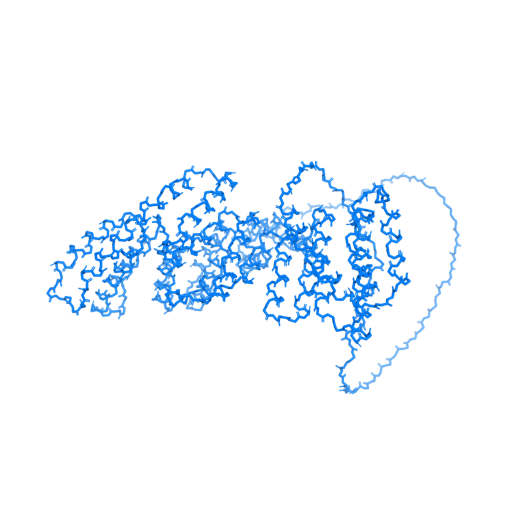 376 ARG A O 1
ATOM 3064 N N . PRO A 1 377 ? 5.193 -14.142 10.869 1.00 86.06 377 PRO A N 1
ATOM 3065 C CA . PRO A 1 377 ? 4.941 -14.402 12.285 1.00 86.06 377 PRO A CA 1
ATOM 3066 C C . PRO A 1 377 ? 3.558 -15.005 12.528 1.00 86.06 377 PRO A C 1
ATOM 3068 O O . PRO A 1 377 ? 2.585 -14.635 11.867 1.00 86.06 377 PRO A O 1
ATOM 3071 N N . GLU A 1 378 ? 3.459 -15.889 13.521 1.00 84.81 378 GLU A N 1
ATOM 3072 C CA . GLU A 1 378 ? 2.193 -16.523 13.908 1.00 84.81 378 GLU A CA 1
ATOM 3073 C C . GLU A 1 378 ? 1.195 -15.500 14.476 1.00 84.81 378 GLU A C 1
ATOM 3075 O O . GLU A 1 378 ? -0.010 -15.629 14.270 1.00 84.81 378 GLU A O 1
ATOM 3080 N N . GLU A 1 379 ? 1.679 -14.440 15.135 1.00 85.19 379 GLU A N 1
ATOM 3081 C CA . GLU A 1 379 ? 0.826 -13.381 15.682 1.00 85.19 379 GLU A CA 1
ATOM 3082 C C . GLU A 1 379 ? 0.356 -12.347 14.639 1.00 85.19 379 GLU A C 1
ATOM 3084 O O . GLU A 1 379 ? -0.412 -11.434 14.977 1.00 85.19 379 GLU A O 1
ATOM 3089 N N . LEU A 1 380 ? 0.800 -12.453 13.379 1.00 92.00 380 LEU A N 1
ATOM 3090 C CA . LEU A 1 380 ? 0.376 -11.540 12.321 1.00 92.00 380 LEU A CA 1
ATOM 3091 C C . LEU A 1 380 ? -1.074 -11.840 11.927 1.00 92.00 380 LEU A C 1
ATOM 3093 O O . LEU A 1 380 ? -1.419 -12.947 11.513 1.00 92.00 380 LEU A O 1
ATOM 3097 N N . GLN A 1 381 ? -1.934 -10.831 12.026 1.00 93.69 381 GLN A N 1
ATOM 3098 C CA . GLN A 1 381 ? -3.362 -10.987 11.783 1.00 93.69 381 GLN A CA 1
ATOM 3099 C C . GLN A 1 381 ? -3.653 -11.401 10.340 1.00 93.69 381 GLN A C 1
ATOM 3101 O O . GLN A 1 381 ? -2.943 -11.043 9.397 1.00 93.69 381 GLN A O 1
ATOM 3106 N N . ASP A 1 382 ? -4.755 -12.123 10.152 1.00 93.69 382 ASP A N 1
ATOM 3107 C CA . ASP A 1 382 ? -5.178 -12.607 8.843 1.00 93.69 382 ASP A CA 1
ATOM 3108 C C . ASP A 1 382 ? -6.140 -11.641 8.130 1.00 93.69 382 ASP A C 1
ATOM 3110 O O . ASP A 1 382 ? -7.244 -12.007 7.718 1.00 93.69 382 ASP A O 1
ATOM 3114 N N . LEU A 1 383 ? -5.707 -10.383 7.998 1.00 95.19 383 LEU A N 1
ATOM 3115 C CA . LEU A 1 383 ? -6.460 -9.282 7.383 1.00 95.19 383 LEU A CA 1
ATOM 3116 C C . LEU A 1 383 ? -5.801 -8.807 6.079 1.00 95.19 383 LEU A C 1
ATOM 3118 O O . LEU A 1 383 ? -4.592 -8.991 5.919 1.00 95.19 383 LEU A O 1
ATOM 3122 N N . PRO A 1 384 ? -6.554 -8.171 5.155 1.00 92.62 384 PRO A N 1
ATOM 3123 C CA . PRO A 1 384 ? -6.045 -7.776 3.840 1.00 92.62 384 PRO A CA 1
ATOM 3124 C C . PRO A 1 384 ? -4.713 -7.021 3.885 1.00 92.62 384 PRO A C 1
ATOM 3126 O O . PRO A 1 384 ? -3.784 -7.395 3.177 1.00 92.62 384 PRO A O 1
ATOM 3129 N N . ILE A 1 385 ? -4.584 -6.036 4.781 1.00 93.88 385 ILE A N 1
ATOM 3130 C CA . ILE A 1 385 ? -3.376 -5.213 4.915 1.00 93.88 385 ILE A CA 1
ATOM 3131 C C . ILE A 1 385 ? -2.128 -6.044 5.257 1.00 93.88 385 ILE A C 1
ATOM 3133 O O . ILE A 1 385 ? -1.065 -5.810 4.691 1.00 93.88 385 ILE A O 1
ATOM 3137 N N . PHE A 1 386 ? -2.263 -7.067 6.105 1.00 95.06 386 PHE A N 1
ATOM 3138 C CA . PHE A 1 386 ? -1.148 -7.896 6.575 1.00 95.06 386 PHE A CA 1
ATOM 3139 C C . PHE A 1 386 ? -0.861 -9.101 5.666 1.00 95.06 386 PHE A C 1
ATOM 3141 O O . PHE A 1 386 ? 0.217 -9.687 5.750 1.00 95.06 386 PHE A O 1
ATOM 3148 N N . ARG A 1 387 ? -1.799 -9.461 4.777 1.00 93.25 387 ARG A N 1
ATOM 3149 C CA . ARG A 1 387 ? -1.618 -10.506 3.751 1.00 93.25 387 ARG A CA 1
ATOM 3150 C C . ARG A 1 387 ? -0.825 -10.036 2.533 1.00 93.25 387 ARG A C 1
ATOM 3152 O O . ARG A 1 387 ? -0.424 -10.875 1.734 1.00 93.25 387 ARG A O 1
ATOM 3159 N N . GLN A 1 388 ? -0.626 -8.729 2.380 1.00 94.50 388 GLN A N 1
ATOM 3160 C CA . GLN A 1 388 ? 0.116 -8.174 1.253 1.00 94.50 388 GLN A CA 1
ATOM 3161 C C . GLN A 1 388 ? 1.541 -8.730 1.198 1.00 94.50 388 GLN A C 1
ATOM 3163 O O . GLN A 1 388 ? 2.240 -8.806 2.215 1.00 94.50 388 GLN A O 1
ATOM 3168 N N . THR A 1 389 ? 1.962 -9.081 -0.011 1.00 95.25 389 THR A N 1
ATOM 3169 C CA . THR A 1 389 ? 3.330 -9.480 -0.343 1.00 95.25 389 THR A CA 1
ATOM 3170 C C . THR A 1 389 ? 4.158 -8.273 -0.783 1.00 95.25 389 THR A C 1
ATOM 3172 O O . THR A 1 389 ? 3.625 -7.207 -1.112 1.00 95.25 389 THR A O 1
ATOM 3175 N N . ALA A 1 390 ? 5.478 -8.450 -0.864 1.00 97.31 390 ALA A N 1
ATOM 3176 C CA . ALA A 1 390 ? 6.367 -7.454 -1.463 1.00 97.31 390 ALA A CA 1
ATOM 3177 C C . ALA A 1 390 ? 5.968 -7.091 -2.913 1.00 97.31 390 ALA A C 1
ATOM 3179 O O . ALA A 1 390 ? 6.096 -5.934 -3.316 1.00 97.31 390 ALA A O 1
ATOM 3180 N N . VAL A 1 391 ? 5.434 -8.051 -3.681 1.00 97.38 391 VAL A N 1
ATOM 3181 C CA . VAL A 1 391 ? 4.941 -7.833 -5.054 1.00 97.38 391 VAL A CA 1
ATOM 3182 C C . VAL A 1 391 ? 3.698 -6.947 -5.058 1.00 97.38 391 VAL A C 1
ATOM 3184 O O . VAL A 1 391 ? 3.624 -6.020 -5.864 1.00 97.38 391 VAL A O 1
ATOM 3187 N N . ASP A 1 392 ? 2.747 -7.183 -4.150 1.00 96.94 392 ASP A N 1
ATOM 3188 C CA . ASP A 1 392 ? 1.518 -6.383 -4.055 1.00 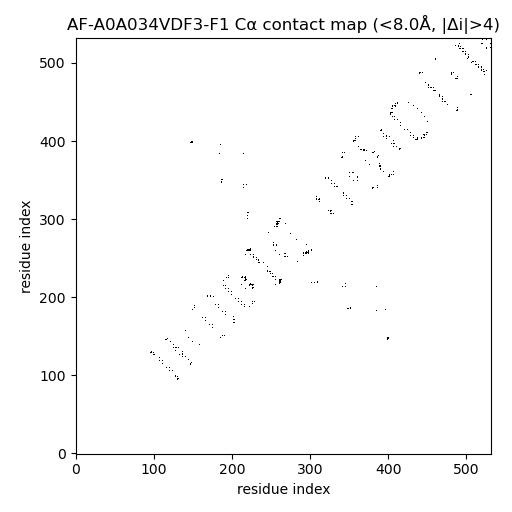96.94 392 ASP A CA 1
ATOM 3189 C C . ASP A 1 392 ? 1.835 -4.919 -3.727 1.00 96.94 392 ASP A C 1
ATOM 3191 O O . ASP A 1 392 ? 1.334 -3.997 -4.375 1.00 96.94 392 ASP A O 1
ATOM 3195 N N . VAL A 1 393 ? 2.734 -4.699 -2.764 1.00 98.25 393 VAL A N 1
ATOM 3196 C CA . VAL A 1 393 ? 3.182 -3.352 -2.393 1.00 98.25 393 VAL A CA 1
ATOM 3197 C C . VAL A 1 393 ? 3.991 -2.700 -3.511 1.00 98.25 393 VAL A C 1
ATOM 3199 O O . VAL A 1 393 ? 3.814 -1.511 -3.765 1.00 98.25 393 VAL A O 1
ATOM 3202 N N . ASN A 1 394 ? 4.830 -3.447 -4.232 1.00 98.38 394 ASN A N 1
ATOM 3203 C CA . ASN A 1 394 ? 5.554 -2.900 -5.378 1.00 98.38 394 ASN A CA 1
ATOM 3204 C C . ASN A 1 394 ? 4.599 -2.484 -6.518 1.00 98.38 394 ASN A C 1
ATOM 3206 O O . ASN A 1 394 ? 4.765 -1.400 -7.074 1.00 98.38 394 ASN A O 1
ATOM 3210 N N . LYS A 1 395 ? 3.531 -3.249 -6.789 1.00 96.75 395 LYS A N 1
ATOM 3211 C CA . LYS A 1 395 ? 2.480 -2.842 -7.742 1.00 96.75 395 LYS A CA 1
ATOM 3212 C C . LYS A 1 395 ? 1.781 -1.551 -7.310 1.00 96.75 395 LYS A C 1
ATOM 3214 O O . LYS A 1 395 ? 1.563 -0.665 -8.134 1.00 96.75 395 LYS A O 1
ATOM 3219 N N . ARG A 1 396 ? 1.472 -1.400 -6.015 1.00 97.38 396 ARG A N 1
ATOM 3220 C CA . ARG A 1 396 ? 0.942 -0.138 -5.462 1.00 97.38 396 ARG A CA 1
ATOM 3221 C C . ARG A 1 396 ? 1.934 1.012 -5.637 1.00 97.38 396 ARG A C 1
ATOM 3223 O O . ARG A 1 396 ? 1.531 2.098 -6.049 1.00 97.38 396 ARG A O 1
ATOM 3230 N N . ALA A 1 397 ? 3.217 0.770 -5.386 1.00 97.75 397 ALA A N 1
ATOM 3231 C CA . ALA A 1 397 ? 4.271 1.759 -5.578 1.00 97.75 397 ALA A CA 1
ATOM 3232 C C . ALA A 1 397 ? 4.364 2.217 -7.042 1.00 97.75 397 ALA A C 1
ATOM 3234 O O . ALA A 1 397 ? 4.442 3.415 -7.296 1.00 97.75 397 ALA A O 1
ATOM 3235 N N . LEU A 1 398 ? 4.280 1.296 -8.006 1.00 95.69 398 LEU A N 1
ATOM 3236 C CA . LEU A 1 398 ? 4.315 1.618 -9.436 1.00 95.69 398 LEU A CA 1
ATOM 3237 C C . LEU A 1 398 ? 3.090 2.412 -9.903 1.00 95.69 398 LEU A C 1
ATOM 3239 O O . LEU A 1 398 ? 3.237 3.267 -10.766 1.00 95.69 398 LEU A O 1
ATOM 3243 N N . ARG A 1 399 ? 1.912 2.227 -9.293 1.00 94.12 399 ARG A N 1
ATOM 3244 C CA . ARG A 1 399 ? 0.740 3.092 -9.552 1.00 94.12 399 ARG A CA 1
ATOM 3245 C C . ARG A 1 399 ? 0.916 4.527 -9.035 1.00 94.12 399 ARG A C 1
ATOM 3247 O O . ARG A 1 399 ? 0.234 5.431 -9.506 1.00 94.12 399 ARG A O 1
ATOM 3254 N N . ASN A 1 400 ? 1.801 4.730 -8.060 1.00 95.06 400 ASN A N 1
ATOM 3255 C CA . ASN A 1 400 ? 2.093 6.037 -7.465 1.00 95.06 400 ASN A CA 1
ATOM 3256 C C . ASN A 1 400 ? 3.277 6.748 -8.129 1.00 95.06 400 ASN A C 1
ATOM 3258 O O . ASN A 1 400 ? 3.240 7.953 -8.354 1.00 95.06 400 ASN A O 1
ATOM 3262 N N . CYS A 1 401 ? 4.329 5.989 -8.423 1.00 94.44 401 CYS A N 1
ATOM 3263 C CA . CYS A 1 401 ? 5.624 6.465 -8.886 1.00 94.44 401 CYS A CA 1
ATOM 3264 C C . CYS A 1 401 ? 5.988 5.771 -10.205 1.00 94.44 401 CYS A C 1
ATOM 3266 O O . CYS A 1 401 ? 7.027 5.114 -10.297 1.00 94.44 401 CYS A O 1
ATOM 3268 N N . THR A 1 402 ? 5.134 5.909 -11.223 1.00 91.19 402 THR A N 1
ATOM 3269 C CA . THR A 1 402 ? 5.311 5.269 -12.542 1.00 91.19 402 THR A CA 1
ATOM 3270 C C . THR A 1 402 ? 6.633 5.647 -13.211 1.00 91.19 402 THR A C 1
ATOM 3272 O O . THR A 1 402 ? 7.166 4.892 -14.003 1.00 91.19 402 THR A O 1
ATOM 3275 N N . TRP A 1 403 ? 7.222 6.791 -12.873 1.00 90.69 403 TRP A N 1
ATOM 3276 C CA . TRP A 1 403 ? 8.498 7.250 -13.430 1.00 90.69 403 TRP A CA 1
ATOM 3277 C C . TRP A 1 403 ? 9.738 6.614 -12.780 1.00 90.69 403 TRP A C 1
ATOM 3279 O O . TRP A 1 403 ? 10.859 7.003 -13.110 1.00 90.69 403 TRP A O 1
ATOM 3289 N N . SER A 1 404 ? 9.577 5.716 -11.802 1.00 95.19 404 SER A N 1
ATOM 3290 C CA . SER A 1 404 ? 10.700 5.189 -11.022 1.00 95.19 404 SER A CA 1
ATOM 3291 C C . SER A 1 404 ? 11.295 3.923 -11.627 1.00 95.19 404 SER A C 1
ATOM 3293 O O . SER A 1 404 ? 10.757 2.828 -11.470 1.00 95.19 404 SER A O 1
ATOM 3295 N N . GLU A 1 405 ? 12.488 4.049 -12.202 1.00 96.38 405 GLU A N 1
ATOM 3296 C CA . GLU A 1 405 ? 13.281 2.922 -12.693 1.00 96.38 405 GLU A CA 1
ATOM 3297 C C . GLU A 1 405 ? 13.581 1.904 -11.584 1.00 96.38 405 GLU A C 1
ATOM 3299 O O . GLU A 1 405 ? 13.476 0.696 -11.790 1.00 96.38 405 GLU A O 1
ATOM 3304 N N . LYS A 1 406 ? 13.862 2.386 -10.365 1.00 97.81 406 LYS A N 1
ATOM 3305 C CA . LYS A 1 406 ? 14.170 1.534 -9.206 1.00 97.81 406 LYS A CA 1
ATOM 3306 C C . LYS A 1 406 ? 13.022 0.596 -8.854 1.00 97.81 406 LYS A C 1
ATOM 3308 O O . LYS A 1 406 ? 13.274 -0.535 -8.448 1.00 97.81 406 LYS A O 1
ATOM 3313 N N . LEU A 1 407 ? 11.775 1.053 -8.983 1.00 98.25 407 LEU A N 1
ATOM 3314 C CA . LEU A 1 407 ? 10.610 0.227 -8.671 1.00 98.25 407 LEU A CA 1
ATOM 3315 C C . LEU A 1 407 ? 10.402 -0.876 -9.711 1.00 98.25 407 LEU A C 1
ATOM 3317 O O . LEU A 1 407 ? 10.097 -1.996 -9.305 1.00 98.25 407 LEU A O 1
ATOM 3321 N N . TYR A 1 408 ? 10.638 -0.601 -10.999 1.00 98.31 408 TYR A N 1
ATOM 3322 C CA . TYR A 1 408 ? 10.599 -1.621 -12.055 1.00 98.31 408 TYR A CA 1
ATOM 3323 C C . TYR A 1 408 ? 11.708 -2.659 -11.894 1.00 98.31 408 TYR A C 1
ATOM 3325 O O . TYR A 1 408 ? 11.421 -3.854 -11.905 1.00 98.31 408 TYR A O 1
ATOM 3333 N N . VAL A 1 409 ? 12.949 -2.220 -11.650 1.00 98.38 409 VAL A N 1
ATOM 3334 C CA . VAL A 1 409 ? 14.077 -3.116 -11.331 1.00 98.38 409 VAL A CA 1
ATOM 3335 C C . VAL A 1 409 ? 13.727 -3.995 -10.132 1.00 98.38 409 VAL A C 1
ATOM 3337 O O . VAL A 1 409 ? 13.826 -5.219 -10.193 1.00 98.38 409 VAL A O 1
ATOM 3340 N N . LYS A 1 410 ? 13.229 -3.387 -9.047 1.00 98.50 410 LYS A N 1
ATOM 3341 C CA . LYS A 1 410 ? 12.796 -4.127 -7.859 1.00 98.50 410 LYS A CA 1
ATOM 3342 C C . LYS A 1 410 ? 11.678 -5.121 -8.183 1.00 98.50 410 LYS A C 1
ATOM 3344 O O . LYS A 1 410 ? 11.682 -6.211 -7.621 1.00 98.50 410 LYS A O 1
ATOM 3349 N N . HIS A 1 411 ? 10.750 -4.777 -9.077 1.00 98.50 411 HIS A N 1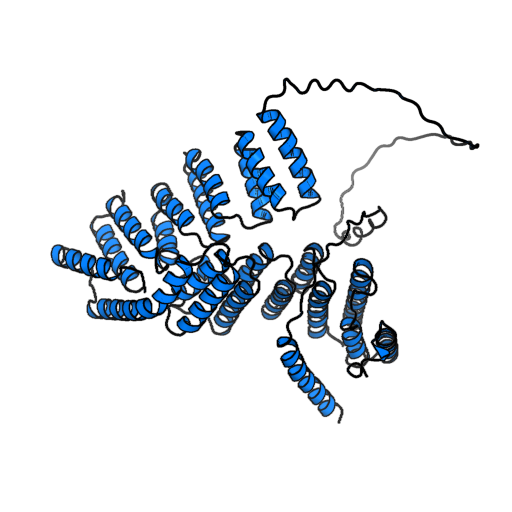
ATOM 3350 C CA . HIS A 1 411 ? 9.675 -5.677 -9.488 1.00 98.50 411 HIS A CA 1
ATOM 3351 C C . HIS A 1 411 ? 10.220 -6.911 -10.214 1.00 98.50 411 HIS A C 1
ATOM 3353 O O . HIS A 1 411 ? 9.892 -8.026 -9.819 1.00 98.50 411 HIS A O 1
ATOM 3359 N N . MET A 1 412 ? 11.111 -6.728 -11.196 1.00 98.56 412 MET A N 1
ATOM 3360 C CA . MET A 1 412 ? 11.751 -7.837 -11.917 1.00 98.56 412 MET A CA 1
ATOM 3361 C C . MET A 1 412 ? 12.489 -8.781 -10.961 1.00 98.56 412 MET A C 1
ATOM 3363 O O . MET A 1 412 ? 12.285 -9.991 -11.018 1.00 98.56 412 MET A O 1
ATOM 3367 N N . LEU A 1 413 ? 13.264 -8.228 -10.021 1.00 98.00 413 LEU A N 1
ATOM 3368 C CA . LEU A 1 413 ? 13.990 -9.011 -9.016 1.00 98.00 413 LEU A CA 1
ATOM 3369 C C . LEU A 1 413 ? 13.052 -9.816 -8.103 1.00 98.00 413 LEU A C 1
ATOM 3371 O O . LEU A 1 413 ? 13.341 -10.967 -7.778 1.00 98.00 413 LEU A O 1
ATOM 3375 N N . LEU A 1 414 ? 11.917 -9.236 -7.695 1.00 97.94 414 LEU A N 1
ATOM 3376 C CA . LEU A 1 414 ? 10.913 -9.947 -6.896 1.00 97.94 414 LEU A CA 1
ATOM 3377 C C . LEU A 1 414 ? 10.274 -11.099 -7.681 1.00 97.94 414 LEU A C 1
ATOM 3379 O O . LEU A 1 414 ? 10.088 -12.185 -7.133 1.00 97.94 414 LEU A O 1
ATOM 3383 N N . LEU A 1 415 ? 9.936 -10.879 -8.954 1.00 97.81 415 LEU A N 1
ATOM 3384 C CA . LEU A 1 415 ? 9.368 -11.917 -9.816 1.00 97.81 415 LEU A CA 1
ATOM 3385 C C . LEU A 1 415 ? 10.373 -13.052 -10.055 1.00 97.81 415 LEU A C 1
ATOM 3387 O O . LEU A 1 415 ? 10.010 -14.223 -9.930 1.00 97.81 415 LEU A O 1
ATOM 3391 N N . GLU A 1 416 ? 11.637 -12.715 -10.309 1.00 97.06 416 GLU A N 1
ATOM 3392 C CA . GLU A 1 416 ? 12.729 -13.680 -10.445 1.00 97.06 416 GLU A CA 1
ATOM 3393 C C . GLU A 1 416 ? 12.905 -14.520 -9.175 1.00 97.06 416 GLU A C 1
ATOM 3395 O O . GLU A 1 416 ? 12.934 -15.748 -9.247 1.00 97.06 416 GLU A O 1
ATOM 3400 N N . GLN A 1 417 ? 12.945 -13.887 -7.997 1.00 95.00 417 GLN A N 1
ATOM 3401 C CA . GLN A 1 417 ? 13.075 -14.591 -6.717 1.00 95.00 417 GLN A CA 1
ATOM 3402 C C . GLN A 1 417 ? 11.915 -15.569 -6.465 1.00 95.00 417 GLN A C 1
ATOM 3404 O O . GLN A 1 417 ? 12.106 -16.625 -5.860 1.00 95.00 417 GLN A O 1
ATOM 3409 N N . LEU A 1 418 ? 10.713 -15.231 -6.933 1.00 94.62 418 LEU A N 1
ATOM 3410 C CA . LEU A 1 418 ? 9.525 -16.080 -6.836 1.00 94.62 418 LEU A CA 1
ATOM 3411 C C . LEU A 1 418 ? 9.451 -17.157 -7.931 1.00 94.62 418 LEU A C 1
ATOM 3413 O O . LEU A 1 418 ? 8.472 -17.906 -7.967 1.00 94.62 418 LEU A O 1
ATOM 3417 N N . GLY A 1 419 ? 10.445 -17.237 -8.821 1.00 96.00 419 GLY A N 1
ATOM 3418 C CA . GLY A 1 419 ? 10.468 -18.186 -9.932 1.00 96.00 419 GLY A CA 1
ATOM 3419 C C . GLY A 1 419 ? 9.328 -17.964 -10.925 1.00 96.00 419 GLY A C 1
ATOM 3420 O O . GLY A 1 419 ? 8.762 -18.930 -11.438 1.00 96.00 419 GLY A O 1
ATOM 3421 N N . LYS A 1 420 ? 8.931 -16.704 -11.138 1.00 97.62 420 LYS A N 1
ATOM 3422 C CA . LYS A 1 420 ? 7.922 -16.336 -12.137 1.00 97.62 420 LYS A CA 1
ATOM 3423 C C . LYS A 1 420 ? 8.445 -16.537 -13.555 1.00 97.62 420 LYS A C 1
ATOM 3425 O O . LYS A 1 420 ? 9.643 -16.721 -13.772 1.00 97.62 420 LYS A O 1
ATOM 3430 N N . SER A 1 421 ? 7.517 -16.571 -14.506 1.00 96.94 421 SER A N 1
ATOM 3431 C CA . SER A 1 421 ? 7.842 -16.858 -15.900 1.00 96.94 421 SER A CA 1
ATOM 3432 C C . SER A 1 421 ? 8.662 -15.727 -16.523 1.00 96.94 421 SER A C 1
ATOM 3434 O O . SER A 1 421 ? 8.666 -14.594 -16.034 1.00 96.94 421 SER A O 1
ATOM 3436 N N . ARG A 1 422 ? 9.363 -16.030 -17.618 1.00 95.50 422 ARG A N 1
ATOM 3437 C CA . ARG A 1 422 ? 10.092 -15.011 -18.380 1.00 95.50 422 ARG A CA 1
ATOM 3438 C C . ARG A 1 422 ? 9.133 -13.962 -18.936 1.00 95.50 422 ARG A C 1
ATOM 3440 O O . ARG A 1 422 ? 9.483 -12.787 -18.981 1.00 95.50 422 ARG A O 1
ATOM 3447 N N . GLU A 1 423 ? 7.946 -14.398 -19.334 1.00 97.19 423 GLU A N 1
ATOM 3448 C CA . GLU A 1 423 ? 6.868 -13.564 -19.845 1.00 97.19 423 GLU A CA 1
ATOM 3449 C C . GLU A 1 423 ? 6.420 -12.550 -18.785 1.00 97.19 423 GLU A C 1
ATOM 3451 O O . GLU A 1 423 ? 6.338 -11.363 -19.091 1.00 97.19 423 GLU A O 1
ATOM 3456 N N . ASP A 1 424 ? 6.253 -12.981 -17.526 1.00 97.38 424 ASP A N 1
ATOM 3457 C CA . ASP A 1 424 ? 5.910 -12.077 -16.416 1.00 97.38 424 ASP A CA 1
ATOM 3458 C C . ASP A 1 424 ? 6.971 -10.975 -16.238 1.00 97.38 424 ASP A C 1
ATOM 3460 O O . ASP A 1 424 ? 6.631 -9.819 -16.005 1.00 97.38 424 ASP A O 1
ATOM 3464 N N . VAL A 1 425 ? 8.266 -11.311 -16.339 1.00 98.00 425 VAL A N 1
ATOM 3465 C CA . VAL A 1 425 ? 9.370 -10.338 -16.201 1.00 98.00 425 VAL A CA 1
ATOM 3466 C C . VAL A 1 425 ? 9.452 -9.409 -17.417 1.00 98.00 425 VAL A C 1
ATOM 3468 O O . VAL A 1 425 ? 9.727 -8.217 -17.269 1.00 98.00 425 VAL A O 1
ATOM 3471 N N . GLN A 1 426 ? 9.196 -9.933 -18.617 1.00 97.44 426 GLN A N 1
ATOM 3472 C CA . GLN A 1 426 ? 9.163 -9.150 -19.849 1.00 97.44 426 GLN A CA 1
ATOM 3473 C C . GLN A 1 426 ? 8.019 -8.125 -19.841 1.00 97.44 426 GLN A C 1
ATOM 3475 O O . GLN A 1 426 ? 8.244 -6.978 -20.222 1.00 97.44 426 GLN A O 1
ATOM 3480 N N . GLU A 1 427 ? 6.836 -8.481 -19.335 1.00 97.25 427 GLU A N 1
ATOM 3481 C CA . GLU A 1 427 ? 5.706 -7.548 -19.203 1.00 97.25 427 GLU A CA 1
ATOM 3482 C C . GLU A 1 427 ? 6.088 -6.320 -18.356 1.00 97.25 427 GLU A C 1
ATOM 3484 O O . GLU A 1 427 ? 5.716 -5.191 -18.677 1.00 97.25 427 GLU A O 1
ATOM 3489 N N . VAL A 1 428 ? 6.914 -6.501 -17.316 1.00 97.69 428 VAL A N 1
ATOM 3490 C CA . VAL A 1 428 ? 7.438 -5.388 -16.503 1.00 97.69 428 VAL A CA 1
ATOM 3491 C C . VAL A 1 428 ? 8.276 -4.421 -17.336 1.00 97.69 428 VAL A C 1
ATOM 3493 O O . VAL A 1 428 ? 8.150 -3.204 -17.177 1.00 97.69 428 VAL A O 1
ATOM 3496 N N . LEU A 1 429 ? 9.134 -4.946 -18.216 1.00 96.75 429 LEU A N 1
ATOM 3497 C CA . LEU A 1 429 ? 9.953 -4.131 -19.110 1.00 96.75 429 LEU A CA 1
ATOM 3498 C C . LEU A 1 429 ? 9.059 -3.337 -20.062 1.00 96.75 429 LEU A C 1
ATOM 3500 O O . LEU A 1 429 ? 9.222 -2.125 -20.176 1.00 96.75 429 LEU A O 1
ATOM 3504 N N . GLU A 1 430 ? 8.095 -3.998 -20.696 1.00 94.56 430 GLU A N 1
ATOM 3505 C CA . GLU A 1 430 ? 7.154 -3.376 -21.631 1.00 94.56 430 GLU A CA 1
ATOM 3506 C C . GLU A 1 430 ? 6.346 -2.263 -20.950 1.00 94.56 430 GLU A C 1
ATOM 3508 O O . GLU A 1 430 ? 6.311 -1.133 -21.442 1.00 94.56 430 GLU A O 1
ATOM 3513 N N . CYS A 1 431 ? 5.816 -2.527 -19.751 1.00 93.00 431 CYS A N 1
ATOM 3514 C CA . CYS A 1 431 ? 5.117 -1.534 -18.933 1.00 93.00 431 CYS A CA 1
ATOM 3515 C C . CYS A 1 431 ? 6.002 -0.331 -18.581 1.00 93.00 431 CYS A C 1
ATOM 3517 O O . CYS A 1 431 ? 5.524 0.800 -18.509 1.00 93.00 431 CYS A O 1
ATOM 3519 N N . SER A 1 432 ? 7.296 -0.555 -18.338 1.00 93.69 432 SER A N 1
ATOM 3520 C CA . SER A 1 432 ? 8.235 0.526 -18.029 1.00 93.69 432 SER A CA 1
ATOM 3521 C C . SER A 1 432 ? 8.499 1.434 -19.234 1.00 93.69 432 SER A C 1
ATOM 3523 O O . SER A 1 432 ? 8.692 2.638 -19.071 1.00 93.69 432 SER A O 1
ATOM 3525 N N . MET A 1 433 ? 8.445 0.892 -20.457 1.00 88.50 433 MET A N 1
ATOM 3526 C CA . MET A 1 433 ? 8.666 1.667 -21.682 1.00 88.50 433 MET A CA 1
ATOM 3527 C C . MET A 1 433 ? 7.508 2.627 -21.969 1.00 88.50 433 MET A C 1
ATOM 3529 O O . MET A 1 433 ? 7.727 3.704 -22.524 1.00 88.50 433 MET A O 1
ATOM 3533 N N . THR A 1 434 ? 6.292 2.292 -21.530 1.00 85.94 434 THR A N 1
ATOM 3534 C CA . THR A 1 434 ? 5.125 3.180 -21.632 1.00 85.94 434 THR A CA 1
ATOM 3535 C C . THR A 1 434 ? 5.005 4.154 -20.458 1.00 85.94 434 THR A C 1
ATOM 3537 O O . THR A 1 434 ? 4.169 5.052 -20.494 1.00 85.94 434 THR A O 1
ATOM 3540 N N . ALA A 1 435 ? 5.837 4.019 -19.421 1.00 80.62 435 ALA A N 1
ATOM 3541 C CA . ALA A 1 435 ? 5.716 4.775 -18.173 1.00 80.62 435 ALA A CA 1
ATOM 3542 C C . ALA A 1 435 ? 6.240 6.223 -18.238 1.00 80.62 435 ALA A C 1
ATOM 3544 O O . ALA A 1 435 ? 6.021 7.002 -17.308 1.00 80.62 435 ALA A O 1
ATOM 3545 N N . GLY A 1 436 ? 6.916 6.594 -19.333 1.00 75.31 436 GLY A N 1
ATOM 3546 C CA . GLY A 1 436 ? 7.354 7.967 -19.597 1.00 75.31 436 GLY A CA 1
ATOM 3547 C C . GLY A 1 436 ? 8.547 8.424 -18.750 1.00 75.31 436 GLY A C 1
ATOM 3548 O O . GLY A 1 436 ? 8.466 9.450 -18.072 1.00 75.31 436 GLY A O 1
ATOM 3549 N N . PHE A 1 437 ? 9.663 7.685 -18.784 1.00 87.75 437 PHE A N 1
ATOM 3550 C CA . PHE A 1 437 ? 10.908 8.090 -18.116 1.00 87.75 437 PHE A CA 1
ATOM 3551 C C . PHE A 1 437 ? 11.404 9.472 -18.563 1.00 87.75 437 PHE A C 1
ATOM 3553 O O . PHE A 1 437 ? 11.276 9.860 -19.724 1.00 87.75 437 PHE A O 1
ATOM 3560 N N . GLN A 1 438 ? 12.004 10.214 -17.628 1.00 85.81 438 GLN A N 1
ATOM 3561 C CA . GLN A 1 438 ? 12.465 11.583 -17.870 1.00 85.81 438 GLN A CA 1
ATOM 3562 C C . GLN A 1 438 ? 13.865 11.628 -18.487 1.00 85.81 438 GLN A C 1
ATOM 3564 O O . GLN A 1 438 ? 14.213 12.611 -19.143 1.00 85.81 438 GLN A O 1
ATOM 3569 N N . THR A 1 439 ? 14.678 10.591 -18.268 1.00 90.19 439 THR A N 1
ATOM 3570 C CA . THR A 1 439 ? 16.046 10.508 -18.788 1.00 90.19 439 THR A CA 1
ATOM 3571 C C . THR A 1 439 ? 16.335 9.145 -19.414 1.00 90.19 439 THR A C 1
ATOM 3573 O O . THR A 1 439 ? 15.763 8.125 -19.027 1.00 90.19 439 THR A O 1
ATOM 3576 N N . ALA A 1 440 ? 17.282 9.121 -20.354 1.00 91.19 440 ALA A N 1
ATOM 3577 C CA . ALA A 1 440 ? 17.767 7.889 -20.972 1.00 91.19 440 ALA A CA 1
ATOM 3578 C C . ALA A 1 440 ? 18.372 6.910 -19.947 1.00 91.19 440 ALA A C 1
ATOM 3580 O O . ALA A 1 440 ? 18.153 5.707 -20.041 1.00 91.19 440 ALA A O 1
ATOM 3581 N N . GLU A 1 441 ? 19.068 7.423 -18.924 1.00 92.12 441 GLU A N 1
ATOM 3582 C CA . GLU A 1 441 ? 19.691 6.618 -17.860 1.00 92.12 441 GLU A CA 1
ATOM 3583 C C . GLU A 1 441 ? 18.671 5.741 -17.117 1.00 92.12 441 GLU A C 1
ATOM 3585 O O . GLU A 1 441 ? 18.955 4.586 -16.798 1.00 92.12 441 GLU A O 1
ATOM 3590 N N . GLN A 1 442 ? 17.460 6.257 -16.888 1.00 93.31 442 GLN A N 1
ATOM 3591 C CA . GLN A 1 442 ? 16.380 5.494 -16.262 1.00 93.31 442 GLN A CA 1
ATOM 3592 C C . GLN A 1 442 ? 15.944 4.318 -17.141 1.00 93.31 442 GLN A C 1
ATOM 3594 O O . GLN A 1 442 ? 15.853 3.190 -16.658 1.00 93.31 442 GLN A O 1
ATOM 3599 N N . ALA A 1 443 ? 15.745 4.557 -18.441 1.00 93.56 443 ALA A N 1
ATOM 3600 C CA . ALA A 1 443 ? 15.386 3.507 -19.391 1.00 93.56 443 ALA A CA 1
ATOM 3601 C C . ALA A 1 443 ? 16.500 2.453 -19.517 1.00 93.56 443 ALA A C 1
ATOM 3603 O O . ALA A 1 443 ? 16.222 1.256 -19.452 1.00 93.56 443 ALA A O 1
ATOM 3604 N N . VAL A 1 444 ? 17.764 2.886 -19.622 1.00 94.56 444 VAL A N 1
ATOM 3605 C CA . VAL A 1 444 ? 18.935 1.991 -19.641 1.00 94.56 444 VAL A CA 1
ATOM 3606 C C . VAL A 1 444 ? 18.988 1.121 -18.396 1.00 94.56 444 VAL A C 1
ATOM 3608 O O . VAL A 1 444 ? 19.236 -0.074 -18.511 1.00 94.56 444 VAL A O 1
ATOM 3611 N N . THR A 1 445 ? 18.722 1.687 -17.219 1.00 96.00 445 THR A N 1
ATOM 3612 C CA . THR A 1 445 ? 18.751 0.948 -15.950 1.00 96.00 445 THR A CA 1
ATOM 3613 C C . THR A 1 445 ? 17.766 -0.223 -15.959 1.00 96.00 445 THR A C 1
ATOM 3615 O O . THR A 1 445 ? 18.130 -1.332 -15.570 1.00 96.00 445 THR A O 1
ATOM 3618 N N . VAL A 1 446 ? 16.540 -0.018 -16.455 1.00 97.31 446 VAL A N 1
ATOM 3619 C CA . VAL A 1 446 ? 15.541 -1.098 -16.535 1.00 97.31 446 VAL A CA 1
ATOM 3620 C C . VAL A 1 446 ? 15.914 -2.137 -17.598 1.00 97.31 446 VAL A C 1
ATOM 3622 O O . VAL A 1 446 ? 15.833 -3.337 -17.337 1.00 97.31 446 VAL A O 1
ATOM 3625 N N . TRP A 1 447 ? 16.386 -1.700 -18.772 1.00 97.00 447 TRP A N 1
ATOM 3626 C CA . TRP A 1 447 ? 16.875 -2.614 -19.812 1.00 97.00 447 TRP A CA 1
ATOM 3627 C C . TRP A 1 447 ? 18.052 -3.465 -19.336 1.00 97.00 447 TRP A C 1
ATOM 3629 O O . TRP A 1 447 ? 18.091 -4.663 -19.610 1.00 97.00 447 TRP A O 1
ATOM 3639 N N . LEU A 1 448 ? 19.002 -2.869 -18.614 1.00 97.38 448 LEU A N 1
ATOM 3640 C CA . LEU A 1 448 ? 20.145 -3.579 -18.052 1.00 97.38 448 LEU A CA 1
ATOM 3641 C C . LEU A 1 448 ? 19.710 -4.655 -17.062 1.00 97.38 448 LEU A C 1
ATOM 3643 O O . LEU A 1 448 ? 20.244 -5.763 -17.131 1.00 97.38 448 LEU A O 1
ATOM 3647 N N . GLU A 1 449 ? 18.742 -4.379 -16.185 1.00 98.12 449 GLU A N 1
ATOM 3648 C CA . GLU A 1 449 ? 18.230 -5.413 -15.281 1.00 98.12 449 GLU A CA 1
ATOM 3649 C C . GLU A 1 449 ? 17.591 -6.559 -16.068 1.00 98.12 449 GLU A C 1
ATOM 3651 O O . GLU A 1 449 ? 17.955 -7.712 -15.854 1.00 98.12 449 GLU A O 1
ATOM 3656 N N . TYR A 1 450 ? 16.729 -6.265 -17.047 1.00 98.50 450 TYR A N 1
ATOM 3657 C CA . TYR A 1 450 ? 16.110 -7.306 -17.872 1.00 98.50 450 TYR A CA 1
ATOM 3658 C C . TYR A 1 450 ? 17.145 -8.154 -18.632 1.00 98.50 450 TYR A C 1
ATOM 3660 O O . TYR A 1 450 ? 17.082 -9.384 -18.637 1.00 98.50 450 TYR A O 1
ATOM 3668 N N . LEU A 1 451 ? 18.155 -7.523 -19.236 1.00 98.44 451 LEU A N 1
ATOM 3669 C CA . LEU A 1 451 ? 19.238 -8.230 -19.926 1.00 98.44 451 LEU A CA 1
ATOM 3670 C C . LEU A 1 451 ? 20.085 -9.064 -18.956 1.00 98.44 451 LEU A C 1
ATOM 3672 O O . LEU A 1 451 ? 20.543 -10.153 -19.309 1.00 98.44 451 LEU A O 1
ATOM 3676 N N . THR A 1 452 ? 20.271 -8.593 -17.723 1.00 97.88 452 THR A N 1
ATOM 3677 C CA . THR A 1 452 ? 20.978 -9.345 -16.680 1.00 97.88 452 THR A CA 1
ATOM 3678 C C . THR A 1 452 ? 20.134 -10.517 -16.171 1.00 97.88 452 THR A C 1
ATOM 3680 O O . THR A 1 452 ? 20.672 -11.605 -15.965 1.00 97.88 452 THR A O 1
ATOM 3683 N N . TYR A 1 453 ? 18.815 -10.358 -16.063 1.00 98.31 453 TYR A N 1
ATOM 3684 C CA . TYR A 1 453 ? 17.885 -11.459 -15.825 1.00 98.31 453 TYR A CA 1
ATOM 3685 C C . TYR A 1 453 ? 18.014 -12.533 -16.915 1.00 98.31 453 TYR A C 1
ATOM 3687 O O . TYR A 1 453 ? 18.248 -13.702 -16.597 1.00 98.31 453 TYR A O 1
ATOM 3695 N N . LEU A 1 454 ? 17.973 -12.146 -18.198 1.00 97.94 454 LEU A N 1
ATOM 3696 C CA . LEU A 1 454 ? 18.147 -13.086 -19.311 1.00 97.94 454 LEU A CA 1
ATOM 3697 C C . LEU A 1 454 ? 19.513 -13.779 -19.258 1.00 97.94 454 LEU A C 1
ATOM 3699 O O . LEU A 1 454 ? 19.594 -14.991 -19.445 1.00 97.94 454 LEU A O 1
ATOM 3703 N N . ARG A 1 455 ? 20.583 -13.044 -18.932 1.00 97.00 455 ARG A N 1
ATOM 3704 C CA . ARG A 1 455 ? 21.929 -13.604 -18.734 1.00 97.00 455 ARG A CA 1
ATOM 3705 C C . ARG A 1 455 ? 21.942 -14.730 -17.696 1.00 97.00 455 ARG A C 1
ATOM 3707 O O . ARG A 1 455 ? 22.662 -15.709 -17.889 1.00 97.00 455 ARG A O 1
ATOM 3714 N N . ARG A 1 456 ? 21.203 -14.583 -16.590 1.00 96.62 456 ARG A N 1
ATOM 3715 C CA . ARG A 1 456 ? 21.123 -15.582 -15.508 1.00 96.62 456 ARG A CA 1
ATOM 3716 C C . ARG A 1 456 ? 20.308 -16.821 -15.904 1.00 96.62 456 ARG A C 1
ATOM 3718 O O . ARG A 1 456 ? 20.572 -17.892 -15.369 1.00 96.62 456 ARG A O 1
ATOM 3725 N N . HIS A 1 457 ? 19.374 -16.680 -16.846 1.00 96.44 457 HIS A N 1
ATOM 3726 C CA . HIS A 1 457 ? 18.400 -17.719 -17.207 1.00 96.44 457 HIS A CA 1
ATOM 3727 C C . HIS A 1 457 ? 18.605 -18.350 -18.589 1.00 96.44 457 HIS A C 1
ATOM 3729 O O . HIS A 1 457 ? 17.886 -19.280 -18.937 1.00 96.44 457 HIS A O 1
ATOM 3735 N N . THR A 1 458 ? 19.567 -17.868 -19.376 1.00 97.12 458 THR A N 1
ATOM 3736 C CA . THR A 1 458 ? 19.893 -18.444 -20.687 1.00 97.12 458 THR A CA 1
ATOM 3737 C C . THR A 1 458 ? 20.689 -19.731 -20.506 1.00 97.12 458 THR A C 1
ATOM 3739 O O . THR A 1 458 ? 21.740 -19.727 -19.858 1.00 97.12 458 THR A O 1
ATOM 3742 N N . ASN A 1 459 ? 20.240 -20.824 -21.122 1.00 96.88 459 ASN A N 1
ATOM 3743 C CA . ASN A 1 459 ? 21.069 -22.008 -21.278 1.00 96.88 459 ASN A CA 1
ATOM 3744 C C . ASN A 1 459 ? 22.065 -21.806 -22.428 1.00 96.88 459 ASN A C 1
ATOM 3746 O O . ASN A 1 459 ? 21.714 -21.919 -23.599 1.00 96.88 459 ASN A O 1
ATOM 3750 N N . TYR A 1 460 ? 23.330 -21.560 -22.089 1.00 96.31 460 TYR A N 1
ATOM 3751 C CA . TYR A 1 460 ? 24.381 -21.288 -23.074 1.00 96.31 460 TYR A CA 1
ATOM 3752 C C . TYR A 1 460 ? 24.777 -22.490 -23.946 1.00 96.31 460 TYR A C 1
ATOM 3754 O O . TYR A 1 460 ? 25.513 -22.322 -24.914 1.00 96.31 460 TYR A O 1
ATOM 3762 N N . GLU A 1 461 ? 24.300 -23.695 -23.629 1.00 95.62 461 GLU A N 1
ATOM 3763 C CA . GLU A 1 461 ? 24.468 -24.873 -24.490 1.00 95.62 461 GLU A CA 1
ATOM 3764 C C . GLU A 1 461 ? 23.407 -24.945 -25.602 1.00 95.62 461 GLU A C 1
ATOM 3766 O O . GLU A 1 461 ? 23.526 -25.760 -26.516 1.00 95.62 461 GLU A O 1
ATOM 3771 N N . ASN A 1 462 ? 22.361 -24.116 -25.519 1.00 96.56 462 ASN A N 1
ATOM 3772 C CA . ASN A 1 462 ? 21.285 -24.047 -26.494 1.00 96.56 462 ASN A CA 1
ATOM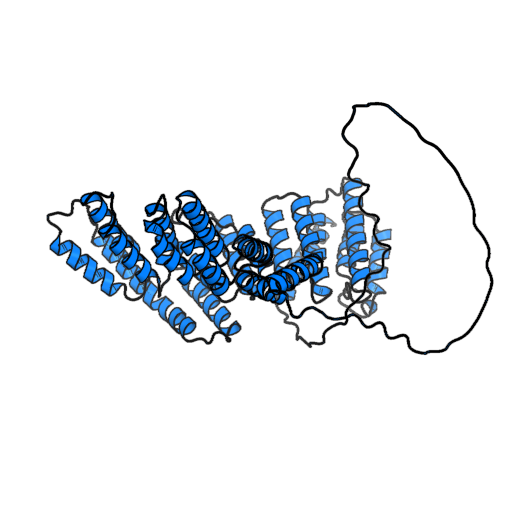 3773 C C . ASN A 1 462 ? 21.485 -22.839 -27.423 1.00 96.56 462 ASN A C 1
ATOM 3775 O O . ASN A 1 462 ? 21.260 -21.693 -27.028 1.00 96.56 462 ASN A O 1
ATOM 3779 N N . ASP A 1 463 ? 21.872 -23.104 -28.672 1.00 95.06 463 ASP A N 1
ATOM 3780 C CA . ASP A 1 463 ? 22.125 -22.068 -29.681 1.00 95.06 463 ASP A CA 1
ATOM 3781 C C . ASP A 1 463 ? 20.904 -21.158 -29.914 1.00 95.06 463 ASP A C 1
ATOM 3783 O O . ASP A 1 463 ? 21.065 -19.945 -30.064 1.00 95.06 463 ASP A O 1
ATOM 3787 N N . ASP A 1 464 ? 19.682 -21.704 -29.859 1.00 96.31 464 ASP A N 1
ATOM 3788 C CA . ASP A 1 464 ? 18.455 -20.921 -30.049 1.00 96.31 464 ASP A CA 1
ATOM 3789 C C . ASP A 1 464 ? 18.253 -19.908 -28.910 1.00 96.31 464 ASP A C 1
ATOM 3791 O O . ASP A 1 464 ? 17.881 -18.755 -29.145 1.00 96.31 464 ASP A O 1
ATOM 3795 N N . GLU A 1 465 ? 18.533 -20.304 -27.666 1.00 96.50 465 GLU A N 1
ATOM 3796 C CA . GLU A 1 465 ? 18.443 -19.408 -26.507 1.00 96.50 465 GLU A CA 1
ATOM 3797 C C . GLU A 1 465 ? 19.543 -18.341 -26.526 1.00 96.50 465 GLU A C 1
ATOM 3799 O O . GLU A 1 465 ? 19.266 -17.166 -26.265 1.00 96.50 465 GLU A O 1
ATOM 3804 N N . CYS A 1 466 ? 20.766 -18.715 -26.911 1.0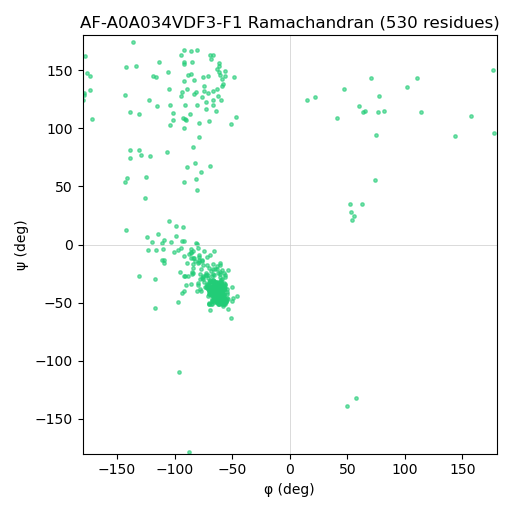0 97.31 466 CYS A N 1
ATOM 3805 C CA . CYS A 1 466 ? 21.868 -17.780 -27.144 1.00 97.31 466 CYS A CA 1
ATOM 3806 C C . CYS A 1 466 ? 21.511 -16.732 -28.209 1.00 97.31 466 CYS A C 1
ATOM 3808 O O . CYS A 1 466 ? 21.774 -15.536 -28.039 1.00 97.31 466 CYS A O 1
ATOM 3810 N N . ASP A 1 467 ? 20.869 -17.154 -29.296 1.00 96.81 467 ASP A N 1
ATOM 3811 C CA . ASP A 1 467 ? 20.422 -16.252 -30.352 1.00 96.81 467 ASP A CA 1
ATOM 3812 C C . ASP A 1 467 ? 19.274 -15.350 -29.897 1.00 96.81 467 ASP A C 1
ATOM 3814 O O . ASP A 1 467 ? 19.251 -14.163 -30.238 1.00 96.81 467 ASP A O 1
ATOM 3818 N N . ILE A 1 468 ? 18.348 -15.856 -29.080 1.00 96.75 468 ILE A N 1
ATOM 3819 C CA . ILE A 1 468 ? 17.314 -15.033 -28.442 1.00 96.75 468 ILE A CA 1
ATOM 3820 C C . ILE A 1 468 ? 17.952 -13.976 -27.530 1.00 96.75 468 ILE A C 1
ATOM 3822 O O . ILE A 1 468 ? 17.550 -12.810 -27.586 1.00 96.75 468 ILE A O 1
ATOM 3826 N N . LEU A 1 469 ? 18.959 -14.333 -26.728 1.00 97.62 469 LEU A N 1
ATOM 3827 C CA . LEU A 1 469 ? 19.681 -13.388 -25.873 1.00 97.62 469 LEU A CA 1
ATOM 3828 C C . LEU A 1 469 ? 20.325 -12.269 -26.709 1.00 97.62 469 LEU A C 1
ATOM 3830 O O . LEU A 1 469 ? 20.086 -11.087 -26.453 1.00 97.62 469 LEU A O 1
ATOM 3834 N N . ARG A 1 470 ? 21.059 -12.621 -27.774 1.00 97.94 470 ARG A N 1
ATOM 3835 C CA . ARG A 1 470 ? 21.661 -11.651 -28.711 1.00 97.94 470 ARG A CA 1
ATOM 3836 C C . ARG A 1 470 ? 20.624 -10.749 -29.380 1.00 97.94 470 ARG A C 1
ATOM 3838 O O . ARG A 1 470 ? 20.886 -9.566 -29.601 1.00 97.94 470 ARG A O 1
ATOM 3845 N N . LYS A 1 471 ? 19.454 -11.288 -29.734 1.00 97.88 471 LYS A N 1
ATOM 3846 C CA . LYS A 1 471 ? 18.342 -10.501 -30.291 1.00 97.88 471 LYS A CA 1
ATOM 3847 C C . LYS A 1 471 ? 17.805 -9.493 -29.276 1.00 97.88 471 LYS A C 1
ATOM 3849 O O . LYS A 1 471 ? 17.544 -8.363 -29.665 1.00 97.88 471 LYS A O 1
ATOM 3854 N N . ASN A 1 472 ? 17.711 -9.854 -27.995 1.00 97.94 472 ASN A N 1
ATOM 3855 C CA . ASN A 1 472 ? 17.272 -8.933 -26.942 1.00 97.94 472 ASN A CA 1
ATOM 3856 C C . ASN A 1 472 ? 18.285 -7.802 -26.701 1.00 97.94 472 ASN A C 1
ATOM 3858 O O . ASN A 1 472 ? 17.879 -6.651 -26.577 1.00 97.94 472 ASN A O 1
ATOM 3862 N N . PHE A 1 473 ? 19.593 -8.085 -26.725 1.00 97.81 473 PHE A N 1
ATOM 3863 C CA . PHE A 1 473 ? 20.613 -7.027 -26.672 1.00 97.81 473 PHE A CA 1
ATOM 3864 C C . PHE A 1 473 ? 20.526 -6.063 -27.865 1.00 97.81 473 PHE A C 1
ATOM 3866 O O . PHE A 1 473 ? 20.562 -4.846 -27.683 1.00 97.81 473 PHE A O 1
ATOM 3873 N N . ASN A 1 474 ? 20.366 -6.593 -29.083 1.00 96.00 474 ASN A N 1
ATOM 3874 C CA . ASN A 1 474 ? 20.132 -5.768 -30.273 1.00 96.00 474 ASN A CA 1
ATOM 3875 C C . ASN A 1 474 ? 18.858 -4.926 -30.158 1.00 96.00 474 ASN A C 1
ATOM 3877 O O . ASN A 1 474 ? 18.860 -3.759 -30.546 1.00 96.00 474 ASN A O 1
ATOM 3881 N N . LEU A 1 475 ? 17.773 -5.520 -29.656 1.00 96.00 475 LEU A N 1
ATOM 3882 C CA . LEU A 1 475 ? 16.496 -4.840 -29.475 1.00 96.00 475 LEU A CA 1
ATOM 3883 C C . LEU A 1 475 ? 16.643 -3.663 -28.507 1.00 96.00 475 LEU A C 1
ATOM 3885 O O . LEU A 1 475 ? 16.261 -2.551 -28.860 1.00 96.00 475 LEU A O 1
ATOM 3889 N N . ALA A 1 476 ? 17.273 -3.886 -27.350 1.00 95.50 476 ALA A N 1
ATOM 3890 C CA . ALA A 1 476 ? 17.555 -2.841 -26.370 1.00 95.50 476 ALA A CA 1
ATOM 3891 C C . ALA A 1 476 ? 18.352 -1.686 -26.995 1.00 95.50 476 ALA A C 1
ATOM 3893 O O . ALA A 1 476 ? 17.956 -0.526 -26.895 1.00 95.50 476 ALA A O 1
ATOM 3894 N N . TRP A 1 477 ? 19.441 -2.010 -27.704 1.00 91.75 477 TRP A N 1
ATOM 3895 C CA . TRP A 1 477 ? 20.274 -1.023 -28.397 1.00 91.75 477 TRP A CA 1
ATOM 3896 C C . TRP A 1 477 ? 19.485 -0.216 -29.437 1.00 91.75 477 TRP A C 1
ATOM 3898 O O . TRP A 1 477 ? 19.630 1.002 -29.525 1.00 91.75 477 TRP A O 1
ATOM 3908 N N . THR A 1 478 ? 18.620 -0.888 -30.199 1.00 92.50 478 THR A N 1
ATOM 3909 C CA . THR A 1 478 ? 17.808 -0.263 -31.250 1.00 92.50 478 THR A CA 1
ATOM 3910 C C . THR A 1 478 ? 16.756 0.670 -30.659 1.00 92.50 478 THR A C 1
ATOM 3912 O O . THR A 1 478 ? 16.702 1.831 -31.053 1.00 92.50 478 THR A O 1
ATOM 3915 N N . ILE A 1 479 ? 15.965 0.201 -29.688 1.00 92.38 479 ILE A N 1
ATOM 3916 C CA . ILE A 1 479 ? 14.892 0.987 -29.058 1.00 92.38 479 ILE A CA 1
ATOM 3917 C C . ILE A 1 479 ? 15.469 2.212 -28.347 1.00 92.38 479 ILE A C 1
ATOM 3919 O O . ILE A 1 479 ? 15.019 3.336 -28.572 1.00 92.38 479 ILE A O 1
ATOM 3923 N N . LEU A 1 480 ? 16.502 2.019 -27.521 1.00 92.00 480 LEU A N 1
ATOM 3924 C CA . LEU A 1 480 ? 17.121 3.125 -26.792 1.00 92.00 480 LEU A CA 1
ATOM 3925 C C . LEU A 1 480 ? 17.763 4.130 -27.756 1.00 92.00 480 LEU A C 1
ATOM 3927 O O . LEU A 1 480 ? 17.605 5.337 -27.574 1.00 92.00 480 LEU A O 1
ATOM 3931 N N . GLY A 1 481 ? 18.427 3.648 -28.811 1.00 90.38 481 GLY A N 1
ATOM 3932 C CA . GLY A 1 481 ? 18.999 4.493 -29.858 1.00 90.38 481 GLY A CA 1
ATOM 3933 C C . GLY A 1 481 ? 17.947 5.275 -30.651 1.00 90.38 481 GLY A C 1
ATOM 3934 O O . GLY A 1 481 ? 18.172 6.441 -30.961 1.00 90.38 481 GLY A O 1
ATOM 3935 N N . GLN A 1 482 ? 16.786 4.685 -30.942 1.00 90.62 482 GLN A N 1
ATOM 3936 C CA . GLN A 1 482 ? 15.672 5.382 -31.595 1.00 90.62 482 GLN A CA 1
ATOM 3937 C C . GLN A 1 482 ? 15.087 6.482 -30.703 1.00 90.62 482 GLN A C 1
ATOM 3939 O O . GLN A 1 482 ? 14.838 7.589 -31.176 1.00 90.62 482 GLN A O 1
ATOM 3944 N N . GLN A 1 483 ? 14.897 6.196 -29.414 1.00 89.25 483 GLN A N 1
ATOM 3945 C CA . GLN A 1 483 ? 14.239 7.117 -28.489 1.00 89.25 483 GLN A CA 1
ATOM 3946 C C . GLN A 1 483 ? 15.159 8.255 -28.016 1.00 89.25 483 GLN A C 1
ATOM 3948 O O . GLN A 1 483 ? 14.715 9.394 -27.879 1.00 89.25 483 GLN A O 1
ATOM 3953 N N . TRP A 1 484 ? 16.439 7.962 -27.772 1.00 88.81 484 TRP A N 1
ATOM 3954 C CA . TRP A 1 484 ? 17.375 8.883 -27.111 1.00 88.81 484 TRP A CA 1
ATOM 3955 C C . TRP A 1 484 ? 18.629 9.198 -27.939 1.00 88.81 484 TRP A C 1
ATOM 3957 O O . TRP A 1 484 ? 19.442 10.041 -27.544 1.00 88.81 484 TRP A O 1
ATOM 3967 N N . GLY A 1 485 ? 18.812 8.556 -29.095 1.00 87.75 485 GLY A N 1
ATOM 3968 C CA . GLY A 1 485 ? 19.967 8.772 -29.963 1.00 87.75 485 GLY A CA 1
ATOM 3969 C C . GLY A 1 485 ? 21.289 8.514 -29.242 1.00 87.75 485 GLY A C 1
ATOM 3970 O O . GLY A 1 485 ? 21.464 7.525 -28.538 1.00 87.75 485 GLY A O 1
ATOM 3971 N N . VAL A 1 486 ? 22.228 9.450 -29.385 1.00 80.56 486 VAL A N 1
ATOM 3972 C CA . VAL A 1 486 ? 23.570 9.364 -28.777 1.00 80.56 486 VAL A CA 1
ATOM 3973 C C . VAL A 1 486 ? 23.529 9.441 -27.241 1.00 80.56 486 VAL A C 1
ATOM 3975 O O . VAL A 1 486 ? 24.499 9.073 -26.586 1.00 80.56 486 VAL A O 1
ATOM 3978 N N . LEU A 1 487 ? 22.417 9.908 -26.659 1.00 80.62 487 LEU A N 1
ATOM 3979 C CA . LEU A 1 487 ? 22.233 9.997 -25.207 1.00 80.62 487 LEU A CA 1
ATOM 3980 C C . LEU A 1 487 ? 21.721 8.694 -24.583 1.00 80.62 487 LEU A C 1
ATOM 3982 O O . LEU A 1 487 ? 21.642 8.625 -23.361 1.00 80.62 487 LEU A O 1
ATOM 3986 N N . ALA A 1 488 ? 21.376 7.696 -25.405 1.00 83.88 488 ALA A N 1
ATOM 3987 C CA . ALA A 1 488 ? 20.808 6.421 -24.984 1.00 83.88 488 ALA A CA 1
ATOM 3988 C C . ALA A 1 488 ? 21.627 5.756 -23.879 1.00 83.88 488 ALA A C 1
ATOM 3990 O O . ALA A 1 488 ? 21.140 5.622 -22.770 1.00 83.88 488 ALA A O 1
ATOM 3991 N N . ASP A 1 489 ? 22.875 5.392 -24.170 1.00 82.94 489 ASP A N 1
ATOM 3992 C CA . ASP A 1 489 ? 23.772 4.687 -23.255 1.00 82.94 489 ASP A CA 1
ATOM 3993 C C . ASP A 1 489 ? 25.180 5.284 -23.375 1.00 82.94 489 ASP A C 1
ATOM 3995 O O . ASP A 1 489 ? 26.083 4.723 -24.001 1.00 82.94 489 ASP A O 1
ATOM 3999 N N . CYS A 1 490 ? 25.360 6.482 -22.808 1.00 82.31 490 CYS A N 1
ATOM 4000 C CA . CYS A 1 490 ? 26.608 7.253 -22.893 1.00 82.31 490 CYS A CA 1
ATOM 4001 C C . CYS A 1 490 ? 27.835 6.485 -22.375 1.00 82.31 490 CYS A C 1
ATOM 4003 O O . CYS A 1 490 ? 28.963 6.755 -22.787 1.00 82.31 490 CYS A O 1
ATOM 4005 N N . ASN A 1 491 ? 27.623 5.552 -21.448 1.00 83.69 491 ASN A N 1
ATOM 4006 C CA . ASN A 1 491 ? 28.675 4.721 -20.873 1.00 83.69 491 ASN A CA 1
ATOM 4007 C C . ASN A 1 491 ? 28.807 3.374 -21.595 1.00 83.69 491 ASN A C 1
ATOM 4009 O O . ASN A 1 491 ? 29.707 2.603 -21.272 1.00 83.69 491 ASN A O 1
ATOM 4013 N N . CYS A 1 492 ? 27.946 3.099 -22.576 1.00 88.56 492 CYS A N 1
ATOM 4014 C CA . CYS A 1 492 ? 27.874 1.842 -23.307 1.00 88.56 492 CYS A CA 1
ATOM 4015 C C . CYS A 1 492 ? 27.774 0.626 -22.366 1.00 88.56 492 CYS A C 1
ATOM 4017 O O . CYS A 1 492 ? 28.359 -0.417 -22.653 1.00 88.56 492 CYS A O 1
ATOM 4019 N N . GLU A 1 493 ? 27.085 0.756 -21.225 1.00 91.56 493 GLU A N 1
ATOM 4020 C CA . GLU A 1 493 ? 26.921 -0.306 -20.223 1.00 91.56 493 GLU A CA 1
ATOM 4021 C C . GLU A 1 493 ? 26.295 -1.569 -20.839 1.00 91.56 493 GLU A C 1
ATOM 4023 O O . GLU A 1 493 ? 26.744 -2.683 -20.555 1.00 91.56 493 GLU A O 1
ATOM 4028 N N . ILE A 1 494 ? 25.329 -1.411 -21.752 1.00 94.25 494 ILE A N 1
ATOM 4029 C CA . ILE A 1 494 ? 24.676 -2.528 -22.449 1.00 94.25 494 ILE A CA 1
ATOM 4030 C C . ILE A 1 494 ? 25.666 -3.228 -23.385 1.00 94.25 494 ILE A C 1
ATOM 4032 O O . ILE A 1 494 ? 25.774 -4.457 -23.370 1.00 94.25 494 ILE A O 1
ATOM 4036 N N . LEU A 1 495 ? 26.427 -2.462 -24.176 1.00 93.00 495 LEU A N 1
ATOM 4037 C CA . LEU A 1 495 ? 27.427 -3.024 -25.091 1.00 93.00 495 LEU A CA 1
ATOM 4038 C C . LEU A 1 495 ? 28.576 -3.696 -24.336 1.00 93.00 495 LEU A C 1
ATOM 4040 O O . LEU A 1 495 ? 29.071 -4.731 -24.778 1.00 93.00 495 LEU A O 1
ATOM 4044 N N . GLN A 1 496 ? 28.986 -3.144 -23.193 1.00 93.00 496 GLN A N 1
ATOM 4045 C CA . GLN A 1 496 ? 30.000 -3.746 -22.332 1.00 93.00 496 GLN A CA 1
ATOM 4046 C C . GLN A 1 496 ? 29.523 -5.082 -21.759 1.00 93.00 496 GLN A C 1
ATOM 4048 O O . GLN A 1 496 ? 30.256 -6.072 -21.832 1.00 93.00 496 GLN A O 1
ATOM 4053 N N . LEU A 1 497 ? 28.298 -5.135 -21.221 1.00 95.69 497 LEU A N 1
ATOM 4054 C CA . LEU A 1 497 ? 27.701 -6.378 -20.731 1.00 95.69 497 LEU A CA 1
ATOM 4055 C C . LEU A 1 497 ? 27.638 -7.421 -21.851 1.00 95.69 497 LEU A C 1
ATOM 4057 O O . LEU A 1 497 ? 28.080 -8.555 -21.668 1.00 95.69 497 LEU A O 1
ATOM 4061 N N . TRP A 1 498 ? 27.162 -7.024 -23.030 1.00 97.25 498 TRP A N 1
ATOM 4062 C CA . TRP A 1 498 ? 27.062 -7.917 -24.175 1.00 97.25 498 TRP A CA 1
ATOM 4063 C C . TRP A 1 498 ? 28.431 -8.410 -24.656 1.00 97.25 498 TRP A C 1
ATOM 4065 O O . TRP A 1 498 ? 28.641 -9.610 -24.826 1.00 97.25 498 TRP A O 1
ATOM 4075 N N . GLY A 1 499 ? 29.402 -7.509 -24.805 1.00 96.19 499 GLY A N 1
ATOM 4076 C CA . GLY A 1 499 ? 30.756 -7.846 -25.231 1.00 96.19 499 GLY A CA 1
ATOM 4077 C C . GLY A 1 499 ? 31.443 -8.828 -24.280 1.00 96.19 499 GLY A C 1
ATOM 4078 O O . GLY A 1 499 ? 32.144 -9.732 -24.738 1.00 96.19 499 GLY A O 1
ATOM 4079 N N . ARG A 1 500 ? 31.221 -8.704 -22.962 1.00 95.25 500 ARG A N 1
ATOM 4080 C CA . ARG A 1 500 ? 31.702 -9.685 -21.969 1.00 95.25 500 ARG A CA 1
ATOM 4081 C C . ARG A 1 500 ? 31.079 -11.063 -22.184 1.00 95.25 500 ARG A C 1
ATOM 4083 O O . ARG A 1 500 ? 31.787 -12.060 -22.066 1.00 95.25 500 ARG A O 1
ATOM 4090 N N . LEU A 1 501 ? 29.794 -11.128 -22.532 1.00 97.00 501 LEU A N 1
ATOM 4091 C CA . LEU A 1 501 ? 29.123 -12.398 -22.810 1.00 97.00 501 LEU A CA 1
ATOM 4092 C C . LEU A 1 501 ? 29.644 -13.067 -24.082 1.00 97.00 501 LEU A C 1
ATOM 4094 O O . LEU A 1 501 ? 29.892 -14.270 -24.054 1.00 97.00 501 LEU A O 1
ATOM 4098 N N . GLU A 1 502 ? 29.889 -12.296 -25.145 1.00 97.38 502 GLU A N 1
ATOM 4099 C CA . GLU A 1 502 ? 30.478 -12.806 -26.394 1.00 97.38 502 GLU A CA 1
ATOM 4100 C C . GLU A 1 502 ? 31.890 -13.371 -26.188 1.00 97.38 502 GLU A C 1
ATOM 4102 O O . GLU A 1 502 ? 32.220 -14.418 -26.739 1.00 97.38 502 GLU A O 1
ATOM 4107 N N . TYR A 1 503 ? 32.715 -12.744 -25.343 1.00 96.06 503 TYR A N 1
ATOM 4108 C CA . TYR A 1 503 ? 34.027 -13.300 -24.989 1.00 96.06 503 TYR A CA 1
ATOM 4109 C C . TYR A 1 503 ? 33.972 -14.483 -24.018 1.00 96.06 503 TYR A C 1
ATOM 4111 O O . TYR A 1 503 ? 34.901 -15.292 -24.002 1.00 96.06 503 TYR A O 1
ATOM 4119 N N . GLY A 1 504 ? 32.940 -14.550 -23.179 1.00 94.38 504 GLY A N 1
ATOM 4120 C CA . GLY A 1 504 ? 32.772 -15.587 -22.172 1.00 94.38 504 GLY A CA 1
ATOM 4121 C C . GLY A 1 504 ? 31.872 -16.720 -22.670 1.00 94.38 504 GLY A C 1
ATOM 4122 O O . GLY A 1 504 ? 32.293 -17.504 -23.523 1.00 94.38 504 GLY A O 1
ATOM 4123 N N . PRO A 1 505 ? 30.650 -16.848 -22.126 1.00 94.50 505 PRO A N 1
ATOM 4124 C CA . PRO A 1 505 ? 29.803 -18.015 -22.348 1.00 94.50 505 PRO A CA 1
ATOM 4125 C C . PRO A 1 505 ? 29.308 -18.188 -23.794 1.00 94.50 505 PRO A C 1
ATOM 4127 O O . PRO A 1 505 ? 29.065 -19.318 -24.197 1.00 94.50 505 PRO A O 1
ATOM 4130 N N . LEU A 1 506 ? 29.203 -17.119 -24.593 1.00 95.69 506 LEU A N 1
ATOM 4131 C CA . LEU A 1 506 ? 28.731 -17.192 -25.987 1.00 95.69 506 LEU A CA 1
ATOM 4132 C C . LEU A 1 506 ? 29.840 -17.520 -27.009 1.00 95.69 506 LEU A C 1
ATOM 4134 O O . LEU A 1 506 ? 29.536 -17.819 -28.163 1.00 95.69 506 LEU A O 1
ATOM 4138 N N . GLN A 1 507 ? 31.111 -17.461 -26.594 1.00 94.44 507 GLN A N 1
ATOM 4139 C CA . GLN A 1 507 ? 32.301 -17.877 -27.354 1.00 94.44 507 GLN A CA 1
ATOM 4140 C C . GLN A 1 507 ? 32.476 -17.278 -28.772 1.00 94.44 507 GLN A C 1
ATOM 4142 O O . GLN A 1 507 ? 33.162 -17.866 -29.612 1.00 94.44 507 GLN A O 1
ATOM 4147 N N . ASP A 1 508 ? 31.957 -16.077 -29.043 1.00 96.06 508 ASP A N 1
ATOM 4148 C CA . ASP A 1 508 ? 32.192 -15.328 -30.286 1.00 96.06 508 ASP A CA 1
ATOM 4149 C C . ASP A 1 508 ? 33.131 -14.134 -30.046 1.00 96.06 508 ASP A C 1
ATOM 4151 O O . ASP A 1 508 ? 32.743 -12.965 -29.961 1.00 96.06 508 ASP A O 1
ATOM 4155 N N . ALA A 1 509 ? 34.429 -14.429 -29.975 1.00 95.31 509 ALA A N 1
ATOM 4156 C CA . ALA A 1 509 ? 35.458 -13.414 -29.758 1.00 95.31 509 ALA A CA 1
ATOM 4157 C C . ALA A 1 509 ? 35.502 -12.337 -30.860 1.00 95.31 509 ALA A C 1
ATOM 4159 O O . ALA A 1 509 ? 35.959 -11.218 -30.611 1.00 95.31 509 ALA A O 1
ATOM 4160 N N . LYS A 1 510 ? 35.053 -12.652 -32.085 1.00 96.31 510 LYS A N 1
ATOM 4161 C CA . LYS A 1 510 ? 35.025 -11.679 -33.183 1.00 96.31 510 LYS A CA 1
ATOM 4162 C C . LYS A 1 510 ? 33.956 -10.628 -32.905 1.00 96.31 510 LYS A C 1
ATOM 4164 O O . LYS A 1 510 ? 34.268 -9.438 -32.927 1.00 96.31 510 LYS A O 1
ATOM 4169 N N . ARG A 1 511 ? 32.740 -11.066 -32.581 1.00 94.69 511 ARG A N 1
ATOM 4170 C CA . ARG A 1 511 ? 31.640 -10.172 -32.215 1.00 94.69 511 ARG A CA 1
ATOM 4171 C C . ARG A 1 511 ? 31.930 -9.401 -30.934 1.00 94.69 511 ARG A C 1
ATOM 4173 O O . ARG A 1 511 ? 31.702 -8.196 -30.888 1.00 94.69 511 ARG A O 1
ATOM 4180 N N . GLY A 1 512 ? 32.517 -10.055 -29.931 1.00 94.69 512 GLY A N 1
ATOM 4181 C CA . GLY A 1 512 ? 32.982 -9.385 -28.715 1.00 94.69 512 GLY A CA 1
ATOM 4182 C C . GLY A 1 512 ? 33.930 -8.224 -29.032 1.00 94.69 512 GLY A C 1
ATOM 4183 O O . GLY A 1 512 ? 33.740 -7.113 -28.540 1.00 94.69 512 GLY A O 1
ATOM 4184 N N . LYS A 1 513 ? 34.910 -8.431 -29.923 1.00 94.31 513 LYS A N 1
ATOM 4185 C CA . LYS A 1 513 ? 35.813 -7.362 -30.377 1.00 94.31 513 LYS A CA 1
ATOM 4186 C C . LYS A 1 513 ? 35.077 -6.222 -31.079 1.00 94.31 513 LYS A C 1
ATOM 4188 O O . LYS A 1 513 ? 35.413 -5.064 -30.838 1.00 94.31 513 LYS A O 1
ATOM 4193 N N . GLU A 1 514 ? 34.120 -6.534 -31.948 1.00 94.69 514 GLU A N 1
ATOM 4194 C CA . GLU A 1 514 ? 33.312 -5.531 -32.653 1.00 94.69 514 GLU A CA 1
ATOM 4195 C C . GLU A 1 514 ? 32.528 -4.658 -31.660 1.00 94.69 514 GLU A C 1
ATOM 4197 O O . GLU A 1 514 ? 32.675 -3.439 -31.693 1.00 94.69 514 GLU A O 1
ATOM 4202 N N . LEU A 1 515 ? 31.815 -5.266 -30.704 1.00 94.06 515 LEU A N 1
ATOM 4203 C CA . LEU A 1 515 ? 31.045 -4.555 -29.672 1.00 94.06 515 LEU A CA 1
ATOM 4204 C C . LEU A 1 515 ? 31.920 -3.632 -28.814 1.00 94.06 515 LEU A C 1
ATOM 4206 O O . LEU A 1 515 ? 31.570 -2.474 -28.590 1.00 94.06 515 LEU A O 1
ATOM 4210 N N . TRP A 1 516 ? 33.084 -4.116 -28.370 1.00 91.62 516 TRP A N 1
ATOM 4211 C CA . TRP A 1 516 ? 34.028 -3.297 -27.604 1.00 91.62 516 TRP A CA 1
ATOM 4212 C C . TRP A 1 516 ? 34.625 -2.163 -28.438 1.00 91.62 516 TRP A C 1
ATOM 4214 O O . TRP A 1 516 ? 34.805 -1.065 -27.923 1.00 91.62 516 TRP A O 1
ATOM 4224 N N . THR A 1 517 ? 34.894 -2.394 -29.726 1.00 90.56 517 THR A N 1
ATOM 4225 C CA . THR A 1 517 ? 35.358 -1.332 -30.632 1.00 90.56 517 THR A CA 1
ATOM 4226 C C . THR A 1 517 ? 34.297 -0.235 -30.739 1.00 90.56 517 THR A C 1
ATOM 4228 O O . THR A 1 517 ? 34.611 0.931 -30.519 1.00 90.56 517 THR A O 1
ATOM 4231 N N . THR A 1 518 ? 33.029 -0.603 -30.946 1.00 89.44 518 THR A N 1
ATOM 4232 C CA . THR A 1 518 ? 31.908 0.348 -30.974 1.00 89.44 518 THR A CA 1
ATOM 4233 C C . THR A 1 518 ? 31.755 1.110 -29.656 1.00 89.44 518 THR A C 1
ATOM 4235 O O . THR A 1 518 ? 31.583 2.328 -29.673 1.00 89.44 518 THR A O 1
ATOM 4238 N N . ALA A 1 519 ? 31.866 0.433 -28.508 1.00 88.00 519 ALA A N 1
ATOM 4239 C CA . ALA A 1 519 ? 31.789 1.084 -27.199 1.00 88.00 519 ALA A CA 1
ATOM 4240 C C . ALA A 1 519 ? 32.917 2.116 -26.986 1.00 88.00 519 ALA A C 1
ATOM 4242 O O . ALA A 1 519 ? 32.677 3.182 -26.418 1.00 88.00 519 ALA A O 1
ATOM 4243 N N . MET A 1 520 ? 34.129 1.826 -27.476 1.00 84.88 520 MET A N 1
ATOM 4244 C CA . MET A 1 520 ? 35.295 2.719 -27.388 1.00 84.88 520 MET A CA 1
ATOM 4245 C C . MET A 1 520 ? 35.211 3.919 -28.329 1.00 84.88 520 MET A C 1
ATOM 4247 O O . MET A 1 520 ? 35.657 5.012 -27.979 1.00 84.88 520 MET A O 1
ATOM 4251 N N . GLU A 1 521 ? 34.659 3.715 -29.523 1.00 85.25 521 GLU A N 1
ATOM 4252 C CA . GLU A 1 521 ? 34.467 4.763 -30.531 1.00 85.25 521 GLU A CA 1
ATOM 4253 C C . GLU A 1 521 ? 33.283 5.689 -30.205 1.00 85.25 521 GLU A C 1
ATOM 4255 O O . GLU A 1 521 ? 33.163 6.766 -30.789 1.00 85.25 521 GLU A O 1
ATOM 4260 N N . SER A 1 522 ? 32.422 5.296 -29.264 1.00 81.81 522 SER A N 1
ATOM 4261 C CA . SER A 1 522 ? 31.249 6.067 -28.858 1.00 81.81 522 SER A CA 1
ATOM 4262 C C . SER A 1 522 ? 31.602 7.180 -27.865 1.00 81.81 522 SER A C 1
ATOM 4264 O O . SER A 1 522 ? 32.239 6.943 -26.838 1.00 81.81 522 SER A O 1
ATOM 4266 N N . ALA A 1 523 ? 31.121 8.397 -28.141 1.00 74.56 523 ALA A N 1
ATOM 4267 C CA . ALA A 1 523 ? 31.317 9.580 -27.295 1.00 74.56 523 ALA A CA 1
ATOM 4268 C C . ALA A 1 523 ? 32.802 9.795 -26.906 1.00 74.56 523 ALA A C 1
ATOM 4270 O O . ALA A 1 523 ? 33.699 9.620 -27.729 1.00 74.56 523 ALA A O 1
ATOM 4271 N N . ASP A 1 524 ? 33.073 10.169 -25.653 1.00 72.44 524 ASP A N 1
ATOM 4272 C CA . ASP A 1 524 ? 34.433 10.376 -25.132 1.00 72.44 524 ASP A CA 1
ATOM 4273 C C . ASP A 1 524 ? 35.014 9.112 -24.464 1.00 72.44 524 ASP A C 1
ATOM 4275 O O . ASP A 1 524 ? 36.003 9.190 -23.727 1.00 72.44 524 ASP A O 1
ATOM 4279 N N . ASN A 1 525 ? 34.416 7.933 -24.691 1.00 76.94 525 ASN A N 1
ATOM 4280 C CA . ASN A 1 525 ? 34.783 6.692 -23.996 1.00 76.94 525 ASN A CA 1
ATOM 4281 C C . ASN A 1 525 ? 36.234 6.272 -24.242 1.00 76.94 525 ASN A C 1
ATOM 4283 O O . ASN A 1 525 ? 36.899 5.816 -23.313 1.00 76.94 525 ASN A O 1
ATOM 4287 N N . SER A 1 526 ? 36.771 6.548 -25.431 1.00 72.50 526 SER A N 1
ATOM 4288 C CA . SER A 1 526 ? 38.191 6.356 -25.757 1.00 72.50 526 SER A CA 1
ATOM 4289 C C . SER A 1 526 ? 39.166 7.048 -24.789 1.00 72.50 526 SER A C 1
ATOM 4291 O O . SER A 1 526 ? 40.317 6.629 -24.676 1.00 72.50 526 SER A O 1
ATOM 4293 N N . THR A 1 527 ? 38.730 8.076 -24.052 1.00 72.19 527 THR A N 1
ATOM 4294 C CA . THR A 1 527 ? 39.560 8.820 -23.086 1.00 72.19 527 THR A CA 1
ATOM 4295 C C . THR A 1 527 ? 39.343 8.406 -21.628 1.00 72.19 527 THR A C 1
ATOM 4297 O O . THR A 1 527 ? 40.071 8.856 -20.740 1.00 72.19 527 THR A O 1
ATOM 4300 N N . ARG A 1 528 ? 38.366 7.535 -21.351 1.00 72.00 528 ARG A N 1
ATOM 4301 C CA . ARG A 1 528 ? 37.998 7.126 -19.991 1.00 72.00 528 ARG A CA 1
ATOM 4302 C C . ARG A 1 528 ? 38.801 5.904 -19.569 1.00 72.00 528 ARG A C 1
ATOM 4304 O O . ARG A 1 528 ? 38.523 4.787 -19.988 1.00 72.00 528 ARG A O 1
ATOM 4311 N N . SER A 1 529 ? 39.762 6.101 -18.670 1.00 66.62 529 SER A N 1
ATOM 4312 C CA . SER A 1 529 ? 40.656 5.036 -18.191 1.00 66.62 529 SER A CA 1
ATOM 4313 C C . SER A 1 529 ? 39.955 3.861 -17.503 1.00 66.62 529 SER A C 1
ATOM 4315 O O . SER A 1 529 ? 40.584 2.834 -17.334 1.00 66.62 529 SER A O 1
ATOM 4317 N N . GLY A 1 530 ? 38.701 4.012 -17.060 1.00 63.53 530 GLY A N 1
ATOM 4318 C CA . GLY A 1 530 ? 37.927 2.919 -16.458 1.00 63.53 530 GLY A CA 1
ATOM 4319 C C . GLY A 1 530 ? 37.322 1.939 -17.469 1.00 63.53 530 GLY A C 1
ATOM 4320 O O . GLY A 1 530 ? 36.814 0.905 -17.057 1.00 63.53 530 GLY A O 1
ATOM 4321 N N . LEU A 1 531 ? 37.348 2.272 -18.765 1.00 63.41 531 LEU A N 1
ATOM 4322 C CA . LEU A 1 531 ? 36.885 1.397 -19.846 1.00 63.41 531 LEU A CA 1
ATOM 4323 C C . LEU A 1 531 ? 38.036 0.589 -20.477 1.00 63.41 531 LEU A C 1
ATOM 4325 O O . LEU A 1 531 ? 37.781 -0.467 -21.052 1.00 63.41 531 LEU A O 1
ATOM 4329 N N . TRP A 1 532 ? 39.276 1.077 -20.360 1.00 59.53 532 TRP A N 1
ATOM 4330 C CA . TRP A 1 532 ? 40.510 0.400 -20.784 1.00 59.53 532 TRP A CA 1
ATOM 4331 C C . TRP A 1 532 ? 41.000 -0.585 -19.726 1.00 59.53 532 TRP A C 1
ATOM 4333 O O . TRP A 1 532 ? 41.529 -1.647 -20.129 1.00 59.53 532 TRP A O 1
#

Foldseek 3Di:
DVVVVVVVVVVVVVVVVVVVVPDDDDDDDDDDDDDDDDPDPPDPDDPPDDDDDDDDDDDDDDDDDDDDDDDDDDDDDDDDDDDDDDPPPPVVPDDQLRVLVVVLVVLVVVCVVVVPPLVSLVSNLVSLVSNVDLVSNVVSCVSNVVQFQDAPVSLVVNLVVLVVVDDDQVSLVVSLVSLVSNCLLAPDPVSLVVLLVSLLVHPHSPVSLCQCCLQVLQDAERNVVSLVSVLVCLVVPDPDDPLRSVVVNLVSLLSSLLALHPPNVVSVVVSVVVCVVCVVPNPDDDDPVVSVVSNVLSPVLNVVLVVLVVVLVPDDLVPLVVNLVSLVVSLVVCVVRDDVSSSLSSLRNSCSSNVQDLVSLVVSLVVQVVCVVVDPDPPQDPHPSSPDHSLNSLVSSCSRHVQALVSLLVNLVVCVVVVHDLVSNVVSLVSNVVSDHPALVSNVSNLVSNLVSLVVVADLVDVVSVVVSVVSLVVLVVVLCVVPNLRNCQQLPSLQVVLVCCVPSNVPPVVSVVSLVVNCPRDVNVVDPVSD